Protein AF-A0A7V6TY46-F1 (afdb_monomer)

Nearest PDB structures (foldseek):
  5uwt-assembly1_C  TM=1.154E-01  e=1.279E-01  Saccharomyces cerevisiae
  8hs2-assembly1_R  TM=1.228E-01  e=1.407E+00  Escherichia coli

Sequence (499 aa):
MSSWRDAILNDFVPNVSKLTLVADLDCLLTEEKLALELRGRGFDLIEFSDPVEFRYAYESKYRSIWDRGEHTDLVVVLRSQDADLESLPYDLLQAGRKLSFNLGDLFPNLSYPVIEKLDRSLLDALFDAQRKSPPDRMGDNATKDFILRHVFGIAPELIANEVELLRALLRLHYGKLQIPLMLAERLIQVLKGNDGFKAWPLSEIVPDDEAFFAFLQERWPLFLSRLARANQVQEVSPEYGLKYPGPDRLPFDHQDIKVYIDNLFLEGKLTPVEAKGIEVDAGSWVRSGIATSGVDDDELRISRLFGLVEKELPTAEARYSDWTAFALKWAELSSLVHCGNSTEYQTRLREIGDALNTTFAAWLADHYSSLINLPPTNPAMLHHVPRRLARDIEDSGSSRAALIVVDGLALDQWVTIRQLLQKQDANLVMRESATFAWIPTLTSVSRQSIFSGKPPLYFPSSINSTNSEEKLWKQFWEGHGLSRLDVAYQRGLGDGDAA

Radius of gyration: 25.62 Å; Cα contacts (8 Å, |Δi|>4): 545; chains: 1; bounding box: 62×48×68 Å

Secondary structure (DSSP, 8-state):
---HHHHHHTT--TTS-SEEEEEETT--TTSHHHHHHHHHTTEEEEE-SSHHHHHHHHIIIIIHHHHTT---EEEEEE--TT--GGGS-HHHHHHSEEEEE-HHHH-TTS-HHHHTTS-GGGHHHHHHHHHHS-PPSP-HHHHHHHHHHHTS---GGG--SHHHHHHHHHHHHHSSPPPPHHHHHHHHHHHTTSGGGTTS-HHHHTT-HHHHHHHHHHHHHHHHHHHHHTTS------SS--SS-S-S---TTSHHHHHHHHHHHHTTSS--B--TT----TT-GGGGGB----HHHHHHHHHHHHHHHTTS---TT--HHHHHHHHHHHHHHHHHHHHS--HHHHHHHHHHHHHHHHHHHHHHHHHHHHHTTS-TTS-SBGGGHHHHHHHHHHHH----------TT--HHHHHHHHHHHHHH-TT--------BPPSS--HHHHHHHHHHTS-GGG-TTTTT-STTHHHHHHHHHHHTT--GGG-----SS------

pLDDT: mean 88.02, std 11.23, range [34.38, 98.19]

Organism: NCBI:txid94625

Mean predicted aligned error: 7.03 Å

Solvent-accessible surface area (backbone atoms only — not comparable to full-atom values): 29394 Å² total; per-residue (Å²): 130,91,53,80,58,52,75,58,50,71,76,68,56,74,93,74,52,55,31,33,37,31,42,26,68,69,51,59,69,46,30,66,68,51,32,40,52,41,40,76,60,55,36,46,82,43,69,63,79,48,75,64,62,38,47,52,52,45,47,69,70,44,49,54,40,48,76,70,70,48,90,66,32,39,35,40,37,38,58,49,90,89,52,55,76,83,73,50,61,65,71,53,64,73,66,29,48,78,48,74,56,56,62,55,83,77,38,75,36,47,27,55,88,57,58,72,69,50,64,74,85,50,48,63,46,48,52,52,34,41,70,78,54,69,65,68,81,34,53,58,67,56,34,44,53,48,44,34,35,61,57,69,67,42,54,63,92,73,52,84,47,72,65,51,45,51,45,51,51,49,53,46,60,72,41,94,60,82,68,50,63,74,49,33,53,51,48,43,59,57,43,64,72,38,78,90,46,67,56,46,50,50,88,53,36,63,65,28,54,65,51,35,42,50,52,51,54,71,36,45,63,52,50,51,54,48,64,44,35,78,79,49,94,77,94,73,78,81,92,64,85,69,91,63,66,44,75,73,73,72,70,60,87,38,77,86,37,37,64,55,56,36,49,34,26,71,72,61,69,34,79,48,40,79,63,88,82,59,92,71,64,94,86,44,68,67,51,55,49,41,49,68,100,52,72,68,58,54,53,53,48,49,54,52,43,49,63,48,51,72,75,60,63,75,56,78,86,51,54,71,65,54,51,37,57,44,50,54,54,51,15,56,48,47,34,54,46,68,76,45,88,52,65,66,55,48,51,53,51,46,58,53,46,54,55,47,50,54,49,48,53,56,35,44,74,72,45,51,76,45,44,72,67,39,62,36,87,70,35,55,33,42,29,25,46,47,56,33,50,51,48,53,33,67,74,65,73,46,94,76,87,83,89,84,85,77,83,92,73,54,66,28,58,46,53,56,51,51,56,53,50,42,72,76,35,79,81,65,85,78,86,88,84,61,56,41,70,47,87,71,78,43,69,31,41,35,50,40,14,33,36,38,45,38,66,67,86,80,42,71,94,49,44,75,36,62,86,56,32,62,61,33,33,41,52,41,40,44,75,70,74,44,55,70,91,79,55,85,76,86,78,96,68,75,97,67,76,69,128

Structure (mmCIF, N/CA/C/O backbone):
data_AF-A0A7V6TY46-F1
#
_entry.id   AF-A0A7V6TY46-F1
#
loop_
_atom_site.group_PDB
_atom_site.id
_atom_site.type_symbol
_atom_site.label_atom_id
_atom_site.label_alt_id
_atom_site.label_comp_id
_atom_site.label_asym_id
_atom_site.label_entity_id
_atom_site.label_seq_id
_atom_site.pdbx_PDB_ins_code
_atom_site.Cartn_x
_atom_site.Cartn_y
_atom_site.Cartn_z
_atom_site.occupancy
_atom_site.B_iso_or_equiv
_atom_site.auth_seq_id
_atom_site.auth_comp_id
_atom_site.auth_asym_id
_atom_site.auth_atom_id
_atom_site.pdbx_PDB_model_num
ATOM 1 N N . MET A 1 1 ? -20.863 13.127 -7.703 1.00 50.81 1 MET A N 1
ATOM 2 C CA . MET A 1 1 ? -21.271 11.803 -8.232 1.00 50.81 1 MET A CA 1
ATOM 3 C C . MET A 1 1 ? -21.426 10.889 -7.040 1.00 50.81 1 MET A C 1
ATOM 5 O O . MET A 1 1 ? -20.609 11.025 -6.143 1.00 50.81 1 MET A O 1
ATOM 9 N N . SER A 1 2 ? -22.432 10.015 -7.012 1.00 78.19 2 SER A N 1
ATOM 10 C CA . SER A 1 2 ? -22.559 9.071 -5.901 1.00 78.19 2 SER A CA 1
ATOM 11 C C . SER A 1 2 ? -21.429 8.036 -5.928 1.00 78.19 2 SER A C 1
ATOM 13 O O . SER A 1 2 ? -21.184 7.427 -6.973 1.00 78.19 2 SER A O 1
ATOM 15 N N . SER A 1 3 ? -20.729 7.890 -4.809 1.00 90.50 3 SER A N 1
ATOM 16 C CA . SER A 1 3 ? -19.709 6.875 -4.514 1.00 90.50 3 SER A CA 1
ATOM 17 C C . SER A 1 3 ? -20.383 5.631 -3.923 1.00 90.50 3 SER A C 1
ATOM 19 O O . SER A 1 3 ? -21.498 5.719 -3.410 1.00 90.50 3 SER A O 1
ATOM 21 N N . TRP A 1 4 ? -19.720 4.469 -3.937 1.00 93.44 4 TRP A N 1
ATOM 22 C CA . TRP A 1 4 ? -20.215 3.292 -3.202 1.00 93.44 4 TRP A CA 1
ATOM 23 C C . TRP A 1 4 ? -20.334 3.570 -1.698 1.00 93.44 4 TRP A C 1
ATOM 25 O O . TRP A 1 4 ? -21.211 3.022 -1.036 1.00 93.44 4 TRP A O 1
ATOM 35 N N . ARG A 1 5 ? -19.504 4.483 -1.175 1.00 94.31 5 ARG A N 1
ATOM 36 C CA . ARG A 1 5 ? -19.536 4.922 0.227 1.00 94.31 5 ARG A CA 1
ATOM 37 C C . ARG A 1 5 ? -20.866 5.553 0.610 1.00 94.31 5 ARG A C 1
ATOM 39 O O . ARG A 1 5 ? -21.307 5.357 1.736 1.00 94.31 5 ARG A O 1
ATOM 46 N N . ASP A 1 6 ? -21.543 6.236 -0.316 1.00 92.19 6 ASP A N 1
ATOM 47 C CA . ASP A 1 6 ? -22.833 6.877 -0.032 1.00 92.19 6 ASP A CA 1
ATOM 48 C C . ASP A 1 6 ? -23.896 5.852 0.379 1.00 92.19 6 ASP A C 1
ATOM 50 O O . ASP A 1 6 ? -24.730 6.145 1.233 1.00 92.19 6 ASP A O 1
ATOM 54 N N . ALA A 1 7 ? -23.844 4.635 -0.178 1.00 91.06 7 ALA A N 1
ATOM 55 C CA . ALA A 1 7 ? -24.762 3.558 0.188 1.00 91.06 7 ALA A CA 1
ATOM 56 C C . ALA A 1 7 ? -24.629 3.155 1.666 1.00 91.06 7 ALA A C 1
ATOM 58 O O . ALA A 1 7 ? -25.622 2.785 2.277 1.00 91.06 7 ALA A O 1
ATOM 59 N N . ILE A 1 8 ? -23.429 3.283 2.238 1.00 93.88 8 ILE A N 1
ATOM 60 C CA . ILE A 1 8 ? -23.141 2.982 3.645 1.00 93.88 8 ILE A CA 1
ATOM 61 C C . ILE A 1 8 ? -23.393 4.216 4.511 1.00 93.88 8 ILE A C 1
ATOM 63 O O . ILE A 1 8 ? -24.085 4.164 5.523 1.00 93.88 8 ILE A O 1
ATOM 67 N N . LEU A 1 9 ? -22.855 5.363 4.099 1.00 94.25 9 LEU A N 1
ATOM 68 C CA . LEU A 1 9 ? -22.931 6.616 4.839 1.00 94.25 9 LEU A CA 1
ATOM 69 C C . LEU A 1 9 ? -24.364 7.095 5.084 1.00 94.25 9 LEU A C 1
ATOM 71 O O . LEU A 1 9 ? -24.600 7.807 6.059 1.00 94.25 9 LEU A O 1
ATOM 75 N N . ASN A 1 10 ? -25.323 6.744 4.228 1.00 92.81 10 ASN A N 1
ATOM 76 C CA . ASN A 1 10 ? -26.727 7.108 4.431 1.00 92.81 10 ASN A CA 1
ATOM 77 C C . ASN A 1 10 ? -27.317 6.536 5.733 1.00 92.81 10 ASN A C 1
ATOM 79 O O . ASN A 1 10 ? -28.235 7.137 6.290 1.00 92.81 10 ASN A O 1
ATOM 83 N N . ASP A 1 11 ? -26.763 5.441 6.263 1.00 92.94 11 ASP A N 1
ATOM 84 C CA . ASP A 1 11 ? -27.176 4.874 7.549 1.00 92.94 11 ASP A CA 1
ATOM 85 C C . ASP A 1 11 ? -26.550 5.574 8.766 1.00 92.94 11 ASP A C 1
ATOM 87 O O . ASP A 1 11 ? -27.058 5.433 9.885 1.00 92.94 11 ASP A O 1
ATOM 91 N N . PHE A 1 12 ? -25.493 6.368 8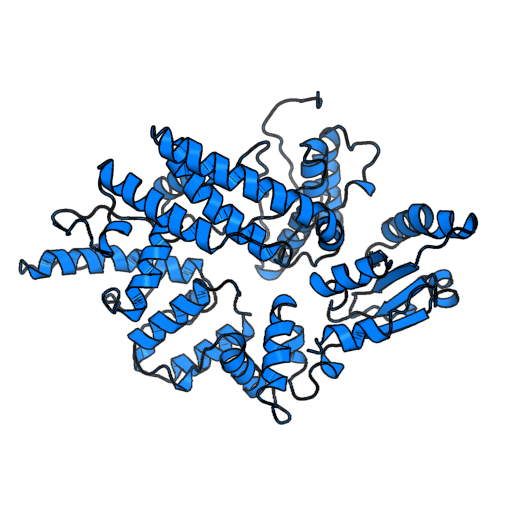.567 1.00 92.56 12 PHE A N 1
ATOM 92 C CA . PHE A 1 12 ? -24.753 7.070 9.620 1.00 92.56 12 PHE A CA 1
ATOM 93 C C . PHE A 1 12 ? -25.195 8.531 9.734 1.00 92.56 12 PHE A C 1
ATOM 95 O O . PHE A 1 12 ? -24.535 9.461 9.255 1.00 92.56 12 PHE A O 1
ATOM 102 N N . VAL A 1 13 ? -26.340 8.715 10.393 1.00 89.88 13 VAL A N 1
ATOM 103 C CA . VAL A 1 13 ? -26.898 10.023 10.758 1.00 89.88 13 VAL A CA 1
ATOM 104 C C . VAL A 1 13 ? -26.506 10.357 12.209 1.00 89.88 13 VAL A C 1
ATOM 106 O O . VAL A 1 13 ? -26.850 9.577 13.104 1.00 89.88 13 VAL A O 1
ATOM 109 N N . PRO A 1 14 ? -25.801 11.478 12.469 1.00 87.88 14 PRO A N 1
ATOM 110 C CA . PRO A 1 14 ? -25.344 11.841 13.814 1.00 87.88 14 PRO A CA 1
ATOM 111 C C . PRO A 1 14 ? -26.490 11.982 14.819 1.00 87.88 14 PRO A C 1
ATOM 113 O O . PRO A 1 14 ? -27.593 12.400 14.456 1.00 87.88 14 PRO A O 1
ATOM 116 N N . ASN A 1 15 ? -26.218 11.699 16.096 1.00 83.75 15 ASN A N 1
ATOM 117 C CA . ASN A 1 15 ? -27.176 11.790 17.210 1.00 83.75 15 ASN A CA 1
ATOM 118 C C . ASN A 1 15 ? -28.378 10.821 17.156 1.00 83.75 15 ASN A C 1
ATOM 120 O O . ASN A 1 15 ? -29.309 10.964 17.951 1.00 83.75 15 ASN A O 1
ATOM 124 N N . VAL A 1 16 ? -28.390 9.833 16.253 1.00 86.31 16 VAL A N 1
ATOM 125 C CA . VAL A 1 16 ? -29.447 8.800 16.215 1.00 86.31 16 VAL A CA 1
ATOM 126 C C . VAL A 1 16 ? -29.218 7.719 17.271 1.00 86.31 16 VAL A C 1
ATOM 128 O O . VAL A 1 16 ? -30.160 7.297 17.938 1.00 86.31 16 VAL A O 1
ATOM 131 N N . SER A 1 17 ? -27.976 7.259 17.427 1.00 87.19 17 SER A N 1
ATOM 132 C CA . SER A 1 17 ? -27.593 6.269 18.434 1.00 87.19 17 SER A CA 1
ATOM 133 C C . SER A 1 17 ? -26.166 6.520 18.892 1.00 87.19 17 SER A C 1
ATOM 135 O O . SER A 1 17 ? -25.265 6.564 18.061 1.00 87.19 17 SER A O 1
ATOM 137 N N . LYS A 1 18 ? -25.964 6.582 20.214 1.00 90.06 18 LYS A N 1
ATOM 138 C CA . LYS A 1 18 ? -24.633 6.725 20.828 1.00 90.06 18 LYS A CA 1
ATOM 139 C C . LYS A 1 18 ? -23.715 5.539 20.521 1.00 90.06 18 LYS A C 1
ATOM 141 O O . LYS A 1 18 ? -22.502 5.692 20.496 1.00 90.06 18 LYS A O 1
ATOM 146 N N . LEU A 1 19 ? -24.297 4.355 20.311 1.00 92.62 19 LEU A N 1
ATOM 147 C CA . LEU A 1 19 ? -23.583 3.118 20.002 1.00 92.62 19 LEU A CA 1
ATOM 148 C C . LEU A 1 19 ? -24.175 2.473 18.746 1.00 92.62 19 LEU A C 1
ATOM 150 O O . LEU A 1 19 ? -25.375 2.190 18.688 1.00 92.62 19 LEU A O 1
ATOM 154 N N . THR A 1 20 ? -23.329 2.211 17.758 1.00 94.44 20 THR A N 1
ATOM 155 C CA . THR A 1 20 ? -23.675 1.460 16.547 1.00 94.44 20 THR A CA 1
ATOM 156 C C . THR A 1 20 ? -22.758 0.249 16.436 1.00 94.44 20 THR A C 1
ATOM 158 O O . THR A 1 20 ? -21.543 0.387 16.508 1.00 94.44 20 THR A O 1
ATOM 161 N N . LEU A 1 21 ? -23.333 -0.939 16.287 1.00 93.31 21 LEU A N 1
ATOM 162 C CA . LEU A 1 21 ? -22.631 -2.205 16.110 1.00 93.31 21 LEU A CA 1
ATOM 163 C C . LEU A 1 21 ? -22.730 -2.601 14.643 1.00 93.31 21 LEU A C 1
ATOM 165 O O . LEU A 1 21 ? -23.836 -2.684 14.106 1.00 93.31 21 LEU A O 1
ATOM 169 N N . VAL A 1 22 ? -21.591 -2.836 14.002 1.00 92.25 22 VAL A N 1
ATOM 170 C CA . VAL A 1 22 ? -21.535 -3.100 12.566 1.00 92.25 22 VAL A CA 1
ATOM 171 C C . VAL A 1 22 ? -20.876 -4.444 12.306 1.00 92.25 22 VAL A C 1
ATOM 173 O O . VAL A 1 22 ? -19.721 -4.650 12.676 1.00 92.25 22 VAL A O 1
ATOM 176 N N . ALA A 1 23 ? -21.611 -5.336 11.641 1.00 89.38 23 ALA A N 1
ATOM 177 C CA . ALA A 1 23 ? -21.037 -6.512 11.003 1.00 89.38 23 ALA A CA 1
ATOM 178 C C . ALA A 1 23 ? -20.379 -6.074 9.688 1.00 89.38 23 ALA A C 1
ATOM 180 O O . ALA A 1 23 ? -21.079 -5.706 8.740 1.00 89.38 23 ALA A O 1
ATOM 181 N N . ASP A 1 24 ? -19.048 -6.077 9.656 1.00 86.94 24 ASP A N 1
ATOM 182 C CA . ASP A 1 24 ? -18.241 -5.635 8.516 1.00 86.94 24 ASP A CA 1
ATOM 183 C C . ASP A 1 24 ? -17.281 -6.747 8.085 1.00 86.94 24 ASP A C 1
ATOM 185 O O . ASP A 1 24 ? -16.063 -6.668 8.264 1.00 86.94 24 ASP A O 1
ATOM 189 N N . LEU A 1 25 ? -17.860 -7.817 7.535 1.00 81.12 25 LEU A N 1
ATOM 190 C CA . LEU A 1 25 ? -17.118 -8.998 7.080 1.00 81.12 25 LEU A CA 1
ATOM 191 C C . LEU A 1 25 ? -16.107 -8.656 5.976 1.00 81.12 25 LEU A C 1
ATOM 193 O O . LEU A 1 25 ? -15.047 -9.268 5.883 1.00 81.12 25 LEU A O 1
ATOM 197 N N . ASP A 1 26 ? -16.419 -7.640 5.171 1.00 86.94 26 ASP A N 1
ATOM 198 C CA . ASP A 1 26 ? -15.623 -7.244 4.014 1.00 86.94 26 ASP A CA 1
ATOM 199 C C . ASP A 1 26 ? -14.634 -6.098 4.312 1.00 86.94 26 ASP A C 1
ATOM 201 O O . ASP A 1 26 ? -13.892 -5.670 3.419 1.00 86.94 26 ASP A O 1
ATOM 205 N N . CYS A 1 27 ? -14.538 -5.638 5.564 1.00 85.94 27 CYS A N 1
ATOM 206 C CA . CYS A 1 27 ? -13.664 -4.541 6.010 1.00 85.94 27 CYS A CA 1
ATOM 207 C C . CYS A 1 27 ? -13.928 -3.194 5.302 1.00 85.94 27 CYS A C 1
ATOM 209 O O . CYS A 1 27 ? -12.993 -2.416 5.077 1.00 85.94 27 CYS A O 1
ATOM 211 N N . LEU A 1 28 ? -15.180 -2.916 4.935 1.00 90.44 28 LEU A N 1
ATOM 212 C CA . LEU A 1 28 ? -15.614 -1.699 4.253 1.00 90.44 28 LEU A CA 1
ATOM 213 C C . LEU A 1 28 ? -15.440 -0.461 5.135 1.00 90.44 28 LEU A C 1
ATOM 215 O O . LEU A 1 28 ? -14.897 0.535 4.668 1.00 90.44 28 LEU A O 1
ATOM 219 N N . LEU A 1 29 ? -15.829 -0.514 6.414 1.00 89.62 29 LEU A N 1
ATOM 220 C CA . LEU A 1 29 ? -15.772 0.639 7.327 1.00 89.62 29 LEU A CA 1
ATOM 221 C C . LEU A 1 29 ? -14.343 1.042 7.693 1.00 89.62 29 LEU A C 1
ATOM 223 O O . LEU A 1 29 ? -14.110 2.154 8.164 1.00 89.62 29 LEU A O 1
ATOM 227 N N . THR A 1 30 ? -13.388 0.142 7.471 1.00 81.25 30 THR A N 1
ATOM 228 C CA . THR A 1 30 ? -11.955 0.407 7.630 1.00 81.25 30 THR A CA 1
ATOM 229 C C . THR A 1 30 ? -11.270 0.769 6.315 1.00 81.25 30 THR A C 1
ATOM 231 O O . THR A 1 30 ? -10.048 0.754 6.240 1.00 81.25 30 THR A O 1
ATOM 234 N N . GLU A 1 31 ? -12.027 1.088 5.265 1.00 90.31 31 GLU A N 1
ATOM 235 C CA . GLU A 1 31 ? -11.481 1.753 4.087 1.00 90.31 31 GLU A CA 1
ATOM 236 C C . GLU A 1 31 ? -11.186 3.223 4.415 1.00 90.31 31 GLU A C 1
ATOM 238 O O . GLU A 1 31 ? -12.010 3.909 5.014 1.00 90.31 31 GLU A O 1
ATOM 243 N N . GLU A 1 32 ? -10.003 3.704 4.029 1.00 89.44 32 GLU A N 1
ATOM 244 C CA . GLU A 1 32 ? -9.457 5.006 4.439 1.00 89.44 32 GLU A CA 1
ATOM 245 C C . GLU A 1 32 ? -10.435 6.178 4.291 1.00 89.44 32 GLU A C 1
ATOM 247 O O . GLU A 1 32 ? -10.671 6.912 5.251 1.00 89.44 32 GLU A O 1
ATOM 252 N N . LYS A 1 33 ? -11.014 6.362 3.101 1.00 91.38 33 LYS A N 1
ATOM 253 C CA . LYS A 1 33 ? -11.879 7.515 2.830 1.00 91.38 33 LYS A CA 1
ATOM 254 C C . LYS A 1 33 ? -13.223 7.378 3.538 1.00 91.38 33 LYS A C 1
ATOM 256 O O . LYS A 1 33 ? -13.732 8.370 4.045 1.00 91.38 33 LYS A O 1
ATOM 261 N N . LEU A 1 34 ? -13.770 6.164 3.636 1.00 92.44 34 LEU A N 1
ATOM 262 C CA . LEU A 1 34 ? -15.003 5.939 4.392 1.00 92.44 34 LEU A CA 1
ATOM 263 C C . LEU A 1 34 ? -14.796 6.191 5.892 1.00 92.44 34 LEU A C 1
ATOM 265 O O . LEU A 1 34 ? -15.607 6.867 6.522 1.00 92.44 34 LEU A O 1
ATOM 269 N N . ALA A 1 35 ? -13.692 5.702 6.460 1.00 90.56 35 ALA A N 1
ATOM 270 C CA . ALA A 1 35 ? -13.336 5.942 7.855 1.00 90.56 35 ALA A CA 1
ATOM 271 C C . ALA A 1 35 ? -13.143 7.441 8.144 1.00 90.56 35 ALA A C 1
ATOM 273 O O . ALA A 1 35 ? -13.563 7.932 9.195 1.00 90.56 35 ALA A O 1
ATOM 274 N N . LEU A 1 36 ? -12.540 8.177 7.205 1.00 91.38 36 LEU A N 1
ATOM 275 C CA . LEU A 1 36 ? -12.396 9.628 7.281 1.00 91.38 36 LEU A CA 1
ATOM 276 C C . LEU A 1 36 ? -13.753 10.347 7.234 1.00 91.38 36 LEU A C 1
ATOM 278 O O . LEU A 1 36 ? -14.017 11.213 8.065 1.00 91.38 36 LEU A O 1
ATOM 282 N N . GLU A 1 37 ? -14.637 9.973 6.308 1.00 92.62 37 GLU A N 1
ATOM 283 C CA . GLU A 1 37 ? -15.970 10.574 6.174 1.00 92.62 37 GLU A CA 1
ATOM 284 C C . GLU A 1 37 ? -16.855 10.304 7.402 1.00 92.62 37 GLU A C 1
ATOM 286 O O . GLU A 1 37 ? -17.555 11.205 7.869 1.00 92.62 37 GLU A O 1
ATOM 291 N N . LEU A 1 38 ? -16.797 9.095 7.970 1.00 92.56 38 LEU A N 1
ATOM 292 C CA . LEU A 1 38 ? -17.482 8.753 9.222 1.00 92.56 38 LEU A CA 1
ATOM 293 C C . LEU A 1 38 ? -16.998 9.632 10.380 1.00 92.56 38 LEU A C 1
ATOM 295 O O . LEU A 1 38 ? -17.810 10.214 11.102 1.00 92.56 38 LEU A O 1
ATOM 299 N N . ARG A 1 39 ? -15.681 9.813 10.502 1.00 89.12 39 ARG A N 1
ATOM 300 C CA . ARG A 1 39 ? -15.081 10.711 11.494 1.00 89.12 39 ARG A CA 1
ATOM 301 C C . ARG A 1 39 ? -15.492 12.164 11.285 1.00 89.12 39 ARG A C 1
ATOM 303 O O . ARG A 1 39 ? -15.837 12.835 12.253 1.00 89.12 39 ARG A O 1
ATOM 310 N N . GLY A 1 40 ? -15.515 12.643 10.042 1.00 89.69 40 GLY A N 1
ATOM 311 C CA . GLY A 1 40 ? -15.998 13.986 9.704 1.00 89.69 40 GLY A CA 1
ATOM 312 C C . GLY A 1 40 ? -17.463 14.218 10.099 1.00 89.69 40 GLY A C 1
ATOM 313 O O . GLY A 1 40 ? -17.866 15.351 10.354 1.00 89.69 40 GLY A O 1
ATOM 314 N N . ARG A 1 41 ? -18.254 13.144 10.216 1.00 91.62 41 ARG A N 1
ATOM 315 C CA . ARG A 1 41 ? -19.629 13.157 10.743 1.00 91.62 41 ARG A CA 1
ATOM 316 C C . ARG A 1 41 ? -19.716 12.987 12.266 1.00 91.62 41 ARG A C 1
ATOM 318 O O . ARG A 1 41 ? -20.822 12.999 12.799 1.00 91.62 41 ARG A O 1
ATOM 325 N N . GLY A 1 42 ? -18.588 12.859 12.96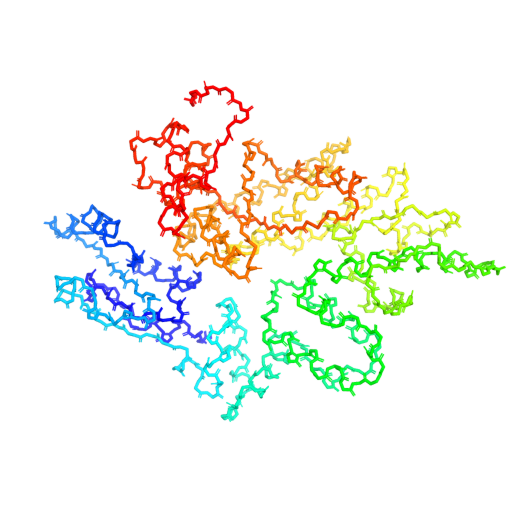2 1.00 90.31 42 GLY A N 1
ATOM 326 C CA . GLY A 1 42 ? -18.514 12.712 14.417 1.00 90.31 42 GLY A CA 1
ATOM 327 C C . GLY A 1 42 ? -18.561 11.270 14.926 1.00 90.31 42 GLY A C 1
ATOM 328 O O . GLY A 1 42 ? -18.737 11.075 16.126 1.00 90.31 42 GLY A O 1
ATOM 329 N N . PHE A 1 43 ? -18.410 10.273 14.047 1.00 91.62 43 PHE A N 1
ATOM 330 C CA . PHE A 1 43 ? -18.367 8.865 14.438 1.00 91.62 43 PHE A CA 1
ATOM 331 C C . PHE A 1 43 ? -16.933 8.396 14.677 1.00 91.62 43 PHE A C 1
ATOM 333 O O . PHE A 1 43 ? -16.095 8.423 13.772 1.00 91.62 43 PHE A O 1
ATOM 340 N N . ASP A 1 44 ? -16.672 7.884 15.874 1.00 89.75 44 ASP A N 1
ATOM 341 C CA . ASP A 1 44 ? -15.434 7.171 16.170 1.00 89.75 44 ASP A CA 1
ATOM 342 C C . ASP A 1 44 ? -15.565 5.688 15.827 1.00 89.75 44 ASP A C 1
ATOM 344 O O . ASP A 1 44 ? -16.606 5.079 16.065 1.00 89.75 44 ASP A O 1
ATOM 348 N N . LEU A 1 45 ? -14.490 5.082 15.320 1.00 90.25 45 LEU A N 1
ATOM 349 C CA . LEU A 1 45 ? -14.444 3.652 15.022 1.00 90.25 45 LEU A CA 1
ATOM 350 C C . LEU A 1 45 ? -13.533 2.918 16.004 1.00 90.25 45 LEU A C 1
ATOM 352 O O . LEU A 1 45 ? -12.370 3.293 16.183 1.00 90.25 45 LEU A O 1
ATOM 356 N N . ILE A 1 46 ? -14.039 1.829 16.578 1.00 88.00 46 ILE A N 1
ATOM 357 C CA . ILE A 1 46 ? -13.256 0.864 17.351 1.00 88.00 46 ILE A CA 1
ATOM 358 C C . ILE A 1 46 ? -13.515 -0.535 16.814 1.00 88.00 46 ILE A C 1
ATOM 360 O O . ILE A 1 46 ? -14.657 -0.966 16.677 1.00 88.00 46 ILE A O 1
ATOM 364 N N . GLU A 1 47 ? -12.438 -1.263 16.550 1.00 86.88 47 GLU A N 1
ATOM 365 C CA . GLU A 1 47 ? -12.515 -2.684 16.245 1.00 86.88 47 GLU A CA 1
ATOM 366 C C . GLU A 1 47 ? -12.726 -3.509 17.522 1.00 86.88 47 GLU A C 1
ATOM 368 O O . GLU A 1 47 ? -12.015 -3.337 18.514 1.00 86.88 47 GLU A O 1
ATOM 373 N N . PHE A 1 48 ? -13.651 -4.465 17.466 1.00 87.06 48 PHE A N 1
ATOM 374 C CA . PHE A 1 48 ? -13.768 -5.518 18.468 1.00 87.06 48 PHE A CA 1
ATOM 375 C C . PHE A 1 48 ? -12.884 -6.720 18.089 1.00 87.06 48 PHE A C 1
ATOM 377 O O . PHE A 1 48 ? -13.313 -7.601 17.345 1.00 87.06 48 PHE A O 1
ATOM 384 N N . SER A 1 49 ? -11.640 -6.740 18.576 1.00 80.12 49 SER A N 1
ATOM 385 C CA . SER A 1 49 ? -10.673 -7.828 18.333 1.00 80.12 49 SER A CA 1
ATOM 386 C C . SER A 1 49 ? -10.270 -8.556 19.615 1.00 80.12 49 SER A C 1
ATOM 388 O O . SER A 1 49 ? -10.447 -9.766 19.715 1.00 80.12 49 SER A O 1
ATOM 390 N N . ASP A 1 50 ? -9.787 -7.823 20.620 1.00 85.25 50 ASP A N 1
ATOM 391 C CA . ASP A 1 50 ? -9.528 -8.344 21.963 1.00 85.25 50 ASP A CA 1
ATOM 392 C C . ASP A 1 50 ? -10.575 -7.790 22.949 1.00 85.25 50 ASP A C 1
ATOM 394 O O . ASP A 1 50 ? -10.687 -6.568 23.096 1.00 85.25 50 ASP A O 1
ATOM 398 N N . PRO A 1 51 ? -11.354 -8.644 23.643 1.00 87.62 51 PRO A N 1
ATOM 399 C CA . PRO A 1 51 ? -12.405 -8.183 24.548 1.00 87.62 51 PRO A CA 1
ATOM 400 C C . PRO A 1 51 ? -11.909 -7.300 25.700 1.00 87.62 51 PRO A C 1
ATOM 402 O O . PRO A 1 51 ? -12.659 -6.442 26.168 1.00 87.62 51 PRO A O 1
ATOM 405 N N . VAL A 1 52 ? -10.677 -7.496 26.180 1.00 89.19 52 VAL A N 1
ATOM 406 C CA . VAL A 1 52 ? -10.106 -6.743 27.306 1.00 89.19 52 VAL A CA 1
ATOM 407 C C . VAL A 1 52 ? -9.628 -5.373 26.838 1.00 89.19 52 VAL A C 1
ATOM 409 O O . VAL A 1 52 ? -9.968 -4.365 27.459 1.00 89.19 52 VAL A O 1
ATOM 412 N N . GLU A 1 53 ? -8.889 -5.314 25.731 1.00 88.81 53 GLU A N 1
ATOM 413 C CA . GLU A 1 53 ? -8.456 -4.062 25.105 1.00 88.81 53 GLU A CA 1
ATOM 414 C C . GLU A 1 53 ? -9.650 -3.216 24.678 1.00 88.81 53 GLU A C 1
ATOM 416 O O . GLU A 1 53 ? -9.725 -2.030 25.018 1.00 88.81 53 GLU A O 1
ATOM 421 N N . PHE A 1 54 ? -10.619 -3.849 24.010 1.00 90.38 54 PHE A N 1
ATOM 422 C CA . PHE A 1 54 ? -11.872 -3.217 23.631 1.00 90.38 54 PHE A CA 1
ATOM 423 C C . PHE A 1 54 ? -12.569 -2.630 24.855 1.00 90.38 54 PHE A C 1
ATOM 425 O O . PHE A 1 54 ? -12.926 -1.452 24.854 1.00 90.38 54 PHE A O 1
ATOM 432 N N . ARG A 1 55 ? -12.741 -3.427 25.921 1.00 92.44 55 ARG A N 1
ATOM 433 C CA . ARG A 1 55 ? -13.448 -2.974 27.121 1.00 92.44 55 ARG A CA 1
ATOM 434 C C . ARG A 1 55 ? -12.718 -1.807 27.773 1.00 92.44 55 ARG A C 1
ATOM 436 O O . ARG A 1 55 ? -13.362 -0.833 28.142 1.00 92.44 55 ARG A O 1
ATOM 443 N N . TYR A 1 56 ? -11.390 -1.850 27.858 1.00 91.50 56 TYR A N 1
ATOM 444 C CA . TYR A 1 56 ? -10.612 -0.728 28.374 1.00 91.50 56 TYR A CA 1
ATOM 445 C C . TYR A 1 56 ? -10.854 0.559 27.570 1.00 91.50 56 TYR A C 1
ATOM 447 O O . TYR A 1 56 ? -11.143 1.603 28.160 1.00 91.50 56 TYR A O 1
ATOM 455 N N . ALA A 1 57 ? -10.786 0.498 26.237 1.00 90.69 57 ALA A N 1
ATOM 456 C CA . ALA A 1 57 ? -11.016 1.657 25.375 1.00 90.69 57 ALA A CA 1
ATOM 457 C C . ALA A 1 57 ? -12.464 2.172 25.463 1.00 90.69 57 ALA A C 1
ATOM 459 O O . ALA A 1 57 ? -12.681 3.371 25.633 1.00 90.69 57 ALA A O 1
ATOM 460 N N . TYR A 1 58 ? -13.443 1.268 25.410 1.00 92.31 58 TYR A N 1
ATOM 461 C CA . TYR A 1 58 ? -14.869 1.570 25.522 1.00 92.31 58 TYR A CA 1
ATOM 462 C C . TYR A 1 58 ? -15.207 2.272 26.844 1.00 92.31 58 TYR A C 1
ATOM 464 O O . TYR A 1 58 ? -15.806 3.350 26.838 1.00 92.31 58 TYR A O 1
ATOM 472 N N . GLU A 1 59 ? -14.775 1.708 27.976 1.00 92.06 59 GLU A N 1
ATOM 473 C CA . GLU A 1 59 ? -15.083 2.255 29.300 1.00 92.06 59 GLU A CA 1
ATOM 474 C C . GLU A 1 59 ? -14.389 3.602 29.530 1.00 92.06 59 GLU A C 1
ATOM 476 O O . GLU A 1 59 ? -15.009 4.571 29.973 1.00 92.06 59 GLU A O 1
ATOM 481 N N . SER A 1 60 ? -13.099 3.690 29.186 1.00 88.94 60 SER A N 1
ATOM 482 C CA . SER A 1 60 ? -12.302 4.892 29.442 1.00 88.94 60 SER A CA 1
ATOM 483 C C . SER A 1 60 ? -12.710 6.078 28.568 1.00 88.94 60 SER A C 1
ATOM 485 O O . SER A 1 60 ? -12.780 7.197 29.080 1.00 88.94 60 SER A O 1
ATOM 487 N N . LYS A 1 61 ? -13.008 5.854 27.281 1.00 89.06 61 LYS A N 1
ATOM 488 C CA . LYS A 1 61 ? -13.208 6.932 26.299 1.00 89.06 61 LYS A CA 1
ATOM 489 C C . LYS A 1 61 ? -14.653 7.200 25.899 1.00 89.06 61 LYS A C 1
ATOM 491 O O . LYS A 1 61 ? -14.907 8.283 25.394 1.00 89.06 61 LYS A O 1
ATOM 496 N N . TYR A 1 62 ? -15.582 6.268 26.101 1.00 91.69 62 TYR A N 1
ATOM 497 C CA . TYR A 1 62 ? -16.957 6.423 25.602 1.00 91.69 62 TYR A CA 1
ATOM 498 C C . TYR A 1 62 ? -17.969 6.322 26.727 1.00 91.69 62 TYR A C 1
ATOM 500 O O . TYR A 1 62 ? -18.697 7.281 26.986 1.00 91.69 62 TYR A O 1
ATOM 508 N N . ARG A 1 63 ? -17.969 5.211 27.470 1.00 90.25 63 ARG A N 1
ATOM 509 C CA . ARG A 1 63 ? -18.932 5.016 28.556 1.00 90.25 63 ARG A CA 1
ATOM 510 C C . ARG A 1 63 ? -18.812 6.102 29.624 1.00 90.25 63 ARG A C 1
ATOM 512 O O . ARG A 1 63 ? -19.820 6.704 29.986 1.00 90.25 63 ARG A O 1
ATOM 519 N N . SER A 1 64 ? -17.584 6.430 30.033 1.00 90.62 64 SER A N 1
ATOM 520 C CA . SER A 1 64 ? -17.322 7.503 31.001 1.00 90.62 64 SER A CA 1
ATOM 521 C C . SER A 1 64 ? -17.851 8.874 30.552 1.00 90.62 64 SER A C 1
ATOM 523 O O . SER A 1 64 ? -18.269 9.670 31.391 1.00 90.62 64 SER A O 1
ATOM 525 N N . ILE A 1 65 ? -17.833 9.163 29.245 1.00 90.12 65 ILE A N 1
ATOM 526 C CA . ILE A 1 65 ? -18.345 10.404 28.642 1.00 90.12 65 ILE A CA 1
ATOM 527 C C . ILE A 1 65 ? -19.872 10.403 28.687 1.00 90.12 65 ILE A C 1
ATOM 529 O O . ILE A 1 65 ? -20.488 11.359 29.162 1.00 90.12 65 ILE A O 1
ATOM 533 N N . TRP A 1 66 ? -20.490 9.297 28.272 1.00 90.62 66 TRP A N 1
ATOM 534 C CA . TRP A 1 66 ? -21.943 9.149 28.295 1.00 90.62 66 TRP A CA 1
ATOM 535 C C . TRP A 1 66 ? -22.528 9.237 29.704 1.00 90.62 66 TRP A C 1
ATOM 537 O O . TRP A 1 66 ? -23.596 9.827 29.871 1.00 90.62 66 TRP A O 1
ATOM 547 N N . ASP A 1 67 ? -21.831 8.704 30.709 1.00 89.56 67 ASP A N 1
ATOM 548 C CA . ASP A 1 67 ? -22.250 8.769 32.112 1.00 89.56 67 ASP A CA 1
ATOM 549 C C . ASP A 1 67 ? -22.194 10.203 32.677 1.00 89.56 67 ASP A C 1
ATOM 551 O O . ASP A 1 67 ? -22.963 10.538 33.578 1.00 89.56 67 ASP A O 1
ATOM 555 N N . ARG A 1 68 ? -21.357 11.089 32.111 1.00 90.62 68 ARG A N 1
ATOM 556 C CA . ARG A 1 68 ? -21.357 12.537 32.415 1.00 90.62 68 ARG A CA 1
ATOM 557 C C . ARG A 1 68 ? -22.449 13.320 31.678 1.00 90.62 68 ARG A C 1
ATOM 559 O O . ARG A 1 68 ? -22.567 14.527 31.866 1.00 90.62 68 ARG A O 1
ATOM 566 N N . GLY A 1 69 ? -23.252 12.654 30.848 1.00 86.06 69 GLY A N 1
ATOM 567 C CA . GLY A 1 69 ? -24.280 13.284 30.018 1.00 86.06 69 GLY A CA 1
ATOM 568 C C . GLY A 1 69 ? -23.739 13.958 28.753 1.00 86.06 69 GLY A C 1
ATOM 569 O O . GLY A 1 69 ? -24.512 14.569 28.019 1.00 86.06 69 GLY A O 1
ATOM 570 N N . GLU A 1 70 ? -22.441 13.830 28.476 1.00 87.19 70 GLU A N 1
ATOM 571 C CA . GLU A 1 70 ? -21.815 14.299 27.240 1.00 87.19 70 GLU A CA 1
ATOM 572 C C . GLU A 1 70 ? -22.161 13.352 26.070 1.00 87.19 70 GLU A C 1
ATOM 574 O O . GLU A 1 70 ? -22.499 12.174 26.260 1.00 87.19 70 GLU A O 1
ATOM 579 N N . HIS A 1 71 ? -22.116 13.875 24.840 1.00 82.88 71 HIS A N 1
ATOM 580 C CA . HIS A 1 71 ? -22.460 13.127 23.627 1.00 82.88 71 HIS A CA 1
ATOM 581 C C . HIS A 1 71 ? -21.210 12.761 22.828 1.00 82.88 71 HIS A C 1
ATOM 583 O O . HIS A 1 71 ? -20.360 13.608 22.569 1.00 82.88 71 HIS A O 1
ATOM 589 N N . THR A 1 72 ? -21.127 11.497 22.428 1.00 84.50 72 THR A N 1
ATOM 590 C CA . THR A 1 72 ? -20.173 10.978 21.444 1.00 84.50 72 THR A CA 1
ATOM 591 C C . THR A 1 72 ? -20.827 9.786 20.751 1.00 84.50 72 THR A C 1
ATOM 593 O O . THR A 1 72 ? -21.549 9.032 21.414 1.00 84.50 72 THR A O 1
ATOM 596 N N . ASP A 1 73 ? -20.607 9.637 19.447 1.00 86.25 73 ASP A N 1
ATOM 597 C CA . ASP A 1 73 ? -21.155 8.543 18.650 1.00 86.25 73 ASP A CA 1
ATOM 598 C C . ASP A 1 73 ? -20.043 7.519 18.365 1.00 86.25 73 ASP A C 1
ATOM 600 O O . ASP A 1 73 ? -19.076 7.792 17.652 1.00 86.25 73 ASP A O 1
ATOM 604 N N . LEU A 1 74 ? -20.177 6.323 18.944 1.00 86.00 74 LEU A N 1
ATOM 605 C CA . LEU A 1 74 ? -19.234 5.220 18.781 1.00 86.00 74 LEU A CA 1
ATOM 606 C C . LEU A 1 74 ? -19.772 4.178 17.799 1.00 86.00 74 LEU A C 1
ATOM 608 O O . LEU A 1 74 ? -20.881 3.660 17.955 1.00 86.00 74 LEU A O 1
ATOM 612 N N . VAL A 1 75 ? -18.927 3.796 16.849 1.00 84.94 75 VAL A N 1
ATOM 613 C CA . VAL A 1 75 ? -19.121 2.665 15.948 1.00 84.94 75 VAL A CA 1
ATOM 614 C C . VAL A 1 75 ? -18.176 1.538 16.352 1.00 84.94 75 VAL A C 1
ATOM 616 O O . VAL A 1 75 ? -16.953 1.675 16.308 1.00 84.94 75 VAL A O 1
ATOM 619 N N . VAL A 1 76 ? -18.753 0.406 16.740 1.00 82.19 76 VAL A N 1
ATOM 620 C CA . VAL A 1 76 ? -18.027 -0.831 17.024 1.00 82.19 76 VAL A CA 1
ATOM 621 C C . VAL A 1 76 ? -18.083 -1.714 15.790 1.00 82.19 76 VAL A C 1
ATOM 623 O O . VAL A 1 76 ? -19.163 -2.112 15.352 1.00 82.19 76 VAL A O 1
ATOM 626 N N . VAL A 1 77 ? -16.912 -2.012 15.238 1.00 81.00 77 VAL A N 1
ATOM 627 C CA . VAL A 1 77 ? -16.755 -2.812 14.023 1.00 81.00 77 VAL A CA 1
ATOM 628 C C . VAL A 1 77 ? -16.362 -4.234 14.401 1.00 81.00 77 VAL A C 1
ATOM 630 O O . VAL A 1 77 ? -15.352 -4.445 15.080 1.00 81.00 77 VAL A O 1
ATOM 633 N N . LEU A 1 78 ? -17.147 -5.206 13.941 1.00 81.00 78 LEU A N 1
ATOM 634 C CA . LEU A 1 78 ? -16.879 -6.631 14.091 1.00 81.00 78 LEU A CA 1
ATOM 635 C C . LEU A 1 78 ? -16.418 -7.208 12.746 1.00 81.00 78 LEU A C 1
ATOM 637 O O . LEU A 1 78 ? -17.144 -7.118 11.757 1.00 81.00 78 LEU A O 1
ATOM 641 N N . ARG A 1 79 ? -15.206 -7.779 12.723 1.00 71.06 79 ARG A N 1
ATOM 642 C CA . ARG A 1 79 ? -14.514 -8.232 11.496 1.00 71.06 79 ARG A CA 1
ATOM 643 C C . ARG A 1 79 ? -14.372 -9.750 11.360 1.00 71.06 79 ARG A C 1
ATOM 645 O O . ARG A 1 79 ? -13.789 -10.221 10.390 1.00 71.06 79 ARG A O 1
ATOM 652 N N . SER A 1 80 ? -14.816 -10.524 12.347 1.00 64.00 80 SER A N 1
ATOM 653 C CA . SER A 1 80 ? -14.586 -11.971 12.333 1.00 64.00 80 SER A CA 1
ATOM 654 C C . SER A 1 80 ? -15.669 -12.685 11.526 1.00 64.00 80 SER A C 1
ATOM 656 O O . SER A 1 80 ? -16.854 -12.507 11.789 1.00 64.00 80 SER A O 1
ATOM 658 N N . GLN A 1 81 ? -15.242 -13.508 10.561 1.00 53.91 81 GLN A N 1
ATOM 659 C CA . GLN A 1 81 ? -16.123 -14.345 9.735 1.00 53.91 81 GLN A CA 1
ATOM 660 C C . GLN A 1 81 ? -16.930 -15.352 10.567 1.00 53.91 81 GLN A C 1
ATOM 662 O O . GLN A 1 81 ? -18.037 -15.716 10.181 1.00 53.91 81 GLN A O 1
ATOM 667 N N . ASP A 1 82 ? -16.404 -15.741 11.731 1.00 51.84 82 ASP A N 1
ATOM 668 C CA . ASP A 1 82 ? -17.065 -16.645 12.677 1.00 51.84 82 ASP A CA 1
ATOM 669 C C . ASP A 1 82 ? -17.876 -15.899 13.750 1.00 51.84 82 ASP A C 1
ATOM 671 O O . ASP A 1 82 ? -18.573 -16.523 14.555 1.00 51.84 82 ASP A O 1
ATOM 675 N N . ALA A 1 83 ? -17.772 -14.567 13.802 1.00 57.81 83 ALA A N 1
ATOM 676 C CA . ALA A 1 83 ? -18.442 -13.746 14.796 1.00 57.81 83 ALA A CA 1
ATOM 677 C C . ALA A 1 83 ? -19.685 -13.088 14.198 1.00 57.81 83 ALA A C 1
ATOM 679 O O . ALA A 1 83 ? -19.622 -12.069 13.510 1.00 57.81 83 ALA A O 1
ATOM 680 N N . ASP A 1 84 ? -20.839 -13.661 14.521 1.00 70.81 84 ASP A N 1
ATOM 681 C CA . ASP A 1 84 ? -22.099 -12.929 14.461 1.00 70.81 84 ASP A CA 1
ATOM 682 C C . ASP A 1 84 ? -22.039 -11.756 15.456 1.00 70.81 84 ASP A C 1
ATOM 684 O O . ASP A 1 84 ? -21.368 -11.843 16.486 1.00 70.81 84 ASP A O 1
ATOM 688 N N . LEU A 1 85 ? -22.784 -10.678 15.206 1.00 80.56 85 LEU A N 1
ATOM 689 C CA . LEU A 1 85 ? -22.978 -9.609 16.190 1.00 80.56 85 LEU A CA 1
ATOM 690 C C . LEU A 1 85 ? -23.398 -10.180 17.549 1.00 80.56 85 LEU A C 1
ATOM 692 O O . LEU A 1 85 ? -23.010 -9.645 18.581 1.00 80.56 85 LEU A O 1
ATOM 696 N N . GLU A 1 86 ? -24.113 -11.303 17.559 1.00 81.62 86 GLU A N 1
ATOM 697 C CA . GLU A 1 86 ? -24.508 -12.030 18.767 1.00 81.62 86 GLU A CA 1
ATOM 698 C C . GLU A 1 86 ? -23.334 -12.548 19.628 1.00 81.62 86 GLU A C 1
ATOM 700 O O . GLU A 1 86 ? -23.549 -12.919 20.781 1.00 81.62 86 GLU A O 1
ATOM 705 N N . SER A 1 87 ? -22.088 -12.541 19.136 1.00 83.31 87 SER A N 1
ATOM 706 C CA . SER A 1 87 ? -20.900 -12.847 19.946 1.00 83.31 87 SER A CA 1
ATOM 707 C C . SER A 1 87 ? -20.449 -11.679 20.830 1.00 83.31 87 SER A C 1
ATOM 709 O O . SER A 1 87 ? -19.583 -11.855 21.692 1.00 83.31 87 SER A O 1
ATOM 711 N N . LEU A 1 88 ? -20.962 -10.469 20.593 1.00 87.31 88 LEU A N 1
ATOM 712 C CA . LEU A 1 88 ? -20.609 -9.297 21.384 1.00 87.31 88 LEU A CA 1
ATOM 713 C C . LEU A 1 88 ? -21.192 -9.398 22.803 1.00 87.31 88 LEU A C 1
ATOM 715 O O . LEU A 1 88 ? -22.239 -10.012 23.017 1.00 87.31 88 LEU A O 1
ATOM 719 N N . PRO A 1 89 ? -20.552 -8.755 23.795 1.00 89.75 89 PRO A N 1
ATOM 720 C CA . PRO A 1 89 ? -21.112 -8.644 25.133 1.00 89.75 89 PRO A CA 1
ATOM 721 C C . PRO A 1 89 ? -22.562 -8.138 25.130 1.00 89.75 89 PRO A C 1
ATOM 723 O O . PRO A 1 89 ? -22.901 -7.170 24.446 1.00 89.75 89 PRO A O 1
ATOM 726 N N . TYR A 1 90 ? -23.413 -8.787 25.928 1.00 89.56 90 TYR A N 1
ATOM 727 C CA . TYR A 1 90 ? -24.860 -8.544 25.945 1.00 89.56 90 TYR A CA 1
ATOM 728 C C . TYR A 1 90 ? -25.233 -7.077 26.217 1.00 89.56 90 TYR A C 1
ATOM 730 O O . TYR A 1 90 ? -26.197 -6.568 25.651 1.00 89.56 90 TYR A O 1
ATOM 738 N N . ASP A 1 91 ? -24.451 -6.376 27.042 1.00 90.56 91 ASP A N 1
ATOM 739 C CA . ASP A 1 91 ? -24.653 -4.956 27.336 1.00 90.56 91 ASP A CA 1
ATOM 740 C C . ASP A 1 91 ? -24.527 -4.072 26.085 1.00 90.56 91 ASP A C 1
ATOM 742 O O . ASP A 1 91 ? -25.310 -3.135 25.909 1.00 90.56 91 ASP A O 1
ATOM 746 N N . LEU A 1 92 ? -23.604 -4.407 25.178 1.00 90.81 92 LEU A N 1
ATOM 747 C CA . LEU A 1 92 ? -23.459 -3.718 23.897 1.00 90.81 92 LEU A CA 1
ATOM 748 C C . LEU A 1 92 ? -24.639 -4.035 22.983 1.00 90.81 92 LEU A C 1
ATOM 750 O O . LEU A 1 92 ? -25.201 -3.123 22.384 1.00 90.81 92 LEU A O 1
ATOM 754 N N . LEU A 1 93 ? -25.044 -5.307 22.902 1.00 90.50 93 LEU A N 1
ATOM 755 C CA . LEU A 1 93 ? -26.152 -5.743 22.045 1.00 90.50 93 LEU A CA 1
ATOM 756 C C . LEU A 1 93 ? -27.490 -5.130 22.444 1.00 90.50 93 LEU A C 1
ATOM 758 O O . LEU A 1 93 ? -28.315 -4.843 21.579 1.00 90.50 93 LEU A O 1
ATOM 762 N N . GLN A 1 94 ? -27.698 -4.925 23.742 1.00 89.81 94 GLN A N 1
ATOM 763 C CA . GLN A 1 94 ? -28.895 -4.285 24.264 1.00 89.81 94 GLN A CA 1
ATOM 764 C C . GLN A 1 94 ? -28.919 -2.778 23.973 1.00 89.81 94 GLN A C 1
ATOM 766 O O . GLN A 1 94 ? -29.988 -2.221 23.724 1.00 89.81 94 GLN A O 1
ATOM 771 N N . ALA A 1 95 ? -27.765 -2.110 24.040 1.00 87.88 95 ALA A N 1
ATOM 772 C CA . ALA A 1 95 ? -27.667 -0.659 23.900 1.00 87.88 95 ALA A CA 1
ATOM 773 C C . ALA A 1 95 ? -27.460 -0.183 22.451 1.00 87.88 95 ALA A C 1
ATOM 775 O O . ALA A 1 95 ? -27.809 0.951 22.126 1.00 87.88 95 ALA A O 1
ATOM 776 N N . GLY A 1 96 ? -26.850 -1.010 21.602 1.00 90.06 96 GLY A N 1
ATOM 777 C CA . GLY A 1 96 ? -26.356 -0.620 20.286 1.00 90.06 96 GLY A CA 1
ATOM 778 C C . GLY A 1 96 ? -27.348 -0.835 19.143 1.00 90.06 96 GLY A C 1
ATOM 779 O O . GLY A 1 96 ? -28.029 -1.856 19.059 1.00 90.06 96 GLY A O 1
ATOM 780 N N . ARG A 1 97 ? -27.372 0.108 18.194 1.00 93.81 97 ARG A N 1
ATOM 781 C CA . ARG A 1 97 ? -28.040 -0.062 16.893 1.00 93.81 97 ARG A CA 1
ATOM 782 C C . ARG A 1 97 ? -27.228 -1.032 16.035 1.00 93.81 97 ARG A C 1
ATOM 784 O O . ARG A 1 97 ? -26.045 -0.795 15.837 1.00 93.81 97 ARG A O 1
ATOM 791 N N . LYS A 1 98 ? -27.849 -2.076 15.487 1.00 92.31 98 LYS A N 1
ATOM 792 C CA . LYS A 1 98 ? -27.177 -3.075 14.637 1.00 92.31 98 LYS A CA 1
ATOM 793 C C . LYS A 1 98 ? -27.262 -2.693 13.155 1.00 92.31 98 LYS A C 1
ATOM 795 O O . LYS A 1 98 ? -28.344 -2.337 12.689 1.00 92.31 98 LYS A O 1
ATOM 800 N N . LEU A 1 99 ? -26.147 -2.784 12.433 1.00 92.25 99 LEU A N 1
ATOM 801 C CA . LEU A 1 99 ? -26.037 -2.617 10.980 1.00 92.25 99 LEU A CA 1
ATOM 802 C C . LEU A 1 99 ? -25.158 -3.727 10.387 1.00 92.25 99 LEU A C 1
ATOM 804 O O . LEU A 1 99 ? -24.321 -4.306 11.080 1.00 92.25 99 LEU A O 1
ATOM 808 N N . SER A 1 100 ? -25.326 -4.002 9.097 1.00 90.00 100 SER A N 1
ATOM 809 C CA . SER A 1 100 ? -24.505 -4.961 8.355 1.00 90.00 100 SER A CA 1
ATOM 810 C C . SER A 1 100 ? -24.241 -4.440 6.953 1.00 90.00 100 SER A C 1
ATOM 812 O O . SER A 1 100 ? -25.183 -4.019 6.281 1.00 90.00 100 SER A O 1
ATOM 814 N N . PHE A 1 101 ? -22.995 -4.526 6.499 1.00 89.62 101 PHE A N 1
ATOM 815 C CA . PHE A 1 101 ? -22.613 -4.149 5.141 1.00 89.62 101 PHE A CA 1
ATOM 816 C C . PHE A 1 101 ? -21.789 -5.266 4.509 1.00 89.62 101 PHE A C 1
ATOM 818 O O . PHE A 1 101 ? -20.972 -5.894 5.179 1.00 89.62 101 PHE A O 1
ATOM 825 N N . ASN A 1 102 ? -22.020 -5.517 3.222 1.00 89.38 102 ASN A N 1
ATOM 826 C CA . ASN A 1 102 ? -21.279 -6.511 2.456 1.00 89.38 102 ASN A CA 1
ATOM 827 C C . ASN A 1 102 ? -21.073 -6.047 1.005 1.00 89.38 102 ASN A C 1
ATOM 829 O O . ASN A 1 102 ? -21.806 -5.206 0.480 1.00 89.38 102 ASN A O 1
ATOM 833 N N . LEU A 1 103 ? -20.072 -6.619 0.343 1.00 93.06 103 LEU A N 1
ATOM 834 C CA . LEU A 1 103 ? -19.722 -6.330 -1.045 1.00 93.06 103 LEU A CA 1
ATOM 835 C C . LEU A 1 103 ? -20.789 -6.801 -2.039 1.00 93.06 103 LEU A C 1
ATOM 837 O O . LEU A 1 103 ? -20.888 -6.228 -3.123 1.00 93.06 103 LEU A O 1
ATOM 841 N N . GLY A 1 104 ? -21.587 -7.814 -1.692 1.00 91.19 104 GLY A N 1
ATOM 842 C CA . GLY A 1 104 ? -22.661 -8.328 -2.543 1.00 91.19 104 GLY A CA 1
ATOM 843 C C . GLY A 1 104 ? -23.729 -7.275 -2.840 1.00 91.19 104 GLY A C 1
ATOM 844 O O . GLY A 1 104 ? -24.171 -7.159 -3.983 1.00 91.19 104 GLY A O 1
ATOM 845 N N . ASP A 1 105 ? -24.064 -6.448 -1.850 1.00 90.81 105 ASP A N 1
ATOM 846 C CA . ASP A 1 105 ? -25.008 -5.338 -2.015 1.00 90.81 105 ASP A CA 1
ATOM 847 C C . ASP A 1 105 ? -24.433 -4.209 -2.890 1.00 90.81 105 ASP A C 1
ATOM 849 O O . ASP A 1 105 ? -25.167 -3.537 -3.617 1.00 90.81 105 ASP A O 1
ATOM 853 N N . LEU A 1 106 ? -23.110 -4.013 -2.862 1.00 93.50 106 LEU A N 1
ATOM 854 C CA . LEU A 1 106 ? -22.415 -2.975 -3.635 1.00 93.50 106 LEU A CA 1
ATOM 855 C C . LEU A 1 106 ? -22.116 -3.396 -5.086 1.00 93.50 106 LEU A C 1
ATOM 857 O O . LEU A 1 106 ? -22.064 -2.545 -5.983 1.00 93.50 106 LEU A O 1
ATOM 861 N N . PHE A 1 107 ? -21.917 -4.695 -5.323 1.00 95.06 107 PHE A N 1
ATOM 862 C CA . PHE A 1 107 ? -21.500 -5.274 -6.604 1.00 95.06 107 PHE A CA 1
ATOM 863 C C . PHE A 1 107 ? -22.360 -6.494 -6.992 1.00 95.06 107 PHE A C 1
ATOM 865 O O . PHE A 1 107 ? -21.835 -7.596 -7.172 1.00 95.06 107 PHE A O 1
ATOM 872 N N . PRO A 1 108 ? -23.681 -6.322 -7.188 1.00 93.81 108 PRO A N 1
ATOM 873 C CA . PRO A 1 108 ? -24.632 -7.437 -7.298 1.00 93.81 108 PRO A CA 1
ATOM 874 C C . PRO A 1 108 ? -24.424 -8.347 -8.520 1.00 93.81 108 PRO A C 1
ATOM 876 O O . PRO A 1 108 ? -24.863 -9.498 -8.526 1.00 93.81 108 PRO A O 1
ATOM 879 N N . ASN A 1 109 ? -23.762 -7.846 -9.567 1.00 96.75 109 ASN A N 1
ATOM 880 C CA . ASN A 1 109 ? -23.530 -8.584 -10.812 1.00 96.75 109 ASN A CA 1
ATOM 881 C C . ASN A 1 109 ? -22.131 -9.212 -10.901 1.00 96.75 109 ASN A C 1
ATOM 883 O O . ASN A 1 109 ? -21.847 -9.923 -11.867 1.00 96.75 109 ASN A O 1
ATOM 887 N N . LEU A 1 110 ? -21.258 -8.965 -9.921 1.00 97.19 110 LEU A N 1
ATOM 888 C CA . LEU A 1 110 ? -19.906 -9.518 -9.878 1.00 97.19 110 LEU A CA 1
ATOM 889 C C . LEU A 1 110 ? -19.847 -10.731 -8.945 1.00 97.19 110 LEU A C 1
ATOM 891 O O . LEU A 1 110 ? -20.634 -10.863 -8.010 1.00 97.19 110 LEU A O 1
ATOM 895 N N . SER A 1 111 ? -18.898 -11.633 -9.194 1.00 97.19 111 SER A N 1
ATOM 896 C CA . SER A 1 111 ? -18.687 -12.791 -8.327 1.00 97.19 111 SER A CA 1
ATOM 897 C C . SER A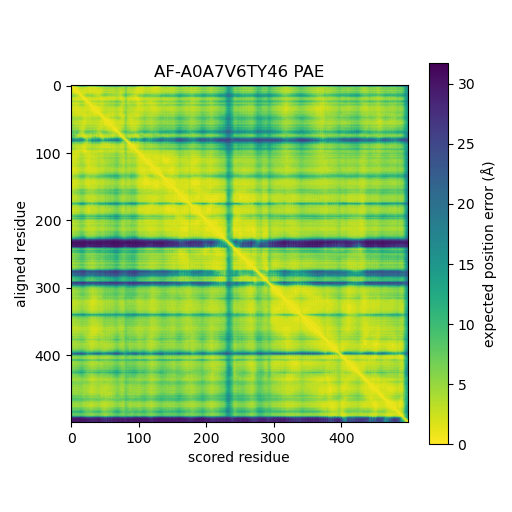 1 111 ? -18.135 -12.375 -6.957 1.00 97.19 111 SER A C 1
ATOM 899 O O . SER A 1 111 ? -17.016 -11.861 -6.870 1.00 97.19 111 SER A O 1
ATOM 901 N N . TYR A 1 112 ? -18.901 -12.650 -5.892 1.00 95.19 112 TYR A N 1
ATOM 902 C CA . TYR A 1 112 ? -18.523 -12.357 -4.502 1.00 95.19 112 TYR A CA 1
ATOM 903 C C . TYR A 1 112 ? -17.158 -12.968 -4.099 1.00 95.19 112 TYR A C 1
ATOM 905 O O . TYR A 1 112 ? -16.285 -12.210 -3.679 1.00 95.19 112 TYR A O 1
ATOM 913 N N . PRO A 1 113 ? -16.881 -14.271 -4.344 1.00 95.12 113 PRO A N 1
ATOM 914 C CA . PRO A 1 113 ? -15.570 -14.876 -4.062 1.00 95.12 113 PRO A CA 1
ATOM 915 C C . PRO A 1 113 ? -14.364 -14.204 -4.735 1.00 95.12 113 PRO A C 1
ATOM 917 O O . PRO A 1 113 ? -13.225 -14.395 -4.301 1.00 95.12 113 PRO A O 1
ATOM 920 N N . VAL A 1 114 ? -14.582 -13.470 -5.833 1.00 96.25 114 VAL A N 1
ATOM 921 C CA . VAL A 1 114 ? -13.521 -12.715 -6.512 1.00 96.25 114 VAL A CA 1
ATOM 922 C C . VAL A 1 114 ? -13.328 -11.351 -5.859 1.00 96.25 114 VAL A C 1
ATOM 924 O O . VAL A 1 114 ? -12.190 -10.981 -5.581 1.00 96.25 114 VAL A O 1
ATOM 927 N N . ILE A 1 115 ? -14.413 -10.612 -5.609 1.00 95.12 115 ILE A N 1
ATOM 928 C CA . ILE A 1 115 ? -14.347 -9.247 -5.061 1.00 95.12 115 ILE A CA 1
ATOM 929 C C . ILE A 1 115 ? -13.931 -9.214 -3.585 1.00 95.12 115 ILE A C 1
ATOM 931 O O . ILE A 1 115 ? -13.212 -8.300 -3.197 1.00 95.12 115 ILE A O 1
ATOM 935 N N . GLU A 1 116 ? -14.296 -10.223 -2.786 1.00 91.88 116 GLU A N 1
ATOM 936 C CA . GLU A 1 116 ? -13.902 -10.348 -1.369 1.00 91.88 116 GLU A CA 1
ATOM 937 C C . GLU A 1 116 ? -12.371 -10.354 -1.195 1.00 91.88 116 GLU A C 1
ATOM 939 O O . GLU A 1 116 ? -11.816 -9.807 -0.235 1.00 91.88 116 GLU A O 1
ATOM 944 N N . LYS A 1 117 ? -11.664 -10.931 -2.173 1.00 90.44 117 LYS A N 1
ATOM 945 C CA . LYS A 1 117 ? -10.202 -11.053 -2.173 1.00 90.44 117 LYS A CA 1
ATOM 946 C C . LYS A 1 117 ? -9.478 -9.819 -2.716 1.00 90.44 117 LYS A C 1
ATOM 948 O O . LYS A 1 117 ? -8.248 -9.816 -2.764 1.00 90.44 117 LYS A O 1
ATOM 953 N N . LEU A 1 118 ? -10.203 -8.787 -3.150 1.00 91.19 118 LEU A N 1
ATOM 954 C CA . LEU A 1 118 ? -9.596 -7.546 -3.623 1.00 91.19 118 LEU A CA 1
ATOM 955 C C . LEU A 1 118 ? -9.164 -6.662 -2.452 1.00 91.19 118 LEU A C 1
ATOM 957 O O . LEU A 1 118 ? -9.794 -6.615 -1.390 1.00 91.19 118 LEU A O 1
ATOM 961 N N . ASP A 1 119 ? -8.094 -5.902 -2.670 1.00 86.94 119 ASP A N 1
ATOM 962 C CA . ASP A 1 119 ? -7.766 -4.796 -1.782 1.00 86.94 119 ASP A CA 1
ATOM 963 C C . ASP A 1 119 ? -8.840 -3.702 -1.894 1.00 86.94 119 ASP A C 1
ATOM 965 O O . ASP A 1 119 ? -9.361 -3.413 -2.975 1.00 86.94 119 ASP A O 1
ATOM 969 N N . ARG A 1 120 ? -9.184 -3.086 -0.761 1.00 87.81 120 ARG A N 1
ATOM 970 C CA . ARG A 1 120 ? -10.311 -2.147 -0.665 1.00 87.81 120 ARG A CA 1
ATOM 971 C C . ARG A 1 120 ? -10.016 -0.846 -1.417 1.00 87.81 120 ARG A C 1
ATOM 973 O O . ARG A 1 120 ? -10.942 -0.167 -1.856 1.00 87.81 120 ARG A O 1
ATOM 980 N N . SER A 1 121 ? -8.739 -0.539 -1.660 1.00 84.31 121 SER A N 1
ATOM 981 C CA . SER A 1 121 ? -8.316 0.564 -2.531 1.00 84.31 121 SER A CA 1
ATOM 982 C C . SER A 1 121 ? -8.809 0.423 -3.978 1.00 84.31 121 SER A C 1
ATOM 984 O O . SER A 1 121 ? -8.973 1.436 -4.659 1.00 84.31 121 SER A O 1
ATOM 986 N N . LEU A 1 122 ? -9.111 -0.797 -4.446 1.00 89.75 122 LEU A N 1
ATOM 987 C CA . LEU A 1 122 ? -9.592 -1.058 -5.809 1.00 89.75 122 LEU A CA 1
ATOM 988 C C . LEU A 1 122 ? -11.095 -0.807 -5.987 1.00 89.75 122 LEU A C 1
ATOM 990 O O . LEU A 1 122 ? -11.571 -0.740 -7.124 1.00 89.75 122 LEU A O 1
ATOM 994 N N . LEU A 1 123 ? -11.854 -0.661 -4.895 1.00 92.81 123 LEU A N 1
ATOM 995 C CA . LEU A 1 123 ? -13.315 -0.579 -4.955 1.00 92.81 123 LEU A CA 1
ATOM 996 C C . LEU A 1 123 ? -13.811 0.676 -5.674 1.00 92.81 123 LEU A C 1
ATOM 998 O O . LEU A 1 123 ? -14.815 0.595 -6.373 1.00 92.81 123 LEU A O 1
ATOM 1002 N N . ASP A 1 124 ? -13.102 1.807 -5.579 1.00 92.25 124 ASP A N 1
ATOM 1003 C CA . ASP A 1 124 ? -13.462 3.032 -6.312 1.00 92.25 124 ASP A CA 1
ATOM 1004 C C . ASP A 1 124 ? -13.432 2.793 -7.827 1.00 92.25 124 ASP A C 1
ATOM 1006 O O . ASP A 1 124 ? -14.417 3.030 -8.526 1.00 92.25 124 ASP A O 1
ATOM 1010 N N . ALA A 1 125 ? -12.314 2.257 -8.324 1.00 93.00 125 ALA A N 1
ATOM 1011 C CA . ALA A 1 125 ? -12.136 1.965 -9.741 1.00 93.00 125 ALA A CA 1
ATOM 1012 C C . ALA A 1 125 ? -13.124 0.895 -10.226 1.00 93.00 125 ALA A C 1
ATOM 1014 O O . ALA A 1 125 ? -13.694 1.025 -11.310 1.00 93.00 125 ALA A O 1
ATOM 1015 N N . LEU A 1 126 ? -13.372 -0.136 -9.412 1.00 95.50 126 LEU A N 1
ATOM 1016 C CA . LEU A 1 126 ? -14.337 -1.186 -9.729 1.00 95.50 126 LEU A CA 1
ATOM 1017 C C . LEU A 1 126 ? -15.778 -0.657 -9.763 1.00 95.50 126 LEU A C 1
ATOM 1019 O O . LEU A 1 126 ? -16.545 -1.001 -10.665 1.00 95.50 126 LEU A O 1
ATOM 1023 N N . PHE A 1 127 ? -16.147 0.202 -8.811 1.00 95.38 127 PHE A N 1
ATOM 1024 C CA . PHE A 1 127 ? -17.477 0.800 -8.736 1.00 95.38 127 PHE A CA 1
ATOM 1025 C C . PHE A 1 127 ? -17.735 1.744 -9.915 1.00 95.38 127 PHE A C 1
ATOM 1027 O O . PHE A 1 127 ? -18.801 1.710 -10.534 1.00 95.38 127 PHE A O 1
ATOM 1034 N N . ASP A 1 128 ? -16.738 2.540 -10.293 1.00 95.00 128 ASP A N 1
ATOM 1035 C CA . ASP A 1 128 ? -16.806 3.378 -11.486 1.00 95.00 128 ASP A CA 1
ATOM 1036 C C . ASP A 1 128 ? -16.889 2.547 -12.771 1.00 95.00 128 ASP A C 1
ATOM 1038 O O . ASP A 1 128 ? -17.655 2.889 -13.678 1.00 95.00 128 ASP A O 1
ATOM 1042 N 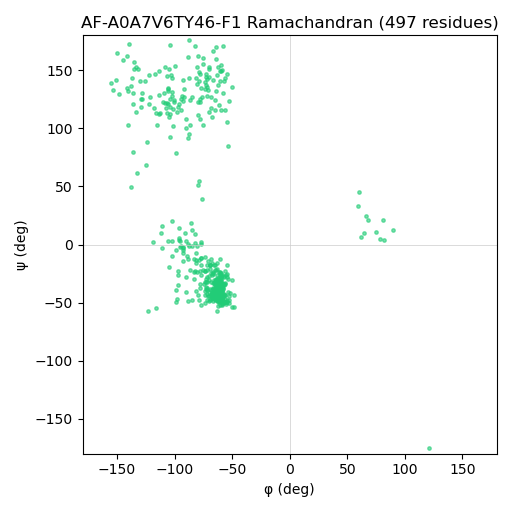N . ALA A 1 129 ? -16.133 1.448 -12.851 1.00 94.94 129 ALA A N 1
ATOM 1043 C CA . ALA A 1 129 ? -16.162 0.531 -13.983 1.00 94.94 129 ALA A CA 1
ATOM 1044 C C . ALA A 1 129 ? -17.555 -0.078 -14.184 1.00 94.94 129 ALA A C 1
ATOM 1046 O O . ALA A 1 129 ? -18.085 0.004 -15.292 1.00 94.94 129 ALA A O 1
ATOM 1047 N N . GLN A 1 130 ? -18.190 -0.610 -13.130 1.00 94.62 130 GLN A N 1
ATOM 1048 C CA . GLN A 1 130 ? -19.543 -1.171 -13.254 1.00 94.62 130 GLN A CA 1
ATOM 1049 C C . GLN A 1 130 ? -20.589 -0.114 -13.620 1.00 94.62 130 GLN A C 1
ATOM 1051 O O . GLN A 1 130 ? -21.557 -0.415 -14.305 1.00 94.62 130 GLN A O 1
ATOM 1056 N N . ARG A 1 131 ? -20.410 1.147 -13.210 1.00 93.31 131 ARG A N 1
ATOM 1057 C CA . ARG A 1 131 ? -21.345 2.218 -13.581 1.00 93.31 131 ARG A CA 1
ATOM 1058 C C . ARG A 1 131 ? -21.203 2.636 -15.038 1.00 93.31 131 ARG A C 1
ATOM 1060 O O . ARG A 1 131 ? -22.205 2.910 -15.694 1.00 93.31 131 ARG A O 1
ATOM 1067 N N . LYS A 1 132 ? -19.967 2.719 -15.534 1.00 94.00 132 LYS A N 1
ATOM 1068 C CA . LYS A 1 132 ? -19.663 3.087 -16.927 1.00 94.00 132 LYS A CA 1
ATOM 1069 C C . LYS A 1 132 ? -19.966 1.949 -17.898 1.00 94.00 132 LYS A C 1
ATOM 1071 O O . LYS A 1 132 ? -20.362 2.197 -19.034 1.00 94.00 132 LYS A O 1
ATOM 1076 N N . SER A 1 133 ? -19.769 0.711 -17.464 1.00 92.62 133 SER A N 1
ATOM 1077 C CA . SER A 1 133 ? -20.002 -0.499 -18.248 1.00 92.62 133 SER A CA 1
ATOM 1078 C C . SER A 1 133 ? -20.721 -1.533 -17.380 1.00 92.62 133 SER A C 1
ATOM 1080 O O . SER A 1 133 ? -20.063 -2.430 -16.854 1.00 92.62 133 SER A O 1
ATOM 1082 N N . PRO A 1 134 ? -22.054 -1.402 -17.207 1.00 91.62 134 PRO A N 1
ATOM 1083 C CA . PRO A 1 134 ? -22.847 -2.317 -16.392 1.00 91.62 134 PRO A CA 1
ATOM 1084 C C . PRO A 1 134 ? -22.692 -3.761 -16.868 1.00 91.62 134 PRO A C 1
ATOM 1086 O O . PRO A 1 134 ? -23.076 -4.066 -18.000 1.00 91.62 134 PRO A O 1
ATOM 1089 N N . PRO A 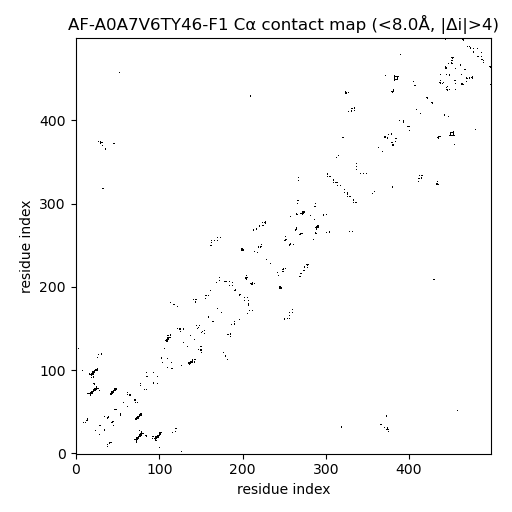1 135 ? -22.115 -4.648 -16.042 1.00 91.06 135 PRO A N 1
ATOM 1090 C CA . PRO A 1 135 ? -21.980 -6.045 -16.404 1.00 91.06 135 PRO A CA 1
ATOM 1091 C C . PRO A 1 135 ? -23.319 -6.769 -16.219 1.00 91.06 135 PRO A C 1
ATOM 1093 O O . PRO A 1 135 ? -24.062 -6.479 -15.277 1.00 91.06 135 PRO A O 1
ATOM 1096 N N . ASP A 1 136 ? -23.594 -7.758 -17.072 1.00 94.06 136 ASP A N 1
ATOM 1097 C CA . ASP A 1 136 ? -24.540 -8.828 -16.742 1.00 94.06 136 ASP A CA 1
ATOM 1098 C C . ASP A 1 136 ? -24.010 -9.646 -15.553 1.00 94.06 136 ASP A C 1
ATOM 1100 O O . ASP A 1 136 ? -22.853 -9.508 -15.155 1.00 94.06 136 ASP A O 1
ATOM 1104 N N . ARG A 1 137 ? -24.829 -10.534 -14.979 1.00 95.25 137 ARG A N 1
ATOM 1105 C CA . ARG A 1 137 ? -24.374 -11.410 -13.892 1.00 95.25 137 ARG A CA 1
ATOM 1106 C C . ARG A 1 137 ? -23.212 -12.295 -14.362 1.00 95.25 137 ARG A C 1
ATOM 1108 O O . ARG A 1 137 ? -23.384 -13.151 -15.228 1.00 95.25 137 ARG A O 1
ATOM 1115 N N . MET A 1 138 ? -22.044 -12.107 -13.758 1.00 96.12 138 MET A N 1
ATOM 1116 C CA . MET A 1 138 ? -20.801 -12.784 -14.123 1.00 96.12 138 MET A CA 1
ATOM 1117 C C . MET A 1 138 ? -20.448 -13.906 -13.144 1.00 96.12 138 MET A C 1
ATOM 1119 O O . MET A 1 138 ? -20.682 -13.808 -11.942 1.00 96.12 138 MET A O 1
ATOM 1123 N N . GLY A 1 139 ? -19.844 -14.972 -13.671 1.00 97.50 139 GLY A N 1
ATOM 1124 C CA . GLY A 1 139 ? -19.089 -15.937 -12.867 1.00 97.50 139 GLY A CA 1
ATOM 1125 C C . GLY A 1 139 ? -17.631 -15.504 -12.692 1.00 97.50 139 GLY A C 1
ATOM 1126 O O . GLY A 1 139 ? -17.185 -14.541 -13.315 1.00 97.50 139 GLY A O 1
ATOM 1127 N N . ASP A 1 140 ? -16.865 -16.258 -11.905 1.00 97.81 140 ASP A N 1
ATOM 1128 C CA . ASP A 1 140 ? -15.519 -15.880 -11.450 1.00 97.81 140 ASP A CA 1
ATOM 1129 C C . ASP A 1 140 ? -14.583 -15.414 -12.568 1.00 97.81 140 ASP A C 1
ATOM 1131 O O . ASP A 1 140 ? -14.034 -14.320 -12.493 1.00 97.81 140 ASP A O 1
ATOM 1135 N N . ASN A 1 141 ? -14.410 -16.207 -13.629 1.00 97.31 141 ASN A N 1
ATOM 1136 C CA . ASN A 1 141 ? -13.491 -15.849 -14.715 1.00 97.31 141 ASN A CA 1
ATOM 1137 C C . ASN A 1 141 ? -13.933 -14.583 -15.456 1.00 97.31 141 ASN A C 1
ATOM 1139 O O . ASN A 1 141 ? -13.095 -13.742 -15.759 1.00 97.31 141 ASN A O 1
ATOM 1143 N N . ALA A 1 142 ? -15.237 -14.417 -15.688 1.00 97.25 142 ALA A N 1
ATOM 1144 C CA . ALA A 1 142 ? -15.763 -13.218 -16.332 1.00 97.25 142 ALA A CA 1
ATOM 1145 C C . ALA A 1 142 ? -15.581 -11.980 -15.438 1.00 97.25 142 ALA A C 1
ATOM 1147 O O . ALA A 1 142 ? -15.196 -10.925 -15.933 1.00 97.25 142 ALA A O 1
ATOM 1148 N N . THR A 1 143 ? -15.766 -12.117 -14.119 1.00 98.06 143 THR A N 1
ATOM 1149 C CA . THR A 1 143 ? -15.469 -11.051 -13.152 1.00 98.06 143 THR A CA 1
ATOM 1150 C C . THR A 1 143 ? -13.980 -10.701 -13.138 1.00 98.06 143 THR A C 1
ATOM 1152 O O . THR A 1 143 ? -13.639 -9.522 -13.179 1.00 98.06 143 THR A O 1
ATOM 1155 N N . LYS A 1 144 ? -13.077 -11.690 -13.143 1.00 98.19 144 LYS A N 1
ATOM 1156 C CA . LYS A 1 144 ? -11.625 -11.445 -13.215 1.00 98.19 144 LYS A CA 1
ATOM 1157 C C . LYS A 1 144 ? -11.235 -10.719 -14.506 1.00 98.19 144 LYS A C 1
ATOM 1159 O O . LYS A 1 144 ? -10.483 -9.751 -14.445 1.00 98.19 144 LYS A O 1
ATOM 1164 N N . ASP A 1 145 ? -11.781 -11.136 -15.648 1.00 97.44 145 ASP A N 1
ATOM 1165 C CA . ASP A 1 145 ? -11.537 -10.490 -16.946 1.00 97.44 145 ASP A CA 1
ATOM 1166 C C . ASP A 1 145 ? -12.080 -9.052 -16.974 1.00 97.44 145 ASP A C 1
ATOM 1168 O O . ASP A 1 145 ? -11.431 -8.147 -17.500 1.00 97.44 145 ASP A O 1
ATOM 1172 N N . PHE A 1 146 ? -13.245 -8.819 -16.360 1.00 97.62 146 PHE A N 1
ATOM 1173 C CA . PHE A 1 146 ? -13.814 -7.483 -16.197 1.00 97.62 146 PHE A CA 1
ATOM 1174 C C . PHE A 1 146 ? -12.894 -6.576 -15.370 1.00 97.62 146 PHE A C 1
ATOM 1176 O O . PHE A 1 146 ? -12.600 -5.457 -15.790 1.00 97.62 146 PHE A O 1
ATOM 1183 N N . ILE A 1 147 ? -12.388 -7.062 -14.232 1.00 97.19 147 ILE A N 1
ATOM 1184 C CA . ILE A 1 147 ? -11.473 -6.299 -13.372 1.00 97.19 147 ILE A CA 1
ATOM 1185 C C . ILE A 1 147 ? -10.151 -6.021 -14.101 1.00 97.19 147 ILE A C 1
ATOM 1187 O O . ILE A 1 147 ? -9.704 -4.876 -14.128 1.00 97.19 147 ILE A O 1
ATOM 1191 N N . LEU A 1 148 ? -9.545 -7.024 -14.746 1.00 96.75 148 LEU A N 1
ATOM 1192 C CA . LEU A 1 148 ? -8.318 -6.836 -15.531 1.00 96.75 148 LEU A CA 1
ATOM 1193 C C . LEU A 1 148 ? -8.501 -5.735 -16.584 1.00 96.75 148 LEU A C 1
ATOM 1195 O O . LEU A 1 148 ? -7.693 -4.807 -16.651 1.00 96.75 148 LEU A O 1
ATOM 1199 N N . ARG A 1 149 ? -9.603 -5.775 -17.342 1.00 96.25 149 ARG A N 1
ATOM 1200 C CA . ARG A 1 149 ? -9.862 -4.816 -18.421 1.00 96.25 149 ARG A CA 1
ATOM 1201 C C . ARG A 1 149 ? -10.170 -3.413 -17.914 1.00 96.25 149 ARG A C 1
ATOM 1203 O O . ARG A 1 149 ? -9.615 -2.449 -18.434 1.00 96.25 149 ARG A O 1
ATOM 1210 N N . HIS A 1 150 ? -11.071 -3.286 -16.946 1.00 95.44 150 HIS A N 1
ATOM 1211 C CA . HIS A 1 150 ? -11.638 -1.988 -16.575 1.00 95.44 150 HIS A CA 1
ATOM 1212 C C . HIS A 1 150 ? -10.959 -1.325 -15.373 1.00 95.44 150 HIS A C 1
ATOM 1214 O O . HIS A 1 150 ? -11.030 -0.103 -15.261 1.00 95.44 150 HIS A O 1
ATOM 1220 N N . VAL A 1 151 ? -10.294 -2.094 -14.505 1.00 94.19 151 VAL A N 1
ATOM 1221 C CA . VAL A 1 151 ? -9.547 -1.565 -13.350 1.00 94.19 151 VAL A CA 1
ATOM 1222 C C . VAL A 1 151 ? -8.056 -1.481 -13.662 1.00 94.19 151 VAL A C 1
ATOM 1224 O O . VAL A 1 151 ? -7.459 -0.426 -13.479 1.00 94.19 151 VAL A O 1
ATOM 1227 N N . PHE A 1 152 ? -7.461 -2.555 -14.190 1.00 93.38 152 PHE A N 1
ATOM 1228 C CA . PHE A 1 152 ? -6.026 -2.581 -14.514 1.00 93.38 152 PHE A CA 1
ATOM 1229 C C . PHE A 1 152 ? -5.711 -2.096 -15.937 1.00 93.38 152 PHE A C 1
ATOM 1231 O O . PHE A 1 152 ? -4.547 -1.883 -16.272 1.00 93.38 152 PHE A O 1
ATOM 1238 N N . GLY A 1 153 ? -6.722 -1.900 -16.790 1.00 93.44 153 GLY A N 1
ATOM 1239 C CA . GLY A 1 153 ? -6.511 -1.480 -18.179 1.00 93.44 153 GLY A CA 1
ATOM 1240 C C . GLY A 1 153 ? -5.827 -2.547 -19.041 1.00 93.44 153 GLY A C 1
ATOM 1241 O O . GLY A 1 153 ? -5.228 -2.216 -20.065 1.00 93.44 153 GLY A O 1
ATOM 1242 N N . ILE A 1 154 ? -5.887 -3.815 -18.626 1.00 95.19 154 ILE A N 1
ATOM 1243 C CA . ILE A 1 154 ? -5.262 -4.953 -19.299 1.00 95.19 154 ILE A CA 1
ATOM 1244 C C . ILE A 1 154 ? -6.359 -5.773 -19.967 1.00 95.19 154 ILE A C 1
ATOM 1246 O O . ILE A 1 154 ? -7.179 -6.393 -19.299 1.00 95.19 154 ILE A O 1
ATOM 1250 N N . ALA A 1 155 ? -6.350 -5.799 -21.296 1.00 94.88 155 ALA A N 1
ATOM 1251 C CA . ALA A 1 155 ? -7.153 -6.709 -22.105 1.00 94.88 155 ALA A CA 1
ATOM 1252 C C . ALA A 1 155 ? -6.221 -7.810 -22.638 1.00 94.88 155 ALA A C 1
ATOM 1254 O O . ALA A 1 155 ? -5.564 -7.587 -23.659 1.00 94.88 155 ALA A O 1
ATOM 1255 N N . PRO A 1 156 ? -6.082 -8.957 -21.942 1.00 92.62 156 PRO A N 1
ATOM 1256 C CA . PRO A 1 156 ? -5.062 -9.953 -22.268 1.00 92.62 156 PRO A CA 1
ATOM 1257 C C . PRO A 1 156 ? -5.198 -10.500 -23.693 1.00 92.62 156 PRO A C 1
ATOM 1259 O O . PRO A 1 156 ? -4.201 -10.785 -24.347 1.00 92.62 156 PRO A O 1
ATOM 1262 N N . GLU A 1 157 ? -6.428 -10.589 -24.197 1.00 91.31 157 GLU A N 1
ATOM 1263 C CA . GLU A 1 157 ? -6.747 -11.030 -25.555 1.00 91.31 157 GLU A CA 1
ATOM 1264 C C . GLU A 1 157 ? -6.244 -10.091 -26.661 1.00 91.31 157 GLU A C 1
ATOM 1266 O O . GLU A 1 157 ? -6.154 -10.506 -27.814 1.00 91.31 157 GLU A O 1
ATOM 1271 N N . LEU A 1 158 ? -5.916 -8.838 -26.327 1.00 93.94 158 LEU A N 1
ATOM 1272 C CA . LEU A 1 158 ? -5.379 -7.855 -27.271 1.00 93.94 158 LEU A CA 1
ATOM 1273 C C . LEU A 1 158 ? -3.846 -7.797 -27.261 1.00 93.94 158 LEU A C 1
ATOM 1275 O O . LEU A 1 158 ? -3.277 -7.029 -28.029 1.00 93.94 158 LEU A O 1
ATOM 1279 N N . ILE A 1 159 ? -3.179 -8.574 -26.402 1.00 96.06 159 ILE A N 1
ATOM 1280 C CA . ILE A 1 159 ? -1.717 -8.612 -26.305 1.00 96.06 159 ILE A CA 1
ATOM 1281 C C . ILE A 1 159 ? -1.189 -9.638 -27.316 1.00 96.06 159 ILE A C 1
ATOM 1283 O O . ILE A 1 159 ? -1.137 -10.842 -27.052 1.00 96.06 159 ILE A O 1
ATOM 1287 N N . ALA A 1 160 ? -0.811 -9.158 -28.498 1.00 93.94 160 ALA A N 1
ATOM 1288 C CA . ALA A 1 160 ? -0.446 -9.988 -29.640 1.00 93.94 160 ALA A CA 1
ATOM 1289 C C . ALA A 1 160 ? 1.068 -10.200 -29.791 1.00 93.94 160 ALA A C 1
ATOM 1291 O O . ALA A 1 160 ? 1.487 -11.204 -30.369 1.00 93.94 160 ALA A O 1
ATOM 1292 N N . ASN A 1 161 ? 1.897 -9.276 -29.296 1.00 94.56 161 ASN A N 1
ATOM 1293 C CA . ASN A 1 161 ? 3.352 -9.298 -29.488 1.00 94.56 161 ASN A CA 1
ATOM 1294 C C . ASN A 1 161 ? 4.142 -8.897 -28.226 1.00 94.56 161 ASN A C 1
ATOM 1296 O O . ASN A 1 161 ? 3.579 -8.465 -27.221 1.00 94.56 161 ASN A O 1
ATOM 1300 N N . GLU A 1 162 ? 5.469 -9.051 -28.278 1.00 95.00 162 GLU A N 1
ATOM 1301 C CA . GLU A 1 162 ? 6.375 -8.784 -27.148 1.00 95.00 162 GLU A CA 1
ATOM 1302 C C . GLU A 1 162 ? 6.398 -7.318 -26.693 1.00 95.00 162 GLU A C 1
ATOM 1304 O O . GLU A 1 162 ? 6.578 -7.055 -25.505 1.00 95.00 162 GLU A O 1
ATOM 1309 N N . VAL A 1 163 ? 6.179 -6.361 -27.603 1.00 95.81 163 VAL A N 1
ATOM 1310 C CA . VAL A 1 163 ? 6.123 -4.929 -27.270 1.00 95.81 163 VAL A CA 1
ATOM 1311 C C . VAL A 1 163 ? 4.883 -4.646 -26.430 1.00 95.81 163 VAL A C 1
ATOM 1313 O O . VAL A 1 163 ? 4.965 -3.983 -25.399 1.00 95.81 163 VAL A O 1
ATOM 1316 N N . GLU A 1 164 ? 3.733 -5.171 -26.851 1.00 96.12 164 GLU A N 1
ATOM 1317 C CA . GLU A 1 164 ? 2.472 -5.025 -26.126 1.00 96.12 164 GLU A CA 1
ATOM 1318 C C . GLU A 1 164 ? 2.512 -5.720 -24.768 1.00 96.12 164 GLU A C 1
ATOM 1320 O O . GLU A 1 164 ? 2.038 -5.141 -23.789 1.00 96.12 164 GLU A O 1
ATOM 1325 N N . LEU A 1 165 ? 3.119 -6.910 -24.697 1.00 96.62 165 LEU A N 1
ATOM 1326 C CA . LEU A 1 165 ? 3.309 -7.630 -23.441 1.00 96.62 165 LEU A CA 1
ATOM 1327 C C . LEU A 1 165 ? 4.190 -6.826 -22.487 1.00 96.62 165 LEU A C 1
ATOM 1329 O O . LEU A 1 165 ? 3.776 -6.542 -21.365 1.00 96.62 165 LEU A O 1
ATOM 1333 N N . LEU A 1 166 ? 5.375 -6.405 -22.937 1.00 97.00 166 LEU A N 1
ATOM 1334 C CA . LEU A 1 166 ? 6.295 -5.644 -22.100 1.00 97.00 166 LEU A CA 1
ATOM 1335 C C . LEU A 1 166 ? 5.672 -4.316 -21.652 1.00 97.00 166 LEU A C 1
ATOM 1337 O O . LEU A 1 166 ? 5.777 -3.958 -20.485 1.00 97.00 166 LEU A O 1
ATOM 1341 N N . ARG A 1 167 ? 4.949 -3.616 -22.533 1.00 95.75 167 ARG A N 1
ATOM 1342 C CA . ARG A 1 167 ? 4.219 -2.390 -22.176 1.00 95.75 167 ARG A CA 1
ATOM 1343 C C . ARG A 1 167 ? 3.129 -2.646 -21.130 1.00 95.75 167 ARG A C 1
ATOM 1345 O O . ARG A 1 167 ? 2.953 -1.818 -20.239 1.00 95.75 167 ARG A O 1
ATOM 1352 N N . ALA A 1 168 ? 2.391 -3.753 -21.231 1.00 95.56 168 ALA A N 1
ATOM 1353 C CA . ALA A 1 168 ? 1.368 -4.116 -20.252 1.00 95.56 168 ALA A CA 1
ATOM 1354 C C . ALA A 1 168 ? 1.983 -4.420 -18.877 1.00 95.56 168 ALA A C 1
ATOM 1356 O O . ALA A 1 168 ? 1.493 -3.904 -17.876 1.00 95.56 168 ALA A O 1
ATOM 1357 N N . LEU A 1 169 ? 3.086 -5.175 -18.833 1.00 96.00 169 LEU A N 1
ATOM 1358 C CA . LEU A 1 169 ? 3.802 -5.474 -17.588 1.00 96.00 169 LEU A CA 1
ATOM 1359 C C . LEU A 1 169 ? 4.453 -4.221 -16.986 1.00 96.00 169 LEU A C 1
ATOM 1361 O O . LEU A 1 169 ? 4.319 -3.978 -15.793 1.00 96.00 169 LEU A O 1
ATOM 1365 N N . LEU A 1 170 ? 5.068 -3.359 -17.803 1.00 95.44 170 LEU A N 1
ATOM 1366 C CA . LEU A 1 170 ? 5.589 -2.070 -17.334 1.00 95.44 170 LEU A CA 1
ATOM 1367 C C . LEU A 1 170 ? 4.480 -1.226 -16.705 1.00 95.44 170 LEU A C 1
ATOM 1369 O O . LEU A 1 170 ? 4.669 -0.698 -15.620 1.00 95.44 170 LEU A O 1
ATOM 1373 N N . ARG A 1 171 ? 3.304 -1.133 -17.336 1.00 93.56 171 ARG A N 1
ATOM 1374 C CA . ARG A 1 171 ? 2.151 -0.420 -16.760 1.00 93.56 171 ARG A CA 1
ATOM 1375 C C . ARG A 1 171 ? 1.669 -1.027 -15.451 1.00 93.56 171 ARG A C 1
ATOM 1377 O O . ARG A 1 171 ? 1.310 -0.275 -14.551 1.00 93.56 171 ARG A O 1
ATOM 1384 N N . LEU A 1 172 ? 1.658 -2.352 -15.371 1.00 94.12 172 LEU A N 1
ATOM 1385 C CA . LEU A 1 172 ? 1.247 -3.088 -14.185 1.00 94.12 172 LEU A CA 1
ATOM 1386 C C . LEU A 1 172 ? 2.174 -2.787 -13.002 1.00 94.12 172 LEU A C 1
ATOM 1388 O O . LEU A 1 172 ? 1.710 -2.276 -11.991 1.00 94.12 172 LEU A O 1
ATOM 1392 N N . HIS A 1 173 ? 3.478 -3.024 -13.162 1.00 93.06 173 HIS A N 1
ATOM 1393 C CA . HIS A 1 173 ? 4.459 -2.924 -12.073 1.00 93.06 173 HIS A CA 1
ATOM 1394 C C . HIS A 1 173 ? 4.949 -1.496 -11.807 1.00 93.06 173 HIS A C 1
ATOM 1396 O O . HIS A 1 173 ? 5.416 -1.181 -10.715 1.00 93.06 173 HIS A O 1
ATOM 1402 N N . TYR A 1 174 ? 4.856 -0.598 -12.791 1.00 88.81 174 TYR A N 1
ATOM 1403 C CA . TYR A 1 174 ? 5.078 0.830 -12.556 1.00 88.81 174 TYR A CA 1
ATOM 1404 C C . TYR A 1 174 ? 3.859 1.499 -11.905 1.00 88.81 174 TYR A C 1
ATOM 1406 O O . TYR A 1 174 ? 3.990 2.545 -11.271 1.00 88.81 174 TYR A O 1
ATOM 1414 N N . GLY A 1 175 ? 2.670 0.910 -12.064 1.00 81.06 175 GLY A N 1
ATOM 1415 C CA . GLY A 1 175 ? 1.441 1.384 -11.447 1.00 81.06 175 GLY A CA 1
ATOM 1416 C C . GLY A 1 175 ? 1.473 1.303 -9.919 1.00 81.06 175 GLY A C 1
ATOM 1417 O O . GLY A 1 175 ? 2.233 0.553 -9.319 1.00 81.06 175 GLY A O 1
ATOM 1418 N N . LYS A 1 176 ? 0.597 2.079 -9.274 1.00 71.75 176 LYS A N 1
ATOM 1419 C CA . LYS A 1 176 ? 0.448 2.096 -7.807 1.00 71.75 176 LYS A CA 1
ATOM 1420 C C . LYS A 1 176 ? -0.324 0.888 -7.256 1.00 71.75 176 LYS A C 1
ATOM 1422 O O . LYS A 1 176 ? -0.404 0.716 -6.045 1.00 71.75 176 LYS A O 1
ATOM 1427 N N . LEU A 1 177 ? -0.958 0.104 -8.129 1.00 77.06 177 LEU A N 1
ATOM 1428 C CA . LEU A 1 177 ? -1.875 -0.965 -7.749 1.00 77.06 177 LEU A CA 1
ATOM 1429 C C . LEU A 1 177 ? -1.178 -2.315 -7.858 1.00 77.06 177 LEU A C 1
ATOM 1431 O O . LEU A 1 177 ? -0.831 -2.750 -8.953 1.00 77.06 177 LEU A O 1
ATOM 1435 N N . GLN A 1 178 ? -1.044 -2.992 -6.725 1.00 82.94 178 GLN A N 1
ATOM 1436 C CA . GLN A 1 178 ? -0.585 -4.374 -6.692 1.00 82.94 178 GLN A CA 1
ATOM 1437 C C . GLN A 1 178 ? -1.673 -5.289 -7.252 1.00 82.94 178 GLN A C 1
ATOM 1439 O O . GLN A 1 178 ? -2.849 -5.159 -6.899 1.00 82.94 178 GLN A O 1
ATOM 1444 N N . ILE A 1 179 ? -1.290 -6.205 -8.141 1.00 91.50 179 ILE A N 1
ATOM 1445 C CA . ILE A 1 179 ? -2.226 -7.154 -8.737 1.00 91.50 179 ILE A CA 1
ATOM 1446 C C . ILE A 1 179 ? -2.492 -8.312 -7.767 1.00 91.50 179 ILE A C 1
ATOM 1448 O O . ILE A 1 179 ? -1.567 -9.021 -7.377 1.00 91.50 179 ILE A O 1
ATOM 1452 N N . PRO A 1 180 ? -3.754 -8.561 -7.383 1.00 92.75 180 PRO A N 1
ATOM 1453 C CA . PRO A 1 180 ? -4.094 -9.732 -6.589 1.00 92.75 180 PRO A CA 1
ATOM 1454 C C . PRO A 1 180 ? -3.738 -11.036 -7.315 1.00 92.75 180 PRO A C 1
ATOM 1456 O O . PRO A 1 180 ? -3.984 -11.169 -8.519 1.00 92.75 180 PRO A O 1
ATOM 1459 N N . LEU A 1 181 ? -3.230 -12.028 -6.575 1.00 92.69 181 LEU A N 1
ATOM 1460 C CA . LEU A 1 181 ? -2.727 -13.289 -7.138 1.00 92.69 181 LEU A CA 1
ATOM 1461 C C . LEU A 1 181 ? -3.739 -13.972 -8.070 1.00 92.69 181 LEU A C 1
ATOM 1463 O O . LEU A 1 181 ? -3.380 -14.404 -9.159 1.00 92.69 181 LEU A O 1
ATOM 1467 N N . MET A 1 182 ? -5.027 -13.991 -7.714 1.00 95.56 182 MET A N 1
ATOM 1468 C CA . MET A 1 182 ? -6.057 -14.620 -8.550 1.00 95.56 182 MET A CA 1
ATOM 1469 C C . MET A 1 182 ? -6.286 -13.915 -9.895 1.00 95.56 182 MET A C 1
ATOM 1471 O O . MET A 1 182 ? -6.775 -14.551 -10.834 1.00 95.56 182 MET A O 1
ATOM 1475 N N . LEU A 1 183 ? -5.978 -12.617 -9.994 1.00 97.31 183 LEU A N 1
ATOM 1476 C CA . LEU A 1 183 ? -6.004 -11.867 -11.252 1.00 97.31 183 LEU A CA 1
ATOM 1477 C C . LEU A 1 183 ? -4.720 -12.097 -12.047 1.00 97.31 183 LEU A C 1
ATOM 1479 O O . LEU A 1 183 ? -4.800 -12.288 -13.259 1.00 97.31 183 LEU A O 1
ATOM 1483 N N . ALA A 1 184 ? -3.566 -12.154 -11.377 1.00 97.06 184 ALA A N 1
ATOM 1484 C CA . ALA A 1 184 ? -2.295 -12.514 -12.000 1.00 97.06 184 ALA A CA 1
ATOM 1485 C C . ALA A 1 184 ? -2.360 -13.920 -12.621 1.00 97.06 184 ALA A C 1
ATOM 1487 O O . ALA A 1 184 ? -2.040 -14.095 -13.793 1.00 97.06 184 ALA A O 1
ATOM 1488 N N . GLU A 1 185 ? -2.874 -14.910 -11.888 1.00 97.31 185 GLU A N 1
ATOM 1489 C CA . GLU A 1 185 ? -3.101 -16.273 -12.380 1.00 97.31 185 GLU A CA 1
ATOM 1490 C C . GLU A 1 185 ? -4.002 -16.295 -13.617 1.00 97.31 185 GLU A C 1
ATOM 1492 O O . GLU A 1 185 ? -3.702 -16.985 -14.595 1.00 97.31 185 GLU A O 1
ATOM 1497 N N . ARG A 1 186 ? -5.090 -15.512 -13.604 1.00 97.38 186 ARG A N 1
ATOM 1498 C CA . ARG A 1 186 ? -5.992 -15.393 -14.754 1.00 97.38 186 ARG A CA 1
ATOM 1499 C C . ARG A 1 186 ? -5.291 -14.756 -15.953 1.00 97.38 186 ARG A C 1
ATOM 1501 O O . ARG A 1 186 ? -5.406 -15.277 -17.061 1.00 97.38 186 ARG A O 1
ATOM 1508 N N . LEU A 1 187 ? -4.541 -13.679 -15.737 1.00 97.50 187 LEU A N 1
ATOM 1509 C CA . LEU A 1 187 ? -3.754 -13.012 -16.771 1.00 97.50 187 LEU A CA 1
ATOM 1510 C C . LEU A 1 187 ? -2.739 -13.979 -17.399 1.00 97.50 187 LEU A C 1
ATOM 1512 O O . LEU A 1 187 ? -2.707 -14.135 -18.619 1.00 97.50 187 LEU A O 1
ATOM 1516 N N . ILE A 1 188 ? -1.979 -14.703 -16.573 1.00 97.25 188 ILE A N 1
ATOM 1517 C CA . ILE A 1 188 ? -1.025 -15.728 -17.014 1.00 97.25 188 ILE A CA 1
ATOM 1518 C C . ILE A 1 188 ? -1.731 -16.822 -17.819 1.00 97.25 188 ILE A C 1
ATOM 1520 O O . ILE A 1 188 ? -1.220 -17.240 -18.857 1.00 97.25 188 ILE A O 1
ATOM 1524 N N . GLN A 1 189 ? -2.892 -17.297 -17.357 1.00 95.81 189 GLN A N 1
ATOM 1525 C CA . GLN A 1 189 ? -3.656 -18.340 -18.041 1.00 95.81 189 GLN A CA 1
ATOM 1526 C C . GLN A 1 189 ? -4.015 -17.924 -19.472 1.00 95.81 189 GLN A C 1
ATOM 1528 O O . GLN A 1 189 ? -3.867 -18.732 -20.388 1.00 95.81 189 GLN A O 1
ATOM 1533 N N . VAL A 1 190 ? -4.467 -16.682 -19.671 1.00 95.69 190 VAL A N 1
ATOM 1534 C CA . VAL A 1 190 ? -4.827 -16.178 -21.005 1.00 95.69 190 VAL A CA 1
ATOM 1535 C C . VAL A 1 190 ? -3.577 -15.959 -21.863 1.00 95.69 190 VAL A C 1
ATOM 1537 O O . VAL A 1 190 ? -3.541 -16.410 -23.006 1.00 95.69 190 VAL A O 1
ATOM 1540 N N . LEU A 1 191 ? -2.520 -15.359 -21.305 1.00 95.94 191 LEU A N 1
ATOM 1541 C CA . LEU A 1 191 ? -1.266 -15.098 -22.026 1.00 95.94 191 LEU A CA 1
ATOM 1542 C C . LEU A 1 191 ? -0.546 -16.380 -22.469 1.00 95.94 191 LEU A C 1
ATOM 1544 O O . LEU A 1 191 ? -0.003 -16.424 -23.571 1.00 95.94 191 LEU A O 1
ATOM 1548 N N . LYS A 1 192 ? -0.582 -17.451 -21.663 1.00 92.56 192 LYS A N 1
ATOM 1549 C CA . LYS A 1 192 ? -0.008 -18.763 -22.024 1.00 92.56 192 LYS A CA 1
ATOM 1550 C C . LYS A 1 192 ? -0.688 -19.414 -23.234 1.00 92.56 192 LYS A C 1
ATOM 1552 O O . LYS A 1 192 ? -0.115 -20.334 -23.812 1.00 92.56 192 LYS A O 1
ATOM 1557 N N . GLY A 1 193 ? -1.878 -18.951 -23.624 1.00 89.19 193 GLY A N 1
ATOM 1558 C CA . GLY A 1 193 ? -2.539 -19.371 -24.860 1.00 89.19 193 GLY A CA 1
ATOM 1559 C C . GLY A 1 193 ? -1.847 -18.869 -26.133 1.00 89.19 193 GLY A C 1
ATOM 1560 O O . GLY A 1 193 ? -2.091 -19.420 -27.203 1.00 89.19 193 GLY A O 1
ATOM 1561 N N . ASN A 1 194 ? -0.978 -17.858 -26.033 1.00 91.00 194 ASN A N 1
ATOM 1562 C CA . ASN A 1 194 ? -0.190 -17.345 -27.149 1.00 91.00 194 ASN A CA 1
ATOM 1563 C C . ASN A 1 194 ? 1.196 -18.013 -27.174 1.00 91.00 194 ASN A C 1
ATOM 1565 O O . ASN A 1 194 ? 2.017 -17.820 -26.274 1.00 91.00 194 ASN A O 1
ATOM 1569 N N . ASP A 1 195 ? 1.478 -18.772 -28.237 1.00 87.19 195 ASP A N 1
ATOM 1570 C CA . ASP A 1 195 ? 2.751 -19.480 -28.417 1.00 87.19 195 ASP A CA 1
ATOM 1571 C C . ASP A 1 195 ? 3.975 -18.547 -28.373 1.00 87.19 195 ASP A C 1
ATOM 1573 O O . ASP A 1 195 ? 5.050 -18.973 -27.941 1.00 87.19 195 ASP A O 1
ATOM 1577 N N . GLY A 1 196 ? 3.810 -17.272 -28.744 1.00 87.88 196 GLY A N 1
ATOM 1578 C CA . GLY A 1 196 ? 4.863 -16.255 -28.701 1.00 87.88 196 GLY A CA 1
ATOM 1579 C C . GLY A 1 196 ? 5.362 -15.921 -27.291 1.00 87.88 196 GLY A C 1
ATOM 1580 O O . GLY A 1 196 ? 6.460 -15.387 -27.145 1.00 87.88 196 GLY A O 1
ATOM 1581 N N . PHE A 1 197 ? 4.607 -16.266 -26.242 1.00 93.94 197 PHE A N 1
ATOM 1582 C CA . PHE A 1 197 ? 4.957 -15.949 -24.853 1.00 93.94 197 PHE A CA 1
ATOM 1583 C C . PHE A 1 197 ? 5.457 -17.150 -24.046 1.00 93.94 197 PHE A C 1
ATOM 1585 O O . PHE A 1 197 ? 5.780 -16.999 -22.873 1.00 93.94 197 PHE A O 1
ATOM 1592 N N . LYS A 1 198 ? 5.598 -18.335 -24.654 1.00 89.88 198 LYS A N 1
ATOM 1593 C CA . LYS A 1 198 ? 6.039 -19.556 -23.948 1.00 89.88 198 LYS A CA 1
ATOM 1594 C C . LYS A 1 198 ? 7.411 -19.445 -23.289 1.00 89.88 198 LYS A C 1
ATOM 1596 O O . LYS A 1 198 ? 7.637 -20.075 -22.264 1.00 89.88 198 LYS A O 1
ATOM 1601 N N . ALA A 1 199 ? 8.319 -18.681 -23.893 1.00 91.06 199 ALA A N 1
ATOM 1602 C CA . ALA A 1 199 ? 9.652 -18.472 -23.340 1.00 91.06 199 ALA A CA 1
ATOM 1603 C C . ALA A 1 199 ? 9.637 -17.537 -22.120 1.00 91.06 199 ALA A C 1
ATOM 1605 O O . ALA A 1 199 ? 10.559 -17.583 -21.315 1.00 91.06 199 ALA A O 1
ATOM 1606 N N . TRP A 1 200 ? 8.618 -16.685 -21.978 1.00 95.50 200 TRP A N 1
ATOM 1607 C CA . TRP A 1 200 ? 8.573 -15.689 -20.916 1.00 95.50 200 TRP A CA 1
ATOM 1608 C C . TRP A 1 200 ? 8.264 -16.333 -19.555 1.00 95.50 200 TRP A C 1
ATOM 1610 O O . TRP A 1 200 ? 7.368 -17.179 -19.466 1.00 95.50 200 TRP A O 1
ATOM 1620 N N . PRO A 1 201 ? 8.916 -15.883 -18.470 1.00 96.25 201 PRO A N 1
ATOM 1621 C CA . PRO A 1 201 ? 8.711 -16.394 -17.118 1.00 96.25 201 PRO A CA 1
ATOM 1622 C C . PRO A 1 201 ? 7.449 -15.787 -16.488 1.00 96.25 201 PRO A C 1
ATOM 1624 O O . PRO A 1 201 ? 7.481 -15.242 -15.390 1.00 96.25 201 PRO A O 1
ATOM 1627 N N . LEU A 1 202 ? 6.308 -15.849 -17.187 1.00 97.06 202 LEU A N 1
ATOM 1628 C CA . LEU A 1 202 ? 5.075 -15.142 -16.810 1.00 97.06 202 LEU A CA 1
ATOM 1629 C C . LEU A 1 202 ? 4.599 -15.476 -15.392 1.00 97.06 202 LEU A C 1
ATOM 1631 O O . LEU A 1 202 ? 4.020 -14.632 -14.721 1.00 97.06 202 LEU A O 1
ATOM 1635 N N . SER A 1 203 ? 4.832 -16.705 -14.932 1.00 96.06 203 SER A N 1
ATOM 1636 C CA . SER A 1 203 ? 4.438 -17.132 -13.587 1.00 96.06 203 SER A CA 1
ATOM 1637 C C . SER A 1 203 ? 5.282 -16.513 -12.471 1.00 96.06 203 SER A C 1
ATOM 1639 O O . SER A 1 203 ? 4.825 -16.502 -11.336 1.00 96.06 203 SER A O 1
ATOM 1641 N N . GLU A 1 204 ? 6.459 -15.982 -12.796 1.00 95.06 204 GLU A N 1
ATOM 1642 C CA . GLU A 1 204 ? 7.346 -15.291 -11.858 1.00 95.06 204 GLU A CA 1
ATOM 1643 C C . GLU A 1 204 ? 7.159 -13.776 -11.961 1.00 95.06 204 GLU A C 1
ATOM 1645 O O . GLU A 1 204 ? 6.978 -13.117 -10.948 1.00 95.06 204 GLU A O 1
ATOM 1650 N N . ILE A 1 205 ? 7.135 -13.226 -13.180 1.00 95.94 205 ILE A N 1
ATOM 1651 C CA . ILE A 1 205 ? 7.187 -11.769 -13.376 1.00 95.94 205 ILE A CA 1
ATOM 1652 C C . ILE A 1 205 ? 5.827 -11.073 -13.331 1.00 95.94 205 ILE A C 1
ATOM 1654 O O . ILE A 1 205 ? 5.791 -9.880 -13.109 1.00 95.94 205 ILE A O 1
ATOM 1658 N N . VAL A 1 206 ? 4.703 -11.758 -13.571 1.00 96.38 206 VAL A N 1
ATOM 1659 C CA . VAL A 1 206 ? 3.372 -11.117 -13.513 1.00 96.38 206 VAL A CA 1
ATOM 1660 C C . VAL A 1 206 ? 2.911 -10.812 -12.078 1.00 96.38 206 VAL A C 1
ATOM 1662 O O . VAL A 1 206 ? 2.348 -9.738 -11.871 1.00 96.38 206 VAL A O 1
ATOM 1665 N N . PRO A 1 207 ? 3.067 -11.717 -11.089 1.00 94.38 207 PRO A N 1
ATOM 1666 C CA . PRO A 1 207 ? 2.616 -11.446 -9.723 1.00 94.38 207 PRO A CA 1
ATOM 1667 C C . PRO A 1 207 ? 3.614 -10.628 -8.887 1.00 94.38 207 PRO A C 1
ATOM 1669 O O . PRO A 1 207 ? 3.241 -10.184 -7.807 1.00 94.38 207 PRO A O 1
ATOM 1672 N N . ASP A 1 208 ? 4.859 -10.460 -9.345 1.00 92.44 208 ASP A N 1
ATOM 1673 C CA . ASP A 1 208 ? 5.964 -9.942 -8.533 1.00 92.44 208 ASP A CA 1
ATOM 1674 C C . ASP A 1 208 ? 6.754 -8.866 -9.292 1.00 92.44 208 ASP A C 1
ATOM 1676 O O . ASP A 1 208 ? 7.396 -9.128 -10.312 1.00 92.44 208 ASP A O 1
ATOM 1680 N N . ASP A 1 209 ? 6.685 -7.638 -8.784 1.00 92.12 209 ASP A N 1
ATOM 1681 C CA . ASP A 1 209 ? 7.366 -6.473 -9.338 1.00 92.12 209 ASP A CA 1
ATOM 1682 C C . ASP A 1 209 ? 8.891 -6.573 -9.244 1.00 92.12 209 ASP A C 1
ATOM 1684 O O . ASP A 1 209 ? 9.568 -6.305 -10.235 1.00 92.12 209 ASP A O 1
ATOM 1688 N N . GLU A 1 210 ? 9.438 -7.036 -8.122 1.00 91.56 210 GLU A N 1
ATOM 1689 C CA . GLU A 1 210 ? 10.881 -7.259 -7.972 1.00 91.56 210 GLU A CA 1
ATOM 1690 C C . GLU A 1 210 ? 11.397 -8.317 -8.952 1.00 91.56 210 GLU A C 1
ATOM 1692 O O . GLU A 1 210 ? 12.454 -8.150 -9.569 1.00 91.56 210 GLU A O 1
ATOM 1697 N N . ALA A 1 211 ? 10.639 -9.398 -9.160 1.00 93.88 211 ALA A N 1
ATOM 1698 C CA . ALA A 1 211 ? 10.997 -10.399 -10.163 1.00 93.88 211 ALA A CA 1
ATOM 1699 C C . ALA A 1 211 ? 10.975 -9.808 -11.580 1.00 93.88 211 ALA A C 1
ATOM 1701 O O . ALA A 1 211 ? 11.882 -10.064 -12.377 1.00 93.88 211 ALA A O 1
ATOM 1702 N N . PHE A 1 212 ? 9.971 -8.984 -11.887 1.00 95.69 212 PHE A N 1
ATOM 1703 C CA . PHE A 1 212 ? 9.877 -8.284 -13.162 1.00 95.69 212 PHE A CA 1
ATOM 1704 C C . PHE A 1 212 ? 11.032 -7.297 -13.378 1.00 95.69 212 PHE A C 1
ATOM 1706 O O . PHE A 1 212 ? 11.668 -7.331 -14.433 1.00 95.69 212 PHE A O 1
ATOM 1713 N N . PHE A 1 213 ? 11.359 -6.449 -12.400 1.00 94.19 213 PHE A N 1
ATOM 1714 C CA . PHE A 1 213 ? 12.464 -5.496 -12.522 1.00 94.19 213 PHE A CA 1
ATOM 1715 C C . PHE A 1 213 ? 13.813 -6.202 -12.619 1.00 94.19 213 PHE A C 1
ATOM 1717 O O . PHE A 1 213 ? 14.617 -5.838 -13.477 1.00 94.19 213 PHE A O 1
ATOM 1724 N N . ALA A 1 214 ? 14.035 -7.277 -11.859 1.00 93.06 214 ALA A N 1
ATOM 1725 C CA . ALA A 1 214 ? 15.231 -8.101 -12.002 1.00 93.06 214 ALA A CA 1
ATOM 1726 C C . ALA A 1 214 ? 15.328 -8.740 -13.402 1.00 93.06 214 ALA A C 1
ATOM 1728 O O . ALA A 1 214 ? 16.392 -8.711 -14.022 1.00 93.06 214 ALA A O 1
ATOM 1729 N N . PHE A 1 215 ? 14.214 -9.235 -13.957 1.00 95.25 215 PHE A N 1
ATOM 1730 C CA . PHE A 1 215 ? 14.162 -9.745 -15.332 1.00 95.25 215 PHE A CA 1
ATOM 1731 C C . PHE A 1 215 ? 14.589 -8.683 -16.362 1.00 95.25 215 PHE A C 1
ATOM 1733 O O . PHE A 1 215 ? 15.349 -9.002 -17.284 1.00 95.25 215 PHE A O 1
ATOM 1740 N N . LEU A 1 216 ? 14.150 -7.426 -16.203 1.00 95.94 216 LEU A N 1
ATOM 1741 C CA . LEU A 1 216 ? 14.581 -6.305 -17.050 1.00 95.94 216 LEU A CA 1
ATOM 1742 C C . LEU A 1 216 ? 16.062 -5.962 -16.836 1.00 95.94 216 LEU A C 1
ATOM 1744 O O . LEU A 1 216 ? 16.796 -5.798 -17.815 1.00 95.94 216 LEU A O 1
ATOM 1748 N N . GLN A 1 217 ? 16.502 -5.892 -15.577 1.00 93.31 217 GLN A N 1
ATOM 1749 C CA . GLN A 1 217 ? 17.868 -5.554 -15.174 1.00 93.31 217 GLN A CA 1
ATOM 1750 C C . GLN A 1 217 ? 18.894 -6.494 -15.814 1.00 93.31 217 GLN A C 1
ATOM 1752 O O . GLN A 1 217 ? 19.899 -6.034 -16.351 1.00 93.31 217 GLN A O 1
ATOM 1757 N N . GLU A 1 218 ? 18.625 -7.801 -15.834 1.00 92.31 218 GLU A N 1
ATOM 1758 C CA . GLU A 1 218 ? 19.506 -8.804 -16.447 1.00 92.31 218 GLU A CA 1
ATOM 1759 C C . GLU A 1 218 ? 19.686 -8.616 -17.964 1.00 92.31 218 GLU A C 1
ATOM 1761 O O . GLU A 1 218 ? 20.728 -8.950 -18.532 1.00 92.31 218 GLU A O 1
ATOM 1766 N N . ARG A 1 219 ? 18.675 -8.064 -18.643 1.00 93.38 219 ARG A N 1
ATOM 1767 C CA . ARG A 1 219 ? 18.656 -7.885 -20.107 1.00 93.38 219 ARG A CA 1
ATOM 1768 C C . ARG A 1 219 ? 19.170 -6.520 -20.541 1.00 93.38 219 ARG A C 1
ATOM 1770 O O . ARG A 1 219 ? 19.495 -6.333 -21.717 1.00 93.38 219 ARG A O 1
ATOM 1777 N N . TRP A 1 220 ? 19.291 -5.579 -19.610 1.00 93.12 220 TRP A N 1
ATOM 1778 C CA . TRP A 1 220 ? 19.788 -4.238 -19.888 1.00 93.12 220 TRP A CA 1
ATOM 1779 C C . TRP A 1 220 ? 21.247 -4.218 -20.395 1.00 93.12 220 TRP A C 1
ATOM 1781 O O . TRP A 1 220 ? 21.481 -3.650 -21.466 1.00 93.12 220 TRP A O 1
ATOM 1791 N N . PRO A 1 221 ? 22.226 -4.915 -19.773 1.00 89.69 221 PRO A N 1
ATOM 1792 C CA . PRO A 1 221 ? 23.585 -5.013 -20.317 1.00 89.69 221 PRO A CA 1
ATOM 1793 C C . PRO A 1 221 ? 23.636 -5.629 -21.722 1.00 89.69 221 PRO A C 1
ATOM 1795 O O . PRO A 1 221 ? 24.405 -5.183 -22.578 1.00 89.69 221 PRO A O 1
ATOM 1798 N N . LEU A 1 222 ? 22.791 -6.632 -21.994 1.00 89.50 222 LEU A N 1
ATOM 1799 C CA . LEU A 1 222 ? 22.696 -7.261 -23.315 1.00 89.50 222 LEU A CA 1
ATOM 1800 C C . LEU A 1 222 ? 22.217 -6.254 -24.363 1.00 89.50 222 LEU A C 1
ATOM 1802 O O . LEU A 1 222 ? 22.782 -6.184 -25.456 1.00 89.50 222 LEU A O 1
ATOM 1806 N N . PHE A 1 223 ? 21.215 -5.442 -24.027 1.00 90.75 223 PHE A N 1
ATOM 1807 C CA . PHE A 1 223 ? 20.741 -4.359 -24.883 1.00 90.75 223 PHE A CA 1
ATOM 1808 C C . PHE A 1 223 ? 21.833 -3.315 -25.155 1.00 90.75 223 PHE A C 1
ATOM 1810 O O . PHE A 1 223 ? 22.100 -3.010 -26.319 1.00 90.75 223 PHE A O 1
ATOM 1817 N N . LEU A 1 224 ? 22.525 -2.840 -24.114 1.00 87.50 224 LEU A N 1
ATOM 1818 C CA . LEU A 1 224 ? 23.619 -1.873 -24.248 1.00 87.50 224 LEU A CA 1
ATOM 1819 C C . LEU A 1 224 ? 24.761 -2.408 -25.120 1.00 87.50 224 LEU A C 1
ATOM 1821 O O . LEU A 1 224 ? 25.216 -1.725 -26.036 1.00 87.50 224 LEU A O 1
ATOM 1825 N N . SER A 1 225 ? 25.182 -3.657 -24.904 1.00 84.19 225 SER A N 1
ATOM 1826 C CA . SER A 1 225 ? 26.245 -4.275 -25.705 1.00 84.19 225 SER A CA 1
ATOM 1827 C C . SER A 1 225 ? 25.896 -4.323 -27.197 1.00 84.19 225 SER A C 1
ATOM 1829 O O . SER A 1 225 ? 26.759 -4.110 -28.045 1.00 84.19 225 SER A O 1
ATOM 1831 N N . ARG A 1 226 ? 24.621 -4.542 -27.542 1.00 82.44 226 ARG A N 1
ATOM 1832 C CA . ARG A 1 226 ? 24.146 -4.530 -28.932 1.00 82.44 226 ARG A CA 1
ATOM 1833 C C . ARG A 1 226 ? 24.097 -3.122 -29.509 1.00 82.44 226 ARG A C 1
ATOM 1835 O O . ARG A 1 226 ? 24.457 -2.949 -30.668 1.00 82.44 226 ARG A O 1
ATOM 1842 N N . LEU A 1 227 ? 23.697 -2.131 -28.713 1.00 81.75 227 LEU A N 1
ATOM 1843 C CA . LEU A 1 227 ? 23.713 -0.728 -29.126 1.00 81.75 227 LEU A CA 1
ATOM 1844 C C . LEU A 1 227 ? 25.142 -0.274 -29.466 1.00 81.75 227 LEU A C 1
ATOM 1846 O O . LEU A 1 227 ? 25.350 0.367 -30.491 1.00 81.75 227 LEU A O 1
ATOM 1850 N N . ALA A 1 228 ? 26.129 -0.698 -28.671 1.00 73.62 228 ALA A N 1
ATOM 1851 C CA . ALA A 1 228 ? 27.551 -0.488 -28.955 1.00 73.62 228 ALA A CA 1
ATOM 1852 C C . ALA A 1 228 ? 27.997 -1.185 -30.258 1.00 73.62 228 ALA A C 1
ATOM 1854 O O . ALA A 1 228 ? 28.739 -0.625 -31.066 1.00 73.62 228 ALA A O 1
ATOM 1855 N N . ARG A 1 229 ? 27.510 -2.415 -30.481 1.00 68.69 229 ARG A N 1
ATOM 1856 C CA . ARG A 1 229 ? 27.825 -3.268 -31.643 1.00 68.69 229 ARG A CA 1
ATOM 1857 C C . ARG A 1 229 ? 27.116 -2.883 -32.937 1.00 68.69 229 ARG A C 1
ATOM 1859 O O . ARG A 1 229 ? 27.540 -3.354 -33.988 1.00 68.69 229 ARG A O 1
ATOM 1866 N N . ALA A 1 230 ? 26.113 -2.003 -32.923 1.00 57.88 230 ALA A N 1
ATOM 1867 C CA . ALA A 1 230 ? 25.577 -1.428 -34.162 1.00 57.88 230 ALA A CA 1
ATOM 1868 C C . ALA A 1 230 ? 26.687 -0.769 -35.020 1.00 57.88 230 ALA A C 1
ATOM 1870 O O . ALA A 1 230 ? 26.515 -0.621 -36.227 1.00 57.88 230 ALA A O 1
ATOM 1871 N N . ASN A 1 231 ? 27.848 -0.477 -34.410 1.00 49.47 231 ASN A N 1
ATOM 1872 C CA . ASN A 1 231 ? 29.048 0.030 -35.066 1.00 49.47 231 ASN A CA 1
ATOM 1873 C C . ASN A 1 231 ? 30.180 -1.005 -35.314 1.00 49.47 231 ASN A C 1
ATOM 1875 O O . ASN A 1 231 ? 31.110 -0.652 -36.036 1.00 49.47 231 ASN A O 1
ATOM 1879 N N . GLN A 1 232 ? 30.155 -2.250 -34.788 1.00 45.44 232 GLN A N 1
ATOM 1880 C CA . GLN A 1 232 ? 31.195 -3.289 -35.026 1.00 45.44 232 GLN A CA 1
ATOM 1881 C C . GLN A 1 232 ? 30.688 -4.745 -34.855 1.00 45.44 232 GLN A C 1
ATOM 1883 O O . GLN A 1 232 ? 29.975 -5.067 -33.906 1.00 45.44 232 GLN A O 1
ATOM 1888 N N . VAL A 1 233 ? 31.113 -5.652 -35.753 1.00 40.78 233 VAL A N 1
ATOM 1889 C CA . VAL A 1 233 ? 30.709 -7.075 -35.807 1.00 40.78 233 VAL A CA 1
ATOM 1890 C C . VAL A 1 233 ? 31.648 -7.956 -34.972 1.00 40.78 233 VAL A C 1
ATOM 1892 O O . VAL A 1 233 ? 32.766 -8.235 -35.397 1.00 40.78 233 VAL A O 1
ATOM 1895 N N . GLN A 1 234 ? 31.184 -8.461 -33.826 1.00 40.06 234 GLN A N 1
ATOM 1896 C CA . GLN A 1 234 ? 31.766 -9.650 -33.189 1.00 40.06 234 GLN A CA 1
ATOM 1897 C C . GLN A 1 234 ? 30.721 -10.368 -32.318 1.00 40.06 234 GLN A C 1
ATOM 1899 O O . GLN A 1 234 ? 29.999 -9.735 -31.541 1.00 40.06 234 GLN A O 1
ATOM 1904 N N . GLU A 1 235 ? 30.622 -11.691 -32.465 1.00 38.09 235 GLU A N 1
ATOM 1905 C CA . GLU A 1 235 ? 29.803 -12.546 -31.603 1.00 38.09 235 GLU A CA 1
ATOM 1906 C C . GLU A 1 235 ? 30.499 -12.744 -30.257 1.00 38.09 235 GLU A C 1
ATOM 1908 O O . GLU A 1 235 ? 31.651 -13.169 -30.195 1.00 38.09 235 GLU A O 1
ATOM 1913 N N . VAL A 1 236 ? 29.773 -12.468 -29.176 1.00 44.44 236 VAL A N 1
ATOM 1914 C CA . VAL A 1 236 ? 30.111 -12.991 -27.853 1.00 44.44 236 VAL A CA 1
ATOM 1915 C C . VAL A 1 236 ? 28.843 -13.620 -27.309 1.00 44.44 236 VAL A C 1
ATOM 1917 O O . VAL A 1 236 ? 27.822 -12.939 -27.169 1.00 44.44 236 VAL A O 1
ATOM 1920 N N . SER A 1 237 ? 28.931 -14.922 -27.068 1.00 46.22 237 SER A N 1
ATOM 1921 C CA . SER A 1 237 ? 27.996 -15.729 -26.295 1.00 46.22 237 SER A CA 1
ATOM 1922 C C . SER A 1 237 ? 27.842 -15.132 -24.889 1.00 46.22 237 SER A C 1
ATOM 1924 O O . SER A 1 237 ? 28.830 -14.637 -24.348 1.00 46.22 237 SER A O 1
ATOM 1926 N N . PRO A 1 238 ? 26.652 -15.147 -24.269 1.00 48.16 238 PRO A N 1
ATOM 1927 C CA . PRO A 1 238 ? 26.493 -14.616 -22.919 1.00 48.16 238 PRO A CA 1
ATOM 1928 C C . PRO A 1 238 ? 27.382 -15.405 -21.946 1.00 48.16 238 PRO A C 1
ATOM 1930 O O . PRO A 1 238 ? 27.239 -16.616 -21.809 1.00 48.16 238 PRO A O 1
ATOM 1933 N N . GLU A 1 239 ? 28.308 -14.720 -21.275 1.00 45.81 239 GLU A N 1
ATOM 1934 C CA . GLU A 1 239 ? 29.194 -15.316 -20.262 1.00 45.81 239 GLU A CA 1
ATOM 1935 C C . GLU A 1 239 ? 28.527 -15.436 -18.875 1.00 45.81 239 GLU A C 1
ATOM 1937 O O . GLU A 1 239 ? 29.180 -15.791 -17.902 1.00 45.81 239 GLU A O 1
ATOM 1942 N N . TYR A 1 240 ? 27.217 -15.185 -18.765 1.00 52.69 240 TYR A N 1
ATOM 1943 C CA . TYR A 1 240 ? 26.471 -15.272 -17.508 1.00 52.69 240 TYR A CA 1
ATOM 1944 C C . TYR A 1 240 ? 25.134 -15.986 -17.718 1.00 52.69 240 TYR A C 1
ATOM 1946 O O . TYR A 1 240 ? 24.374 -15.648 -18.625 1.00 52.69 240 TYR A O 1
ATOM 1954 N N . GLY A 1 241 ? 24.845 -16.979 -16.875 1.00 68.62 241 GLY A N 1
ATOM 1955 C CA . GLY A 1 241 ? 23.524 -17.597 -16.808 1.00 68.62 241 GLY A CA 1
ATOM 1956 C C . GLY A 1 241 ? 22.528 -16.610 -16.206 1.00 68.62 241 GLY A C 1
ATOM 1957 O O . GLY A 1 241 ? 22.670 -16.243 -15.043 1.00 68.62 241 GLY A O 1
ATOM 1958 N N . LEU A 1 242 ? 21.552 -16.167 -17.001 1.00 84.94 242 LEU A N 1
ATOM 1959 C CA . LEU A 1 242 ? 20.432 -15.345 -16.530 1.00 84.94 242 LEU A CA 1
ATOM 1960 C C . LEU A 1 242 ? 19.616 -16.151 -15.509 1.00 84.94 242 LEU A C 1
ATOM 1962 O O . LEU A 1 242 ? 19.359 -17.336 -15.743 1.00 84.94 242 LEU A O 1
ATOM 1966 N N . LYS A 1 243 ? 19.200 -15.535 -14.394 1.00 89.06 243 LYS A N 1
ATOM 1967 C CA . LYS A 1 243 ? 18.368 -16.208 -13.385 1.00 89.06 243 LYS A CA 1
ATOM 1968 C C . LYS A 1 243 ? 16.987 -16.502 -13.952 1.00 89.06 243 LYS A C 1
ATOM 1970 O O . LYS A 1 243 ? 16.460 -17.594 -13.755 1.00 89.06 243 LYS A O 1
ATOM 1975 N N . TYR A 1 244 ? 16.416 -15.529 -14.659 1.00 90.38 244 TYR A N 1
ATOM 1976 C CA . TYR A 1 244 ? 15.088 -15.655 -15.237 1.00 90.38 244 TYR A CA 1
ATOM 1977 C C . TYR A 1 244 ? 15.175 -16.154 -16.681 1.00 90.38 244 TYR A C 1
ATOM 1979 O O . TYR A 1 244 ? 15.868 -15.532 -17.501 1.00 90.38 244 TYR A O 1
ATOM 1987 N N . PRO A 1 245 ? 14.448 -17.228 -17.047 1.00 89.69 245 PRO A N 1
ATOM 1988 C CA . PRO A 1 245 ? 14.384 -17.671 -18.432 1.00 89.69 245 PRO A CA 1
ATOM 1989 C C . PRO A 1 245 ? 13.656 -16.631 -19.296 1.00 89.69 245 PRO A C 1
ATOM 1991 O O . PRO A 1 245 ? 13.014 -15.715 -18.791 1.00 89.69 245 PRO A O 1
ATOM 1994 N N . GLY A 1 246 ? 13.758 -16.760 -20.617 1.00 89.25 246 GLY A N 1
ATOM 1995 C CA . GLY A 1 246 ? 13.026 -15.923 -21.569 1.00 89.25 246 GLY A CA 1
ATOM 1996 C C . GLY A 1 246 ? 13.915 -15.147 -22.523 1.00 89.25 246 GLY A C 1
ATOM 1997 O O . GLY A 1 246 ? 15.122 -15.368 -22.546 1.00 89.25 246 GLY A O 1
ATOM 1998 N N . PRO A 1 247 ? 13.330 -14.278 -23.362 1.00 90.50 247 PRO A N 1
ATOM 1999 C CA . PRO A 1 247 ? 14.050 -13.689 -24.481 1.00 90.50 247 PRO A CA 1
ATOM 2000 C C . PRO A 1 247 ? 15.204 -12.799 -24.016 1.00 90.50 247 PRO A C 1
ATOM 2002 O O . PRO A 1 247 ? 15.027 -11.905 -23.189 1.00 90.50 247 PRO A O 1
ATOM 2005 N N . ASP A 1 248 ? 16.375 -12.990 -24.623 1.00 88.44 248 ASP A N 1
ATOM 2006 C CA . ASP A 1 248 ? 17.561 -12.149 -24.405 1.00 88.44 248 ASP A CA 1
ATOM 2007 C C . ASP A 1 248 ? 17.416 -10.752 -25.024 1.00 88.44 248 ASP A C 1
ATOM 2009 O O . ASP A 1 248 ? 18.254 -9.866 -24.825 1.00 88.44 248 ASP A O 1
ATOM 2013 N N . ARG A 1 249 ? 16.422 -10.563 -25.896 1.00 89.38 249 ARG A N 1
ATOM 2014 C CA . ARG A 1 249 ? 16.154 -9.303 -26.584 1.00 89.38 249 ARG A CA 1
ATOM 2015 C C . ARG A 1 249 ? 14.798 -8.785 -26.153 1.00 89.38 249 ARG A C 1
ATOM 2017 O O . ARG A 1 249 ? 13.780 -9.364 -26.501 1.00 89.38 249 ARG A O 1
ATOM 2024 N N . LEU A 1 250 ? 14.824 -7.666 -25.440 1.00 94.19 250 LEU A N 1
ATOM 2025 C CA . LEU A 1 250 ? 13.636 -6.892 -25.123 1.00 94.19 250 LEU A CA 1
ATOM 2026 C C . LEU A 1 250 ? 13.607 -5.613 -25.968 1.00 94.19 250 LEU A C 1
ATOM 2028 O O . LEU A 1 250 ? 14.671 -5.038 -26.227 1.00 94.19 250 LEU A O 1
ATOM 2032 N N . PRO A 1 251 ? 12.417 -5.145 -26.382 1.00 93.75 251 PRO A N 1
ATOM 2033 C CA . PRO A 1 251 ? 12.255 -3.945 -27.202 1.00 93.75 251 PRO A CA 1
ATOM 2034 C C . PRO A 1 251 ? 12.372 -2.647 -26.378 1.00 93.75 251 PRO A C 1
ATOM 2036 O O . PRO A 1 251 ? 11.479 -1.801 -26.396 1.00 93.75 251 PRO A O 1
ATOM 2039 N N . PHE A 1 252 ? 13.473 -2.469 -25.637 1.00 94.12 252 PHE A N 1
ATOM 2040 C CA . PHE A 1 252 ? 13.702 -1.275 -24.809 1.00 94.12 252 PHE A CA 1
ATOM 2041 C C . PHE A 1 252 ? 13.736 0.032 -25.621 1.00 94.12 252 PHE A C 1
ATOM 2043 O O . PHE A 1 252 ? 13.394 1.096 -25.115 1.00 94.12 252 PHE A O 1
ATOM 2050 N N . ASP A 1 253 ? 14.124 -0.041 -26.895 1.00 90.69 253 ASP A N 1
ATOM 2051 C CA . ASP A 1 253 ? 14.199 1.075 -27.838 1.00 90.69 253 ASP A CA 1
ATOM 2052 C C . ASP A 1 253 ? 12.861 1.434 -28.508 1.00 90.69 253 ASP A C 1
ATOM 2054 O O . ASP A 1 253 ? 12.807 2.383 -29.302 1.00 90.69 253 ASP A O 1
ATOM 2058 N N . HIS A 1 254 ? 11.770 0.747 -28.169 1.00 93.94 254 HIS A N 1
ATOM 2059 C CA . HIS A 1 254 ? 10.436 1.114 -28.629 1.00 93.94 254 HIS A CA 1
ATOM 2060 C C . HIS A 1 254 ? 9.929 2.378 -27.913 1.00 93.94 254 HIS A C 1
ATOM 2062 O O . HIS A 1 254 ? 10.068 2.513 -26.698 1.00 93.94 254 HIS A O 1
ATOM 2068 N N . GLN A 1 255 ? 9.301 3.309 -28.644 1.00 89.50 255 GLN A N 1
ATOM 2069 C CA . GLN A 1 255 ? 8.896 4.623 -28.110 1.00 89.50 255 GLN A CA 1
ATOM 2070 C C . GLN A 1 255 ? 7.993 4.525 -26.868 1.00 89.50 255 GLN A C 1
ATOM 2072 O O . GLN A 1 255 ? 8.250 5.207 -25.880 1.00 89.50 255 GLN A O 1
ATOM 2077 N N . ASP A 1 256 ? 7.014 3.617 -26.881 1.00 89.06 256 ASP A N 1
ATOM 2078 C CA . ASP A 1 256 ? 6.107 3.382 -25.745 1.00 89.06 256 ASP A CA 1
ATOM 2079 C C . ASP A 1 256 ? 6.781 2.773 -24.502 1.00 89.06 256 ASP A C 1
ATOM 2081 O O . ASP A 1 256 ? 6.181 2.759 -23.429 1.00 89.06 256 ASP A O 1
ATOM 2085 N N . ILE A 1 257 ? 7.993 2.226 -24.641 1.00 93.12 257 ILE A N 1
ATOM 2086 C CA . ILE A 1 257 ? 8.720 1.539 -23.564 1.00 93.12 257 ILE A CA 1
ATOM 2087 C C . ILE A 1 257 ? 9.744 2.476 -22.918 1.00 93.12 257 ILE A C 1
ATOM 2089 O O . ILE A 1 257 ? 9.857 2.496 -21.693 1.00 93.12 257 ILE A O 1
ATOM 2093 N N . LYS A 1 258 ? 10.430 3.304 -23.718 1.00 90.94 258 LYS A N 1
ATOM 2094 C CA . LYS A 1 258 ? 11.495 4.219 -23.261 1.00 90.94 258 LYS A CA 1
ATOM 2095 C C . LYS A 1 258 ? 11.123 5.050 -22.040 1.00 90.94 258 LYS A C 1
ATOM 2097 O O . LYS A 1 258 ? 11.940 5.190 -21.138 1.00 90.94 258 LYS A O 1
ATOM 2102 N N . VAL A 1 259 ? 9.901 5.587 -22.019 1.00 86.12 259 VAL A N 1
ATOM 2103 C CA . VAL A 1 259 ? 9.424 6.465 -20.939 1.00 86.12 259 VAL A CA 1
ATOM 2104 C C . VAL A 1 259 ? 9.428 5.739 -19.594 1.00 86.12 259 VAL A C 1
ATOM 2106 O O . VAL A 1 259 ? 9.843 6.311 -18.593 1.00 86.12 259 VAL A O 1
ATOM 2109 N N . TYR A 1 260 ? 9.018 4.468 -19.570 1.00 91.12 260 TYR A N 1
ATOM 2110 C CA . TYR A 1 260 ? 9.055 3.676 -18.344 1.00 91.12 260 TYR A CA 1
ATOM 2111 C C . TYR A 1 260 ? 10.489 3.374 -17.932 1.00 91.12 260 TYR A C 1
ATOM 2113 O O . TYR A 1 260 ? 10.832 3.574 -16.776 1.00 91.12 260 TYR A O 1
ATOM 2121 N N . ILE A 1 261 ? 11.328 2.920 -18.868 1.00 92.12 261 ILE A N 1
ATOM 2122 C CA . ILE A 1 261 ? 12.704 2.520 -18.552 1.00 92.12 261 ILE A CA 1
ATOM 2123 C C . ILE A 1 261 ? 13.504 3.690 -17.974 1.00 92.12 261 ILE A C 1
ATOM 2125 O O . ILE A 1 261 ? 14.191 3.504 -16.974 1.00 92.12 261 ILE A O 1
ATOM 2129 N N . ASP A 1 262 ? 13.363 4.890 -18.543 1.00 87.25 262 ASP A N 1
ATOM 2130 C CA . ASP A 1 262 ? 14.008 6.092 -18.008 1.00 87.25 262 ASP A CA 1
ATOM 2131 C C . ASP A 1 262 ? 13.581 6.353 -16.555 1.00 87.25 262 ASP A C 1
ATOM 2133 O O . ASP A 1 262 ? 14.425 6.471 -15.669 1.00 87.25 262 ASP A O 1
ATOM 2137 N N . ASN A 1 263 ? 12.273 6.332 -16.280 1.00 89.12 263 ASN A N 1
ATOM 2138 C CA . ASN A 1 263 ? 11.753 6.527 -14.928 1.00 89.12 263 ASN A CA 1
ATOM 2139 C C . ASN A 1 263 ? 12.211 5.438 -13.949 1.00 89.12 263 ASN A C 1
ATOM 2141 O O . ASN A 1 263 ? 12.509 5.754 -12.801 1.00 89.12 263 ASN A O 1
ATOM 2145 N N . LEU A 1 264 ? 12.296 4.175 -14.382 1.00 92.06 264 LEU A N 1
ATOM 2146 C CA . LEU A 1 264 ? 12.752 3.077 -13.527 1.00 92.06 264 LEU A CA 1
ATOM 2147 C C . LEU A 1 264 ? 14.198 3.285 -13.051 1.00 92.06 264 LEU A C 1
ATOM 2149 O O . LEU A 1 264 ? 14.493 3.004 -11.892 1.00 92.06 264 LEU A O 1
ATOM 2153 N N . PHE A 1 265 ? 15.085 3.806 -13.904 1.00 89.94 265 PHE A N 1
ATOM 2154 C CA . PHE A 1 265 ? 16.445 4.164 -13.492 1.00 89.94 265 PHE A CA 1
ATOM 2155 C C . PHE A 1 265 ? 16.478 5.411 -12.606 1.00 89.94 265 PHE A C 1
ATOM 2157 O O . PHE A 1 265 ? 17.187 5.439 -11.600 1.00 89.94 265 PHE A O 1
ATOM 2164 N N . LEU A 1 266 ? 15.702 6.445 -12.950 1.00 86.00 266 LEU A N 1
ATOM 2165 C CA . LEU A 1 266 ? 15.641 7.680 -12.163 1.00 86.00 266 LEU A CA 1
ATOM 2166 C C . LEU A 1 266 ? 15.195 7.407 -10.722 1.00 86.00 266 LEU A C 1
ATOM 2168 O O . LEU A 1 266 ? 15.858 7.858 -9.786 1.00 86.00 266 LEU A O 1
ATOM 2172 N N . GLU A 1 267 ? 14.121 6.631 -10.566 1.00 87.38 267 GLU A N 1
ATOM 2173 C CA . GLU A 1 267 ? 13.521 6.231 -9.287 1.00 87.38 267 GLU A CA 1
ATOM 2174 C C . GLU A 1 267 ? 14.298 5.115 -8.563 1.00 87.38 267 GLU A C 1
ATOM 2176 O O . GLU A 1 267 ? 13.872 4.679 -7.500 1.00 87.38 267 GLU A O 1
ATOM 2181 N N . GLY A 1 268 ? 15.411 4.622 -9.123 1.00 87.25 268 GLY A N 1
ATOM 2182 C CA . GLY A 1 268 ? 16.255 3.611 -8.476 1.00 87.25 268 GLY A CA 1
ATOM 2183 C C . GLY A 1 268 ? 15.690 2.185 -8.470 1.00 87.25 268 GLY A C 1
ATOM 2184 O O . GLY A 1 268 ? 16.259 1.321 -7.808 1.00 87.25 268 GLY A O 1
ATOM 2185 N N . LYS A 1 269 ? 14.611 1.918 -9.221 1.00 89.12 269 LYS A N 1
ATOM 2186 C CA . LYS A 1 269 ? 14.047 0.568 -9.419 1.00 89.12 269 LYS A CA 1
ATOM 2187 C C . LYS A 1 269 ? 14.921 -0.306 -10.320 1.00 89.12 269 LYS A C 1
ATOM 2189 O O . LYS A 1 269 ? 14.907 -1.526 -10.210 1.00 89.12 269 LYS A O 1
ATOM 2194 N N . LEU A 1 270 ? 15.663 0.321 -11.231 1.00 90.62 270 LEU A N 1
ATOM 2195 C CA . LEU A 1 270 ? 16.741 -0.306 -11.987 1.00 90.62 270 LEU A CA 1
ATOM 2196 C C . LEU A 1 270 ? 18.065 0.376 -11.648 1.00 90.62 270 LEU A C 1
ATOM 2198 O O . LEU A 1 270 ? 18.125 1.587 -11.429 1.00 90.62 270 LEU A O 1
ATOM 2202 N N . THR A 1 271 ? 19.137 -0.408 -11.657 1.00 88.25 271 THR A N 1
ATOM 2203 C CA . THR A 1 271 ? 20.483 0.051 -11.322 1.00 88.25 271 THR A CA 1
ATOM 2204 C C . THR A 1 271 ? 21.280 0.294 -12.601 1.00 88.25 271 THR A C 1
ATOM 2206 O O . THR A 1 271 ? 21.443 -0.638 -13.401 1.00 88.25 271 THR A O 1
ATOM 2209 N N . PRO A 1 272 ? 21.808 1.513 -12.818 1.00 88.19 272 PRO A N 1
ATOM 2210 C CA . PRO A 1 272 ? 22.673 1.798 -13.957 1.00 88.19 272 PRO A CA 1
ATOM 2211 C C . PRO A 1 272 ? 23.891 0.867 -13.975 1.00 88.19 272 PRO A C 1
ATOM 2213 O O . PRO A 1 272 ? 24.468 0.565 -12.930 1.00 88.19 272 PRO A O 1
ATOM 2216 N N . VAL A 1 273 ? 24.296 0.413 -15.162 1.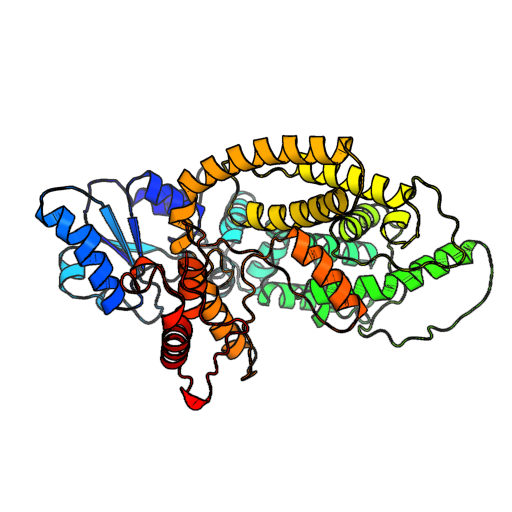00 86.62 273 VAL A N 1
ATOM 2217 C CA . VAL A 1 273 ? 25.415 -0.534 -15.322 1.00 86.62 273 VAL A CA 1
ATOM 2218 C C . VAL A 1 273 ? 26.584 0.115 -16.049 1.00 86.62 273 VAL A C 1
ATOM 2220 O O . VAL A 1 273 ? 26.396 0.990 -16.895 1.00 86.62 273 VAL A O 1
ATOM 2223 N N . GLU A 1 274 ? 27.806 -0.320 -15.745 1.00 81.81 274 GLU A N 1
ATOM 2224 C CA . GLU A 1 274 ? 28.983 0.138 -16.481 1.00 81.81 274 GLU A CA 1
ATOM 2225 C C . GLU A 1 274 ? 28.921 -0.337 -17.938 1.00 81.81 274 GLU A C 1
ATOM 2227 O O . GLU A 1 274 ? 28.841 -1.535 -18.221 1.00 81.81 274 GLU A O 1
ATOM 2232 N N . ALA A 1 275 ? 29.005 0.605 -18.876 1.00 73.00 275 ALA A N 1
ATOM 2233 C CA . ALA A 1 275 ? 28.989 0.316 -20.302 1.00 73.00 275 ALA A CA 1
ATOM 2234 C C . ALA A 1 275 ? 30.329 0.708 -20.937 1.00 73.00 275 ALA A C 1
ATOM 2236 O O . ALA A 1 275 ? 30.609 1.881 -21.179 1.00 73.00 275 ALA A O 1
ATOM 2237 N N . LYS A 1 276 ? 31.187 -0.280 -21.214 1.00 68.00 276 LYS A N 1
ATOM 2238 C CA . LYS A 1 276 ? 32.487 -0.035 -21.857 1.00 68.00 276 LYS A CA 1
ATOM 2239 C C . LYS A 1 276 ? 32.303 0.178 -23.362 1.00 68.00 276 LYS A C 1
ATOM 2241 O O . LYS A 1 276 ? 31.760 -0.687 -24.043 1.00 68.00 276 LYS A O 1
ATOM 2246 N N . GLY A 1 277 ? 32.804 1.302 -23.878 1.00 63.28 277 GLY A N 1
ATOM 2247 C CA . GLY A 1 277 ? 32.878 1.574 -25.320 1.00 63.28 277 GLY A CA 1
ATOM 2248 C C . GLY A 1 277 ? 31.584 2.074 -25.970 1.00 63.28 277 GLY A C 1
ATOM 2249 O O . GLY A 1 277 ? 31.444 1.945 -27.184 1.00 63.28 277 GLY A O 1
ATOM 2250 N N . ILE A 1 278 ? 30.643 2.627 -25.195 1.00 68.75 278 ILE A N 1
ATOM 2251 C CA . ILE A 1 278 ? 29.424 3.243 -25.737 1.00 68.75 278 ILE A CA 1
ATOM 2252 C C . ILE A 1 278 ? 29.541 4.764 -25.662 1.00 68.75 278 ILE A C 1
ATOM 2254 O O . ILE A 1 278 ? 29.471 5.342 -24.581 1.00 68.75 278 ILE A O 1
ATOM 2258 N N . GLU A 1 279 ? 29.678 5.418 -26.814 1.00 67.06 279 GLU A N 1
ATOM 2259 C CA . GLU A 1 279 ? 29.485 6.865 -26.920 1.00 67.06 279 GLU A CA 1
ATOM 2260 C C . GLU A 1 279 ? 27.999 7.144 -27.152 1.00 67.06 279 GLU A C 1
ATOM 2262 O O . GLU A 1 279 ? 27.463 6.926 -28.238 1.00 67.06 279 GLU A O 1
ATOM 2267 N N . VAL A 1 280 ? 27.312 7.581 -26.097 1.00 71.12 280 VAL A N 1
ATOM 2268 C CA . VAL A 1 280 ? 25.900 7.969 -26.154 1.00 71.12 280 VAL A CA 1
ATOM 2269 C C . VAL A 1 280 ? 25.799 9.489 -26.092 1.00 71.12 280 VAL A C 1
ATOM 2271 O O . VAL A 1 280 ? 26.418 10.105 -25.224 1.00 71.12 280 VAL A O 1
ATOM 2274 N N . ASP A 1 281 ? 24.985 10.087 -26.964 1.00 69.06 281 ASP A N 1
ATOM 2275 C CA . ASP A 1 281 ? 24.664 11.519 -26.921 1.00 69.06 281 ASP A CA 1
ATOM 2276 C C . ASP A 1 281 ? 24.125 11.963 -25.545 1.00 69.06 281 ASP A C 1
ATOM 2278 O O . ASP A 1 281 ? 23.427 11.202 -24.867 1.00 69.06 281 ASP A O 1
ATOM 2282 N N . ALA A 1 282 ? 24.427 13.205 -25.154 1.00 62.28 282 ALA A N 1
ATOM 2283 C CA . ALA A 1 282 ? 24.039 13.784 -23.865 1.00 62.28 282 ALA A CA 1
ATOM 2284 C C . ALA A 1 282 ? 22.521 13.838 -23.642 1.00 62.28 282 ALA A C 1
ATOM 2286 O O . ALA A 1 282 ? 22.064 13.705 -22.509 1.00 62.28 282 ALA A O 1
ATOM 2287 N N . GLY A 1 283 ? 21.726 13.964 -24.709 1.00 65.50 283 GLY A N 1
ATOM 2288 C CA . GLY A 1 283 ? 20.265 13.983 -24.632 1.00 65.50 283 GLY A CA 1
ATOM 2289 C C . GLY A 1 283 ? 19.600 12.605 -24.685 1.00 65.50 283 GLY A C 1
ATOM 2290 O O . GLY A 1 283 ? 18.373 12.516 -24.628 1.00 65.50 283 GLY A O 1
ATOM 2291 N N . SER A 1 284 ? 20.363 11.517 -24.823 1.00 79.25 284 SER A N 1
ATOM 2292 C CA . SER A 1 284 ? 19.784 10.187 -25.019 1.00 79.25 284 SER A CA 1
ATOM 2293 C C . SER A 1 284 ? 19.134 9.640 -23.749 1.00 79.25 284 SER A C 1
ATOM 2295 O O . SER A 1 284 ? 19.726 9.634 -22.672 1.00 79.25 284 SER A O 1
ATOM 2297 N N . TRP A 1 285 ? 17.939 9.069 -23.900 1.00 81.50 285 TRP A N 1
ATOM 2298 C CA . TRP A 1 285 ? 17.224 8.365 -22.830 1.00 81.50 285 TRP A CA 1
ATOM 2299 C C . TRP A 1 285 ? 18.016 7.178 -22.253 1.00 81.50 285 TRP A C 1
ATOM 2301 O O . TRP A 1 285 ? 17.830 6.835 -21.097 1.00 81.50 285 TRP A O 1
ATOM 2311 N N . VAL A 1 286 ? 18.925 6.571 -23.031 1.00 84.25 286 VAL A N 1
ATOM 2312 C CA . VAL A 1 286 ? 19.723 5.404 -22.602 1.00 84.25 286 VAL A CA 1
ATOM 2313 C C . VAL A 1 286 ? 20.694 5.764 -21.470 1.00 84.25 286 VAL A C 1
ATOM 2315 O O . VAL A 1 286 ? 21.092 4.883 -20.710 1.00 84.25 286 VAL A O 1
ATOM 2318 N N . ARG A 1 287 ? 21.073 7.045 -21.339 1.00 80.75 287 ARG A N 1
ATOM 2319 C CA . ARG A 1 287 ? 22.065 7.490 -20.350 1.00 80.75 287 ARG A CA 1
ATOM 2320 C C . ARG A 1 287 ? 21.656 7.221 -18.909 1.00 80.75 287 ARG A C 1
ATOM 2322 O O . ARG A 1 287 ? 22.527 6.890 -18.118 1.00 80.75 287 ARG A O 1
ATOM 2329 N N . SER A 1 288 ? 20.366 7.279 -18.579 1.00 80.94 288 SER A N 1
ATOM 2330 C CA . SER A 1 288 ? 19.908 7.000 -17.212 1.00 80.94 288 SER A CA 1
ATOM 2331 C C . SER A 1 288 ? 20.232 5.576 -16.760 1.00 80.94 288 SER A C 1
ATOM 2333 O O . SER A 1 288 ? 20.388 5.348 -15.568 1.00 80.94 288 SER A O 1
ATOM 2335 N N . GLY A 1 289 ? 20.418 4.636 -17.694 1.00 85.31 289 GLY A N 1
ATOM 2336 C CA . GLY A 1 289 ? 20.826 3.264 -17.399 1.00 85.31 289 GLY A CA 1
ATOM 2337 C C . GLY A 1 289 ? 22.326 2.979 -17.509 1.00 85.31 289 GLY A C 1
ATOM 2338 O O . GLY A 1 289 ? 22.715 1.812 -17.405 1.00 85.31 289 GLY A O 1
ATOM 2339 N N . ILE A 1 290 ? 23.176 3.983 -17.741 1.00 85.06 290 ILE A N 1
ATOM 2340 C CA . ILE A 1 290 ? 24.632 3.811 -17.829 1.00 85.06 290 ILE A CA 1
ATOM 2341 C C . ILE A 1 290 ? 25.280 4.461 -16.610 1.00 85.06 290 ILE A C 1
ATOM 2343 O O . ILE A 1 290 ? 25.123 5.652 -16.374 1.00 85.06 290 ILE A O 1
ATOM 2347 N N . ALA A 1 291 ? 26.048 3.684 -15.849 1.00 80.00 291 ALA A N 1
ATOM 2348 C CA . ALA A 1 291 ? 26.882 4.229 -14.787 1.00 80.00 291 ALA A CA 1
ATOM 2349 C C . ALA A 1 291 ? 28.112 4.898 -15.420 1.00 80.00 291 ALA A C 1
ATOM 2351 O O . ALA A 1 291 ? 29.034 4.205 -15.862 1.00 80.00 291 ALA A O 1
ATOM 2352 N N . THR A 1 292 ? 28.130 6.231 -15.492 1.00 67.81 292 THR A N 1
ATOM 2353 C CA . THR A 1 292 ? 29.340 6.994 -15.826 1.00 67.81 292 THR A CA 1
ATOM 2354 C C . THR A 1 292 ? 29.864 7.709 -14.583 1.00 67.81 292 THR A C 1
ATOM 2356 O O . THR A 1 292 ? 29.128 7.999 -13.647 1.00 67.81 292 THR A O 1
ATOM 2359 N N . SER A 1 293 ? 31.170 7.958 -14.533 1.00 55.38 293 SER A N 1
ATOM 2360 C CA . SER A 1 293 ? 31.835 8.563 -13.371 1.00 55.38 293 SER A CA 1
ATOM 2361 C C . SER A 1 293 ? 31.792 10.104 -13.372 1.00 55.38 293 SER A C 1
ATOM 2363 O O . SER A 1 293 ? 32.646 10.728 -12.744 1.00 55.38 293 SER A O 1
ATOM 2365 N N . GLY A 1 294 ? 30.887 10.725 -14.140 1.00 60.97 294 GLY A N 1
ATOM 2366 C CA . GLY A 1 294 ? 30.868 12.170 -14.396 1.00 60.97 294 GLY A CA 1
ATOM 2367 C C . GLY A 1 294 ? 29.823 12.938 -13.581 1.00 60.97 294 GLY A C 1
ATOM 2368 O O . GLY A 1 294 ? 28.704 12.472 -13.410 1.00 60.97 294 GLY A O 1
ATOM 2369 N N . VAL A 1 295 ? 30.177 14.153 -13.146 1.00 59.25 295 VAL A N 1
ATOM 2370 C CA . VAL A 1 295 ? 29.291 15.092 -12.420 1.00 59.25 295 VAL A CA 1
ATOM 2371 C C . VAL A 1 295 ? 28.052 15.481 -13.247 1.00 59.25 295 VAL A C 1
ATOM 2373 O O . VAL A 1 295 ? 26.966 15.630 -12.695 1.00 59.25 295 VAL A O 1
ATOM 2376 N N . ASP A 1 296 ? 28.193 15.574 -14.572 1.00 62.97 296 ASP A N 1
ATOM 2377 C CA . ASP A 1 296 ? 27.126 16.008 -15.486 1.00 62.97 296 ASP A CA 1
ATOM 2378 C C . ASP A 1 296 ? 25.908 15.055 -15.509 1.00 62.97 296 ASP A C 1
ATOM 2380 O O . ASP A 1 296 ? 24.775 15.497 -15.714 1.00 62.97 296 ASP A O 1
ATOM 2384 N N . ASP A 1 297 ? 26.110 13.751 -15.279 1.00 69.62 297 ASP A N 1
ATOM 2385 C CA . ASP A 1 297 ? 25.019 12.763 -15.297 1.00 69.62 297 ASP A CA 1
ATOM 2386 C C . ASP A 1 297 ? 24.191 12.809 -13.995 1.00 69.62 297 ASP A C 1
ATOM 2388 O O . ASP A 1 297 ? 22.963 12.670 -14.040 1.00 69.62 297 ASP A O 1
ATOM 2392 N N . ASP A 1 298 ? 24.824 13.096 -12.851 1.00 77.12 298 ASP A N 1
ATOM 2393 C CA . ASP A 1 298 ? 24.125 13.325 -11.579 1.00 77.12 298 ASP A CA 1
ATOM 2394 C C . ASP A 1 298 ? 23.285 14.609 -11.634 1.00 77.12 298 ASP A C 1
ATOM 2396 O O . ASP A 1 298 ? 22.133 14.613 -11.195 1.00 77.12 298 ASP A O 1
ATOM 2400 N N . GLU A 1 299 ? 23.800 15.687 -12.236 1.00 82.88 299 GLU A N 1
ATOM 2401 C CA . GLU A 1 299 ? 23.032 16.923 -12.437 1.00 82.88 299 GLU A CA 1
ATOM 2402 C C . GLU A 1 299 ? 21.792 16.697 -13.312 1.00 82.88 299 GLU A C 1
ATOM 2404 O O . GLU A 1 299 ? 20.696 17.167 -12.984 1.00 82.88 299 GLU A O 1
ATOM 2409 N N . LEU A 1 300 ? 21.932 15.932 -14.400 1.00 81.06 300 LEU A N 1
ATOM 2410 C CA . LEU A 1 300 ? 20.811 15.564 -15.263 1.00 81.06 300 LEU A CA 1
ATOM 2411 C C . LEU A 1 300 ? 19.771 14.731 -14.500 1.00 81.06 300 LEU A C 1
ATOM 2413 O O . LEU A 1 300 ? 18.569 14.993 -14.615 1.00 81.06 300 LEU A O 1
ATOM 2417 N N . ARG A 1 301 ? 20.219 13.743 -13.713 1.00 84.50 301 ARG A N 1
ATOM 2418 C CA . ARG A 1 301 ? 19.343 12.895 -12.894 1.00 84.50 301 ARG A CA 1
ATOM 2419 C C . ARG A 1 301 ? 18.591 13.716 -11.848 1.00 84.50 301 ARG A C 1
ATOM 2421 O O . ARG A 1 301 ? 17.373 13.578 -11.749 1.00 84.50 301 ARG A O 1
ATOM 2428 N N . ILE A 1 302 ? 19.282 14.598 -11.125 1.00 90.12 302 ILE A N 1
ATOM 2429 C CA . ILE A 1 302 ? 18.683 15.509 -10.139 1.00 90.12 302 ILE A CA 1
ATOM 2430 C C . ILE A 1 302 ? 17.628 16.397 -10.809 1.00 90.12 302 ILE A C 1
ATOM 2432 O O . ILE A 1 302 ? 16.500 16.485 -10.328 1.00 90.12 302 ILE A O 1
ATOM 2436 N N . SER A 1 303 ? 17.954 17.007 -11.951 1.00 89.31 303 SER A N 1
ATOM 2437 C CA . SER A 1 303 ? 17.028 17.866 -12.697 1.00 89.31 303 SER A CA 1
ATOM 2438 C C . SER A 1 303 ? 15.760 17.120 -13.139 1.00 89.31 303 SER A C 1
ATOM 2440 O O . SER A 1 303 ? 14.643 17.616 -12.958 1.00 89.31 303 SER A O 1
ATOM 2442 N N . ARG A 1 304 ? 15.904 15.889 -13.654 1.00 87.94 304 ARG A N 1
ATOM 2443 C CA . ARG A 1 304 ? 14.763 15.036 -14.027 1.00 87.94 304 ARG A CA 1
ATOM 2444 C C . ARG A 1 304 ? 13.926 14.624 -12.816 1.00 87.94 304 ARG A C 1
ATOM 2446 O O . ARG A 1 304 ? 12.701 14.682 -12.901 1.00 87.94 304 ARG A O 1
ATOM 2453 N N . LEU A 1 305 ? 14.558 14.261 -11.697 1.00 90.62 305 LEU A N 1
ATOM 2454 C CA . LEU A 1 305 ? 13.856 13.911 -10.460 1.00 90.62 305 LEU A CA 1
ATOM 2455 C C . LEU A 1 305 ? 13.099 15.100 -9.869 1.00 90.62 305 LEU A C 1
ATOM 2457 O O . LEU A 1 305 ? 11.951 14.924 -9.477 1.00 90.62 305 LEU A O 1
ATOM 2461 N N . PHE A 1 306 ? 13.663 16.312 -9.885 1.00 94.56 306 PHE A N 1
ATOM 2462 C CA . PHE A 1 306 ? 12.909 17.521 -9.538 1.00 94.56 306 PHE A CA 1
ATOM 2463 C C . PHE A 1 306 ? 11.657 17.660 -10.410 1.00 94.56 306 PHE A C 1
ATOM 2465 O O . PHE A 1 306 ? 10.558 17.822 -9.887 1.00 94.56 306 PHE A O 1
ATOM 2472 N N . GLY A 1 307 ? 11.805 17.526 -11.733 1.00 91.69 307 GLY A N 1
ATOM 2473 C CA . GLY A 1 307 ? 10.678 17.619 -12.662 1.00 91.69 307 GLY A CA 1
ATOM 2474 C C . GLY A 1 307 ? 9.615 16.528 -12.478 1.00 91.69 307 GLY A C 1
ATOM 2475 O O . GLY A 1 307 ? 8.456 16.753 -12.829 1.00 91.69 307 GLY A O 1
ATOM 2476 N N . LEU A 1 308 ? 9.987 15.358 -11.951 1.00 89.38 308 LEU A N 1
ATOM 2477 C CA . LEU A 1 308 ? 9.061 14.284 -11.587 1.00 89.38 308 LEU A CA 1
ATOM 2478 C C . LEU A 1 308 ? 8.347 14.598 -10.264 1.00 89.38 308 LEU A C 1
ATOM 2480 O O . LEU A 1 308 ? 7.120 14.598 -10.211 1.00 89.38 308 LEU A O 1
ATOM 2484 N N . VAL A 1 309 ? 9.113 14.925 -9.223 1.00 92.94 309 VAL A N 1
ATOM 2485 C CA . VAL A 1 309 ? 8.624 15.231 -7.872 1.00 92.94 309 VAL A CA 1
ATOM 2486 C C . VAL A 1 309 ? 7.655 16.413 -7.883 1.00 92.94 309 VAL A C 1
ATOM 2488 O O . VAL A 1 309 ? 6.582 16.319 -7.297 1.00 92.94 309 VAL A O 1
ATOM 2491 N N . GLU A 1 310 ? 7.969 17.492 -8.601 1.00 93.69 310 GLU A N 1
ATOM 2492 C CA . GLU A 1 310 ? 7.106 18.680 -8.697 1.00 93.69 310 GLU A CA 1
ATOM 2493 C C . GLU A 1 310 ? 5.757 18.391 -9.375 1.00 93.69 310 GLU A C 1
ATOM 2495 O O . GLU A 1 310 ? 4.756 19.033 -9.059 1.00 93.69 310 GLU A O 1
ATOM 2500 N N . LYS A 1 311 ? 5.703 17.418 -10.294 1.00 92.12 311 LYS A N 1
ATOM 2501 C CA . LYS A 1 311 ? 4.458 17.017 -10.973 1.00 92.12 311 LYS A CA 1
ATOM 2502 C C . LYS A 1 311 ? 3.593 16.084 -10.135 1.00 92.12 311 LYS A C 1
ATOM 2504 O O . LYS A 1 311 ? 2.394 15.996 -10.383 1.00 92.12 311 LYS A O 1
ATOM 2509 N N . GLU A 1 312 ? 4.198 15.371 -9.193 1.00 91.12 312 GLU A N 1
ATOM 2510 C CA . GLU A 1 312 ? 3.557 14.303 -8.423 1.00 91.12 312 GLU A CA 1
ATOM 2511 C C . GLU A 1 312 ? 3.353 14.659 -6.945 1.00 91.12 312 GLU A C 1
ATOM 2513 O O . GLU A 1 312 ? 3.092 13.771 -6.133 1.00 91.12 312 GLU A O 1
ATOM 2518 N N . LEU A 1 313 ? 3.449 15.946 -6.591 1.00 94.00 313 LEU A N 1
ATOM 2519 C CA . LEU A 1 313 ? 3.209 16.429 -5.231 1.00 94.00 313 LEU A CA 1
ATOM 2520 C C . LEU A 1 313 ? 1.835 15.956 -4.711 1.00 94.00 313 LEU A C 1
ATOM 2522 O O . LEU A 1 313 ? 0.811 16.259 -5.335 1.00 94.00 313 LEU A O 1
ATOM 2526 N N . PRO A 1 314 ? 1.782 15.242 -3.569 1.00 95.50 314 PRO A N 1
ATOM 2527 C CA . PRO A 1 314 ? 0.523 14.852 -2.957 1.00 95.50 314 PRO A CA 1
ATOM 2528 C C . PRO A 1 314 ? -0.295 16.071 -2.528 1.00 95.50 314 PRO A C 1
ATOM 2530 O O . PRO A 1 314 ? 0.233 17.094 -2.092 1.00 95.50 314 PRO A O 1
ATOM 2533 N N . THR A 1 315 ? -1.614 15.944 -2.634 1.00 93.88 315 THR A N 1
ATOM 2534 C CA . THR A 1 315 ? -2.579 16.984 -2.253 1.00 93.88 315 THR A CA 1
ATOM 2535 C C . THR A 1 315 ? -3.259 16.657 -0.924 1.00 93.88 315 THR A C 1
ATOM 2537 O O . THR A 1 315 ? -3.177 15.528 -0.451 1.00 93.88 315 THR A O 1
ATOM 2540 N N . ALA A 1 316 ? -4.038 17.595 -0.379 1.00 89.62 316 ALA A N 1
ATOM 2541 C CA . ALA A 1 316 ? -4.884 17.347 0.795 1.00 89.62 316 ALA A CA 1
ATOM 2542 C C . ALA A 1 316 ? -5.890 16.187 0.603 1.00 89.62 316 ALA A C 1
ATOM 2544 O O . ALA A 1 316 ? -6.229 15.510 1.558 1.00 89.62 316 ALA A O 1
ATOM 2545 N N . GLU A 1 317 ? -6.308 15.893 -0.631 1.00 89.12 317 GLU A N 1
ATOM 2546 C CA . GLU A 1 317 ? -7.246 14.794 -0.935 1.00 89.12 317 GLU A CA 1
ATOM 2547 C C . GLU A 1 317 ? -6.553 13.446 -1.221 1.00 89.12 317 GLU A C 1
ATOM 2549 O O . GLU A 1 317 ? -7.198 12.468 -1.623 1.00 89.12 317 GLU A O 1
ATOM 2554 N N . ALA A 1 318 ? -5.222 13.403 -1.106 1.00 92.50 318 ALA A N 1
ATOM 2555 C CA . ALA A 1 318 ? -4.439 12.214 -1.410 1.00 92.50 318 ALA A CA 1
ATOM 2556 C C . ALA A 1 318 ? -4.680 11.112 -0.370 1.00 92.50 318 ALA A C 1
ATOM 2558 O O . ALA A 1 318 ? -4.957 11.385 0.801 1.00 92.50 318 ALA A O 1
ATOM 2559 N N . ARG A 1 319 ? -4.547 9.854 -0.799 1.00 91.62 319 ARG A N 1
ATOM 2560 C CA . ARG A 1 319 ? -4.555 8.710 0.118 1.00 91.62 319 ARG A CA 1
ATOM 2561 C C . ARG A 1 319 ? -3.220 8.618 0.857 1.00 91.62 319 ARG A C 1
ATOM 2563 O O . ARG A 1 319 ? -2.197 9.099 0.368 1.00 91.62 319 ARG A O 1
ATOM 2570 N N . TYR A 1 320 ? -3.179 7.906 1.980 1.00 92.88 320 TYR A N 1
ATOM 2571 C CA . TYR A 1 320 ? -1.925 7.635 2.694 1.00 92.88 320 TYR A CA 1
ATOM 2572 C C . TYR A 1 320 ? -0.898 6.935 1.789 1.00 92.88 320 TYR A C 1
ATOM 2574 O O . TYR A 1 320 ? 0.301 7.195 1.883 1.00 92.88 320 TYR A O 1
ATOM 2582 N N . SER A 1 321 ? -1.370 6.072 0.884 1.00 90.81 321 SER A N 1
ATOM 2583 C CA . SER A 1 321 ? -0.525 5.333 -0.057 1.00 90.81 321 SER A CA 1
ATOM 2584 C C . SER A 1 321 ? 0.201 6.261 -1.035 1.00 90.81 321 SER A C 1
ATOM 2586 O O . SER A 1 321 ? 1.377 6.039 -1.326 1.00 90.81 321 SER A O 1
ATOM 2588 N N . ASP A 1 322 ? -0.448 7.344 -1.474 1.00 92.50 322 ASP A N 1
ATOM 2589 C CA . ASP A 1 322 ? 0.173 8.364 -2.321 1.00 92.50 322 ASP A CA 1
ATOM 2590 C C . ASP A 1 322 ? 1.328 9.059 -1.593 1.00 92.50 322 ASP A C 1
ATOM 2592 O O . ASP A 1 322 ? 2.404 9.222 -2.169 1.00 92.50 322 ASP A O 1
ATOM 2596 N N . TRP A 1 323 ? 1.141 9.391 -0.312 1.00 95.31 323 TRP A N 1
ATOM 2597 C CA . TRP A 1 323 ? 2.194 9.956 0.534 1.00 95.31 323 TRP A CA 1
ATOM 2598 C C . TRP A 1 323 ? 3.360 8.989 0.734 1.00 95.31 323 TRP A C 1
ATOM 2600 O O . TRP A 1 323 ? 4.512 9.385 0.578 1.00 95.31 323 TRP A O 1
ATOM 2610 N N . THR A 1 324 ? 3.087 7.715 1.030 1.00 93.12 324 THR A N 1
ATOM 2611 C CA . THR A 1 324 ? 4.149 6.710 1.223 1.00 93.12 324 THR A CA 1
ATOM 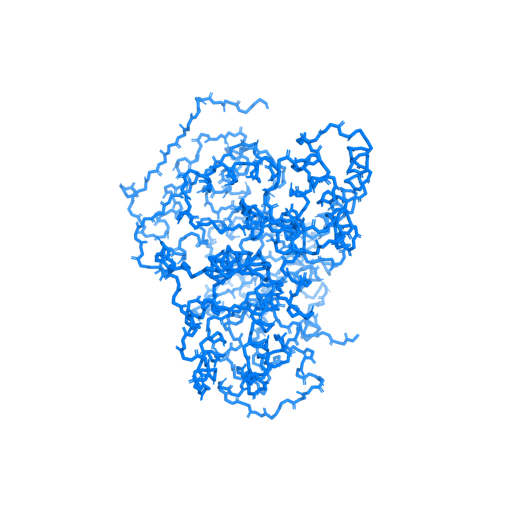2612 C C . THR A 1 324 ? 4.946 6.446 -0.054 1.00 93.12 324 THR A C 1
ATOM 2614 O O . THR A 1 324 ? 6.169 6.347 0.003 1.00 93.12 324 THR A O 1
ATOM 2617 N N . ALA A 1 325 ? 4.285 6.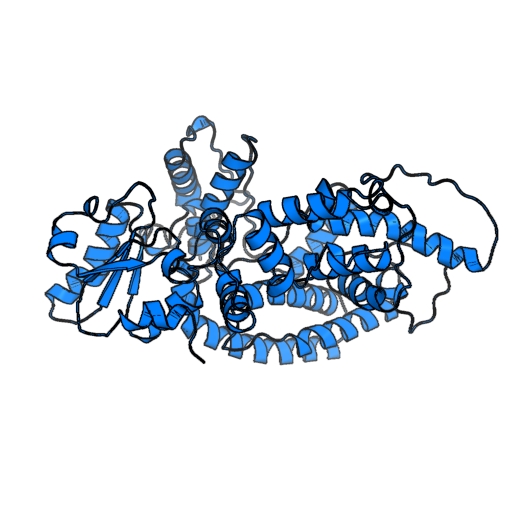400 -1.215 1.00 91.12 325 ALA A N 1
ATOM 2618 C CA . ALA A 1 325 ? 4.956 6.244 -2.501 1.00 91.12 325 ALA A CA 1
ATOM 2619 C C . ALA A 1 325 ? 5.794 7.484 -2.847 1.00 91.12 325 ALA A C 1
ATOM 2621 O O . ALA A 1 325 ? 6.934 7.362 -3.294 1.00 91.12 325 ALA A O 1
ATOM 2622 N N . PHE A 1 326 ? 5.252 8.681 -2.604 1.00 94.56 326 PHE A N 1
ATOM 2623 C CA . PHE A 1 326 ? 5.973 9.930 -2.817 1.00 94.56 326 PHE A CA 1
ATOM 2624 C C . PHE A 1 326 ? 7.190 10.061 -1.891 1.00 94.56 326 PHE A C 1
ATOM 2626 O O . PHE A 1 326 ? 8.240 10.512 -2.339 1.00 94.56 326 PHE A O 1
ATOM 2633 N N . ALA A 1 327 ? 7.093 9.619 -0.633 1.00 95.50 327 ALA A N 1
ATOM 2634 C CA . ALA A 1 327 ? 8.192 9.678 0.330 1.00 95.50 327 ALA A CA 1
ATOM 2635 C C . ALA A 1 327 ? 9.445 8.926 -0.153 1.00 95.50 327 ALA A C 1
ATOM 2637 O O . ALA A 1 327 ? 10.558 9.415 0.036 1.00 95.50 327 ALA A O 1
ATOM 2638 N N . LEU A 1 328 ? 9.278 7.784 -0.831 1.00 92.56 328 LEU A N 1
ATOM 2639 C CA . LEU A 1 328 ? 10.394 7.042 -1.429 1.00 92.56 328 LEU A CA 1
ATOM 2640 C C . LEU A 1 328 ? 11.035 7.817 -2.594 1.00 92.56 328 LEU A C 1
ATOM 2642 O O . LEU A 1 328 ? 12.256 7.921 -2.666 1.00 92.56 328 LEU A O 1
ATOM 2646 N N . LYS A 1 329 ? 10.232 8.451 -3.461 1.00 92.75 329 LYS A N 1
ATOM 2647 C CA . LYS A 1 329 ? 10.752 9.304 -4.550 1.00 92.75 329 LYS A CA 1
ATOM 2648 C C . LYS A 1 329 ? 11.477 10.539 -4.015 1.00 92.75 329 LYS A C 1
ATOM 2650 O O . LYS A 1 329 ? 12.531 10.920 -4.520 1.00 92.75 329 LYS A O 1
ATOM 2655 N N . TRP A 1 330 ? 10.920 11.155 -2.974 1.00 96.12 330 TRP A N 1
ATOM 2656 C CA . TRP A 1 330 ? 11.536 12.278 -2.277 1.00 96.12 330 TRP A CA 1
ATOM 2657 C C . TRP A 1 330 ? 12.877 11.887 -1.652 1.00 96.12 330 TRP A C 1
ATOM 2659 O O . TRP A 1 330 ? 13.822 12.673 -1.698 1.00 96.12 330 TRP A O 1
ATOM 2669 N N . ALA A 1 331 ? 12.985 10.670 -1.112 1.00 95.44 331 ALA A N 1
ATOM 2670 C CA . ALA A 1 331 ? 14.222 10.141 -0.550 1.00 95.44 331 ALA A CA 1
ATOM 2671 C C . ALA A 1 331 ? 15.324 9.960 -1.607 1.00 95.44 331 ALA A C 1
ATOM 2673 O O . ALA A 1 331 ? 16.458 10.361 -1.352 1.00 95.44 331 ALA A O 1
ATOM 2674 N N . GLU A 1 332 ? 15.000 9.439 -2.798 1.00 93.50 332 GLU A N 1
ATOM 2675 C CA . GLU A 1 332 ? 15.953 9.344 -3.922 1.00 93.50 332 GLU A CA 1
ATOM 2676 C C . GLU A 1 332 ? 16.511 10.720 -4.307 1.00 93.50 332 GLU A C 1
ATOM 2678 O O . GLU A 1 332 ? 17.725 10.901 -4.417 1.00 93.50 332 GLU A O 1
ATOM 2683 N N . LEU A 1 333 ? 15.630 11.715 -4.468 1.00 95.06 333 LEU A N 1
ATOM 2684 C CA . LEU A 1 333 ? 16.031 13.086 -4.789 1.00 95.06 333 LEU A CA 1
ATOM 2685 C C . LEU A 1 333 ? 16.878 13.699 -3.665 1.00 95.06 333 LEU A C 1
ATOM 2687 O O . LEU A 1 333 ? 17.934 14.272 -3.932 1.00 95.06 333 LEU A O 1
ATOM 2691 N N . SER A 1 334 ? 16.429 13.567 -2.416 1.00 95.38 334 SER A N 1
ATOM 2692 C CA . SER A 1 334 ? 17.114 14.131 -1.249 1.00 95.38 334 SER A CA 1
ATOM 2693 C C . SER A 1 334 ? 18.510 13.534 -1.090 1.00 95.38 334 SER A C 1
ATOM 2695 O O . SER A 1 334 ? 19.468 14.281 -0.913 1.00 95.38 334 SER A O 1
ATOM 2697 N N . SER A 1 335 ? 18.649 12.213 -1.247 1.00 93.38 335 SER A N 1
ATOM 2698 C CA . SER A 1 335 ? 19.936 11.512 -1.187 1.00 93.38 335 SER A CA 1
ATOM 2699 C C . SER A 1 335 ? 20.934 12.089 -2.198 1.00 93.38 335 SER A C 1
ATOM 2701 O O . SER A 1 335 ? 22.035 12.491 -1.823 1.00 93.38 335 SER A O 1
ATOM 2703 N N . LEU A 1 336 ? 20.524 12.253 -3.462 1.00 90.81 336 LEU A N 1
ATOM 2704 C CA . LEU A 1 336 ? 21.384 12.823 -4.507 1.00 90.81 336 LEU A CA 1
ATOM 2705 C C . LEU A 1 336 ? 21.768 14.282 -4.227 1.00 90.81 336 LEU A C 1
ATOM 2707 O O . LEU A 1 336 ? 22.932 14.655 -4.372 1.00 90.81 336 LEU A O 1
ATOM 2711 N N . VAL A 1 337 ? 20.814 15.112 -3.795 1.00 93.69 337 VAL A N 1
ATOM 2712 C CA . VAL A 1 337 ? 21.074 16.527 -3.482 1.00 93.69 337 VAL A CA 1
ATOM 2713 C C . VAL A 1 337 ? 22.000 16.674 -2.271 1.00 93.69 337 VAL A C 1
ATOM 2715 O O . VAL A 1 337 ? 22.865 17.551 -2.275 1.00 93.69 337 VAL A O 1
ATOM 2718 N N . HIS A 1 338 ? 21.855 15.824 -1.252 1.00 91.69 338 HIS A N 1
ATOM 2719 C CA . HIS A 1 338 ? 22.706 15.829 -0.060 1.00 91.69 338 HIS A CA 1
ATOM 2720 C C . HIS A 1 338 ? 24.109 15.269 -0.317 1.00 91.69 338 HIS A C 1
ATOM 2722 O O . HIS A 1 338 ? 25.064 15.734 0.303 1.00 91.69 338 HIS A O 1
ATOM 2728 N N . CYS A 1 339 ? 24.253 14.304 -1.229 1.00 87.31 339 CYS A N 1
ATOM 2729 C CA . CYS A 1 339 ? 25.559 13.819 -1.677 1.00 87.31 339 CYS A CA 1
ATOM 2730 C C . CYS A 1 339 ? 26.263 14.793 -2.638 1.00 87.31 339 CYS A C 1
ATOM 2732 O O . CYS A 1 339 ? 27.487 14.744 -2.770 1.00 87.31 339 CYS A O 1
ATOM 2734 N N . GLY A 1 340 ? 25.509 15.676 -3.298 1.00 84.56 340 GLY A N 1
ATOM 2735 C CA . GLY A 1 340 ? 26.031 16.745 -4.142 1.00 84.56 340 GLY A CA 1
ATOM 2736 C C . GLY A 1 340 ? 26.467 17.996 -3.368 1.00 84.56 340 GLY A C 1
ATOM 2737 O O . GLY A 1 340 ? 26.186 18.174 -2.186 1.00 84.56 340 GLY A O 1
ATOM 2738 N N . ASN A 1 341 ? 27.129 18.920 -4.073 1.00 82.38 341 ASN A N 1
ATOM 2739 C CA . ASN A 1 341 ? 27.627 20.187 -3.509 1.00 82.38 341 ASN A CA 1
ATOM 2740 C C . ASN A 1 341 ? 26.899 21.437 -4.048 1.00 82.38 341 ASN A C 1
ATOM 2742 O O . ASN A 1 341 ? 27.349 22.560 -3.822 1.00 82.38 341 ASN A O 1
ATOM 2746 N N . SER A 1 342 ? 25.793 21.267 -4.781 1.00 90.81 342 SER A N 1
ATOM 2747 C CA . SER A 1 342 ? 25.053 22.382 -5.386 1.00 90.81 342 SER A CA 1
ATOM 2748 C C . SER A 1 342 ? 24.163 23.085 -4.361 1.00 90.81 342 SER A C 1
ATOM 2750 O O . SER A 1 342 ? 23.152 22.543 -3.909 1.00 90.81 342 SER A O 1
ATOM 2752 N N . THR A 1 343 ? 24.510 24.328 -4.026 1.00 91.69 343 THR A N 1
ATOM 2753 C CA . THR A 1 343 ? 23.696 25.181 -3.149 1.00 91.69 343 THR A CA 1
ATOM 2754 C C . THR A 1 343 ? 22.343 25.527 -3.768 1.00 91.69 343 THR A C 1
ATOM 2756 O O . THR A 1 343 ? 21.363 25.657 -3.042 1.00 91.69 343 THR A O 1
ATOM 2759 N N . GLU A 1 344 ? 22.262 25.633 -5.097 1.00 94.12 344 GLU A N 1
ATOM 2760 C CA . GLU A 1 344 ? 21.008 25.864 -5.821 1.00 94.12 344 GLU A CA 1
ATOM 2761 C C . GLU A 1 344 ? 20.027 24.707 -5.609 1.00 94.12 344 GLU A C 1
ATOM 2763 O O . GLU A 1 344 ? 18.883 24.930 -5.213 1.00 94.12 344 GLU A O 1
ATOM 2768 N N . TYR A 1 345 ? 20.485 23.463 -5.788 1.00 94.75 345 TYR A N 1
ATOM 2769 C CA . TYR A 1 345 ? 19.640 22.288 -5.575 1.00 94.75 345 TYR A CA 1
ATOM 2770 C C . TYR A 1 345 ? 19.243 22.119 -4.111 1.00 94.75 345 TYR A C 1
ATOM 2772 O O . TYR A 1 345 ? 18.099 21.770 -3.834 1.00 94.75 345 TYR A O 1
ATOM 2780 N N . GLN A 1 346 ? 20.138 22.422 -3.168 1.00 94.88 346 GLN A N 1
ATOM 2781 C CA . GLN A 1 346 ? 19.807 22.409 -1.742 1.00 94.88 346 GLN A CA 1
ATOM 2782 C C . GLN A 1 346 ? 18.736 23.450 -1.383 1.00 94.88 346 GLN A C 1
ATOM 2784 O O . GLN A 1 346 ? 17.832 23.149 -0.602 1.00 94.88 346 GLN A O 1
ATOM 2789 N N . THR A 1 347 ? 18.807 24.657 -1.953 1.00 96.12 347 THR A N 1
ATOM 2790 C CA . THR A 1 347 ? 17.773 25.685 -1.765 1.00 96.12 347 THR A CA 1
ATOM 2791 C C . THR A 1 347 ? 16.448 25.242 -2.381 1.00 96.12 347 THR A C 1
ATOM 2793 O O . THR A 1 347 ? 15.432 25.269 -1.691 1.00 96.12 347 THR A O 1
ATOM 2796 N N . ARG A 1 348 ? 16.454 24.747 -3.626 1.00 96.44 348 ARG A N 1
ATOM 2797 C CA . ARG A 1 348 ? 15.239 24.260 -4.298 1.00 96.44 348 ARG A CA 1
ATOM 2798 C C . ARG A 1 348 ? 14.581 23.103 -3.542 1.00 96.44 348 ARG A C 1
ATOM 2800 O O . ARG A 1 348 ? 13.368 23.105 -3.356 1.00 96.44 348 ARG A O 1
ATOM 2807 N N . LEU A 1 349 ? 15.370 22.133 -3.068 1.00 96.88 349 LEU A N 1
ATOM 2808 C CA . LEU A 1 349 ? 14.876 21.021 -2.251 1.00 96.88 349 LEU A CA 1
ATOM 2809 C C . LEU A 1 349 ? 14.207 21.534 -0.970 1.00 96.88 349 LEU A C 1
ATOM 2811 O O . LEU A 1 349 ? 13.137 21.056 -0.607 1.00 96.88 349 LEU A O 1
ATOM 2815 N N . ARG A 1 350 ? 14.804 22.531 -0.305 1.00 96.38 350 ARG A N 1
ATOM 2816 C CA . ARG A 1 350 ? 14.233 23.134 0.905 1.00 96.38 350 ARG A CA 1
ATOM 2817 C C . ARG A 1 350 ? 12.906 23.835 0.629 1.00 96.38 350 ARG A C 1
ATOM 2819 O O . ARG A 1 350 ? 11.957 23.602 1.360 1.00 96.38 350 ARG A O 1
ATOM 2826 N N . GLU A 1 351 ? 12.822 24.642 -0.425 1.00 96.06 351 GLU A N 1
ATOM 2827 C CA . GLU A 1 351 ? 11.593 25.367 -0.780 1.00 96.06 351 GLU A CA 1
ATOM 2828 C C . GLU A 1 351 ? 10.426 24.415 -1.072 1.00 96.06 351 GLU A C 1
ATOM 2830 O O . GLU A 1 351 ? 9.323 24.599 -0.551 1.00 96.06 351 GLU A O 1
ATOM 2835 N N . ILE A 1 352 ? 10.678 23.359 -1.855 1.00 96.06 352 ILE A N 1
ATOM 2836 C CA . ILE A 1 352 ? 9.676 22.317 -2.117 1.00 96.06 352 ILE A CA 1
ATOM 2837 C C . ILE A 1 352 ? 9.338 21.573 -0.818 1.00 96.06 352 ILE A C 1
ATOM 2839 O O . ILE A 1 352 ? 8.164 21.338 -0.533 1.00 96.06 352 ILE A O 1
ATOM 2843 N N . GLY A 1 353 ? 10.350 21.241 -0.013 1.00 96.44 353 GLY A N 1
ATOM 2844 C CA . GLY A 1 353 ? 10.193 20.551 1.265 1.00 96.44 353 GLY A CA 1
ATOM 2845 C C . GLY A 1 353 ? 9.345 21.329 2.273 1.00 96.44 353 GLY A C 1
ATOM 2846 O O . GLY A 1 353 ? 8.482 20.744 2.919 1.00 96.44 353 GLY A O 1
ATOM 2847 N N . ASP A 1 354 ? 9.516 22.646 2.380 1.00 96.06 354 ASP A N 1
ATOM 2848 C CA . ASP A 1 354 ? 8.743 23.499 3.291 1.00 96.06 354 ASP A CA 1
ATOM 2849 C C . ASP A 1 354 ? 7.257 23.562 2.887 1.00 96.06 354 ASP A C 1
ATOM 2851 O O . ASP A 1 354 ? 6.357 23.435 3.731 1.00 96.06 354 ASP A O 1
ATOM 2855 N N . ALA A 1 355 ? 6.980 23.689 1.585 1.00 94.44 355 ALA A N 1
ATOM 2856 C CA . ALA A 1 355 ? 5.618 23.653 1.053 1.00 94.44 355 ALA A CA 1
ATOM 2857 C C . ALA A 1 355 ? 4.961 22.274 1.254 1.00 94.44 355 ALA A C 1
ATOM 2859 O O . ALA A 1 355 ? 3.794 22.176 1.659 1.00 94.44 355 ALA A O 1
ATOM 2860 N N . LEU A 1 356 ? 5.727 21.204 1.025 1.00 95.75 356 LEU A N 1
ATOM 2861 C CA . LEU A 1 356 ? 5.299 19.827 1.241 1.00 95.75 356 LEU A CA 1
ATOM 2862 C C . LEU A 1 356 ? 4.982 19.570 2.717 1.00 95.75 356 LEU A C 1
ATOM 2864 O O . LEU A 1 356 ? 3.904 19.068 3.021 1.00 95.75 356 LEU A O 1
ATOM 2868 N N . ASN A 1 357 ? 5.870 19.964 3.632 1.00 96.00 357 ASN A N 1
ATOM 2869 C CA . ASN A 1 357 ? 5.690 19.806 5.075 1.00 96.00 357 ASN A CA 1
ATOM 2870 C C . ASN A 1 357 ? 4.433 20.520 5.572 1.00 96.00 357 ASN A C 1
ATOM 2872 O O . ASN A 1 357 ? 3.698 19.974 6.392 1.00 96.00 357 ASN A O 1
ATOM 2876 N N . THR A 1 358 ? 4.147 21.712 5.045 1.00 96.00 358 THR A N 1
ATOM 2877 C CA . THR A 1 358 ? 2.920 22.452 5.372 1.00 96.00 358 THR A CA 1
ATOM 2878 C C . THR A 1 358 ? 1.672 21.672 4.949 1.00 96.00 358 THR A C 1
ATOM 2880 O O . THR A 1 358 ? 0.740 21.505 5.736 1.00 96.00 358 THR A O 1
ATOM 2883 N N . THR A 1 359 ? 1.672 21.148 3.722 1.00 96.75 359 THR A N 1
ATOM 2884 C CA . THR A 1 359 ? 0.555 20.357 3.178 1.00 96.75 359 THR A CA 1
ATOM 2885 C C . THR A 1 359 ? 0.383 19.041 3.935 1.00 96.75 359 THR A C 1
ATOM 2887 O O . THR A 1 359 ? -0.731 18.671 4.297 1.00 96.75 359 THR A O 1
ATOM 2890 N N . PHE A 1 360 ? 1.487 18.358 4.230 1.00 96.94 360 PHE A N 1
ATOM 2891 C CA . PHE A 1 360 ? 1.497 17.098 4.961 1.00 96.94 360 PHE A CA 1
ATOM 2892 C C . PHE A 1 360 ? 1.034 17.263 6.409 1.00 96.94 360 PHE A C 1
ATOM 2894 O O . PHE A 1 360 ? 0.285 16.430 6.904 1.00 96.94 360 PHE A O 1
ATOM 2901 N N . ALA A 1 361 ? 1.421 18.348 7.086 1.00 95.94 361 ALA A N 1
ATOM 2902 C CA . ALA A 1 361 ? 0.962 18.640 8.442 1.00 95.94 361 ALA A CA 1
ATOM 2903 C C . ALA A 1 361 ? -0.558 18.860 8.498 1.00 95.94 361 ALA A C 1
ATOM 2905 O O . ALA A 1 361 ? -1.214 18.335 9.398 1.00 95.94 361 ALA A O 1
ATOM 2906 N N . ALA A 1 362 ? -1.119 19.586 7.525 1.00 95.81 362 ALA A N 1
ATOM 2907 C CA . ALA A 1 362 ? -2.567 19.748 7.400 1.00 95.81 362 ALA A CA 1
ATOM 2908 C C . ALA A 1 362 ? -3.255 18.401 7.125 1.00 95.81 362 ALA A C 1
ATOM 2910 O O . ALA A 1 362 ? -4.184 18.028 7.834 1.00 95.81 362 ALA A O 1
ATOM 2911 N N . TRP A 1 363 ? -2.730 17.624 6.172 1.00 96.62 363 TRP A N 1
ATOM 2912 C CA . TRP A 1 363 ? -3.241 16.288 5.861 1.00 96.62 363 TRP A CA 1
ATOM 2913 C C . TRP A 1 363 ? -3.209 15.354 7.081 1.00 96.62 363 TRP A C 1
ATOM 2915 O O . TRP A 1 363 ? -4.186 14.674 7.378 1.00 96.62 363 TRP A O 1
ATOM 2925 N N . LEU A 1 364 ? -2.114 15.343 7.846 1.00 95.44 364 LEU A N 1
ATOM 2926 C CA . LEU A 1 364 ? -1.993 14.535 9.059 1.00 95.44 364 LEU A CA 1
ATOM 2927 C C . LEU A 1 364 ? -3.033 14.919 10.113 1.00 95.44 364 LEU A C 1
ATOM 2929 O O . LEU A 1 364 ? -3.571 14.026 10.766 1.00 95.44 364 LEU A O 1
ATOM 2933 N N . ALA A 1 365 ? -3.323 16.211 10.282 1.00 93.44 365 ALA A N 1
ATOM 2934 C CA . ALA A 1 365 ? -4.311 16.671 11.253 1.00 93.44 365 ALA A CA 1
ATOM 2935 C C . ALA A 1 365 ? -5.703 16.070 10.989 1.00 93.44 365 ALA A C 1
ATOM 2937 O O . ALA A 1 365 ? -6.388 15.686 11.938 1.00 93.44 365 ALA A O 1
ATOM 2938 N N . ASP A 1 366 ? -6.066 15.912 9.716 1.00 91.31 366 ASP A N 1
ATOM 2939 C CA . ASP A 1 366 ? -7.377 15.407 9.312 1.00 91.31 366 ASP A CA 1
ATOM 2940 C C . ASP A 1 366 ? -7.400 13.871 9.177 1.00 91.31 366 ASP A C 1
ATOM 2942 O O . ASP A 1 366 ? -8.344 13.208 9.616 1.00 91.31 366 ASP A O 1
ATOM 2946 N N . HIS A 1 367 ? -6.344 13.271 8.615 1.00 92.50 367 HIS A N 1
ATOM 2947 C CA . HIS A 1 367 ? -6.347 11.866 8.192 1.00 92.50 367 HIS A CA 1
ATOM 2948 C C . HIS A 1 367 ? -5.739 10.897 9.207 1.00 92.50 367 HIS A C 1
ATOM 2950 O O . HIS A 1 367 ? -6.211 9.762 9.321 1.00 92.50 367 HIS A O 1
ATOM 2956 N N . TYR A 1 368 ? -4.709 11.304 9.957 1.00 92.25 368 TYR A N 1
ATOM 2957 C CA . TYR A 1 368 ? -3.825 10.387 10.696 1.00 92.25 368 TYR A CA 1
ATOM 2958 C C . TYR A 1 368 ? -4.574 9.418 11.619 1.00 92.25 368 TYR A C 1
ATOM 2960 O O . TYR A 1 368 ? -4.281 8.226 11.691 1.00 92.25 368 TYR A O 1
ATOM 2968 N N . SER A 1 369 ? -5.594 9.915 12.311 1.00 87.94 369 SER A N 1
ATOM 2969 C CA . SER A 1 369 ? -6.363 9.110 13.254 1.00 87.94 369 SER A CA 1
ATOM 2970 C C . SER A 1 369 ? -7.153 7.972 12.597 1.00 87.94 369 SER A C 1
ATOM 2972 O O . SER A 1 369 ? -7.413 6.950 13.231 1.00 87.94 369 SER A O 1
ATOM 2974 N N . SER A 1 370 ? -7.592 8.168 11.350 1.00 87.69 370 SER A N 1
ATOM 2975 C CA . SER A 1 370 ? -8.341 7.161 10.590 1.00 87.69 370 SER A CA 1
ATOM 2976 C C . SER A 1 370 ? -7.448 5.979 10.198 1.00 87.69 370 SER A C 1
ATOM 2978 O O . SER A 1 370 ? -7.921 4.846 10.123 1.00 87.69 370 SER A O 1
ATOM 2980 N N . LEU A 1 371 ? -6.136 6.221 10.070 1.00 91.31 371 LEU A N 1
ATOM 2981 C CA . LEU A 1 371 ? -5.147 5.221 9.664 1.00 91.31 371 LEU A CA 1
ATOM 2982 C C . LEU A 1 371 ? -4.960 4.106 10.704 1.00 91.31 371 LEU A C 1
ATOM 2984 O O . LEU A 1 371 ? -4.576 2.987 10.366 1.00 91.31 371 LEU A O 1
ATOM 2988 N N . ILE A 1 372 ? -5.243 4.396 11.978 1.00 89.62 372 ILE A N 1
ATOM 2989 C CA . ILE A 1 372 ? -4.997 3.500 13.121 1.00 89.62 372 ILE A CA 1
ATOM 2990 C C . ILE A 1 372 ? -5.715 2.152 12.953 1.00 89.62 372 ILE A C 1
ATOM 2992 O O . ILE A 1 372 ? -5.155 1.103 13.289 1.00 89.62 372 ILE A O 1
ATOM 2996 N N . ASN A 1 373 ? -6.931 2.184 12.405 1.00 83.88 373 ASN A N 1
ATOM 2997 C CA . ASN A 1 373 ? -7.814 1.024 12.279 1.00 83.88 373 ASN A CA 1
ATOM 2998 C C . ASN A 1 373 ? -7.710 0.316 10.919 1.00 83.88 373 ASN A C 1
ATOM 3000 O O . ASN A 1 373 ? -8.384 -0.700 10.712 1.00 83.88 373 ASN A O 1
ATOM 3004 N N . LEU A 1 374 ? -6.875 0.824 10.003 1.00 87.00 374 LEU A N 1
ATOM 3005 C CA . LEU A 1 374 ? -6.679 0.201 8.697 1.00 87.00 374 LEU A CA 1
ATOM 3006 C C . LEU A 1 374 ? -6.150 -1.237 8.852 1.00 87.00 374 LEU A C 1
ATOM 3008 O O . LEU A 1 374 ? -5.454 -1.537 9.827 1.00 87.00 374 LEU A O 1
ATOM 3012 N N . PRO A 1 375 ? -6.478 -2.150 7.922 1.00 83.19 375 PRO A N 1
ATOM 3013 C CA . PRO A 1 375 ? -6.022 -3.532 7.991 1.00 83.19 375 PRO A CA 1
ATOM 3014 C C . PRO A 1 375 ? -4.488 -3.665 7.970 1.00 83.19 375 PRO A C 1
ATOM 3016 O O . PRO A 1 375 ? -3.808 -2.903 7.283 1.00 83.19 375 PRO A O 1
ATOM 3019 N N . PRO A 1 376 ? -3.923 -4.700 8.620 1.00 85.19 376 PRO A N 1
ATOM 3020 C CA . PRO A 1 376 ? -2.481 -4.929 8.632 1.00 85.19 376 PRO A CA 1
ATOM 3021 C C . PRO A 1 376 ? -1.943 -5.539 7.329 1.00 85.19 376 PRO A C 1
ATOM 3023 O O . PRO A 1 376 ? -0.758 -5.837 7.250 1.00 85.19 376 PRO A O 1
ATOM 3026 N N . THR A 1 377 ? -2.783 -5.760 6.309 1.00 82.94 377 THR A N 1
ATOM 3027 C CA . THR A 1 377 ? -2.353 -6.348 5.030 1.00 82.94 377 THR A CA 1
ATOM 3028 C C . THR A 1 377 ? -1.291 -5.484 4.362 1.00 82.94 377 THR A C 1
ATOM 3030 O O . THR A 1 377 ? -0.255 -6.006 3.989 1.00 82.94 377 THR A O 1
ATOM 3033 N N . ASN A 1 378 ? -1.493 -4.169 4.284 1.00 84.69 378 ASN A N 1
ATOM 3034 C CA . ASN A 1 378 ? -0.480 -3.208 3.849 1.00 84.69 378 ASN A CA 1
ATOM 3035 C C . ASN A 1 378 ? -0.331 -2.178 4.971 1.00 84.69 378 ASN A C 1
ATOM 3037 O O . ASN A 1 378 ? -1.091 -1.207 4.985 1.00 84.69 378 ASN A O 1
ATOM 3041 N N . PRO A 1 379 ? 0.554 -2.423 5.959 1.00 91.56 379 PRO A N 1
ATOM 3042 C CA . PRO A 1 379 ? 0.621 -1.628 7.179 1.00 91.56 379 PRO A CA 1
ATOM 3043 C C . PRO A 1 379 ? 0.780 -0.134 6.891 1.00 91.56 379 PRO A C 1
ATOM 3045 O O . PRO A 1 379 ? 1.856 0.331 6.534 1.00 91.56 379 PRO A O 1
ATOM 3048 N N . ALA A 1 380 ? -0.298 0.629 7.079 1.00 93.19 380 ALA A N 1
ATOM 3049 C CA . ALA A 1 380 ? -0.229 2.086 7.068 1.00 93.19 380 ALA A CA 1
ATOM 3050 C C . ALA A 1 380 ? 0.441 2.615 8.344 1.00 93.19 380 ALA A C 1
ATOM 3052 O O . ALA A 1 380 ? 1.062 3.669 8.330 1.00 93.19 380 ALA A O 1
ATOM 3053 N N . MET A 1 381 ? 0.307 1.882 9.452 1.00 95.00 381 MET A N 1
ATOM 3054 C CA . MET A 1 381 ? 0.780 2.271 10.777 1.00 95.00 381 MET A CA 1
ATOM 3055 C C . MET A 1 381 ? 1.681 1.187 11.364 1.00 95.00 381 MET A C 1
ATOM 3057 O O . MET A 1 381 ? 1.378 -0.004 11.274 1.00 95.00 381 MET A O 1
ATOM 3061 N N . LEU A 1 382 ? 2.754 1.599 12.038 1.00 93.69 382 LEU A N 1
ATOM 3062 C CA . LEU A 1 382 ? 3.817 0.682 12.455 1.00 93.69 382 LEU A CA 1
ATOM 3063 C C . LEU A 1 382 ? 3.395 -0.417 13.456 1.00 93.69 382 LEU A C 1
ATOM 3065 O O . LEU A 1 382 ? 4.044 -1.457 13.524 1.00 93.69 382 LEU A O 1
ATOM 3069 N N . HIS A 1 383 ? 2.294 -0.250 14.204 1.00 94.38 383 HIS A N 1
ATOM 3070 C CA . HIS A 1 383 ? 1.798 -1.281 15.133 1.00 94.38 383 HIS A CA 1
ATOM 3071 C C . HIS A 1 383 ? 1.157 -2.464 14.401 1.00 94.38 383 HIS A C 1
ATOM 3073 O O . HIS A 1 383 ? 0.888 -3.497 15.007 1.00 94.38 383 HIS A O 1
ATOM 3079 N N . HIS A 1 384 ? 0.927 -2.337 13.095 1.00 94.75 384 HIS A N 1
ATOM 3080 C CA . HIS A 1 384 ? 0.461 -3.431 12.250 1.00 94.75 384 HIS A CA 1
ATOM 3081 C C . HIS A 1 384 ? 1.602 -4.269 11.666 1.00 94.75 384 HIS A C 1
ATOM 3083 O O . HIS A 1 384 ? 1.344 -5.370 11.185 1.00 94.75 384 HIS A O 1
ATOM 3089 N N . VAL A 1 385 ? 2.856 -3.806 11.742 1.00 95.38 385 VAL A N 1
ATOM 3090 C CA . VAL A 1 385 ? 4.022 -4.507 11.171 1.00 95.38 385 VAL A CA 1
ATOM 3091 C C . VAL A 1 385 ? 4.170 -5.942 11.702 1.00 95.38 385 VAL A C 1
ATOM 3093 O O . VAL A 1 385 ? 4.303 -6.848 10.882 1.00 95.38 385 VAL A O 1
ATOM 3096 N N . PRO A 1 386 ? 4.067 -6.227 13.016 1.00 94.69 386 PRO A N 1
ATOM 3097 C CA . PRO A 1 386 ? 4.152 -7.608 13.504 1.00 94.69 386 PRO A CA 1
ATOM 3098 C C . PRO A 1 386 ? 3.012 -8.499 13.019 1.00 94.69 386 PRO A C 1
ATOM 3100 O O . PRO A 1 386 ? 3.216 -9.684 12.788 1.00 94.69 386 PRO A O 1
ATOM 3103 N N . ARG A 1 387 ? 1.809 -7.936 12.851 1.00 92.62 387 ARG A N 1
ATOM 3104 C CA . ARG A 1 387 ? 0.637 -8.675 12.356 1.00 92.62 387 ARG A CA 1
ATOM 3105 C C . ARG A 1 387 ? 0.813 -9.043 10.889 1.00 92.62 387 ARG A C 1
ATOM 3107 O O . ARG A 1 387 ? 0.447 -10.142 10.489 1.00 92.62 387 ARG A O 1
ATOM 3114 N N . ARG A 1 388 ? 1.401 -8.139 10.099 1.00 91.94 388 ARG A N 1
ATOM 3115 C CA . ARG A 1 388 ? 1.823 -8.447 8.731 1.00 91.94 388 ARG A CA 1
ATOM 3116 C C . ARG A 1 388 ? 2.859 -9.567 8.723 1.00 91.94 388 ARG A C 1
ATOM 3118 O O . ARG A 1 388 ? 2.685 -10.534 7.995 1.00 91.94 388 ARG A O 1
ATOM 3125 N N . LEU A 1 389 ? 3.868 -9.470 9.589 1.00 92.56 389 LEU A N 1
ATOM 3126 C CA . LEU A 1 389 ? 4.923 -10.473 9.695 1.00 92.56 389 LEU A CA 1
ATOM 3127 C C . LEU A 1 389 ? 4.387 -11.856 10.090 1.00 92.56 389 LEU A C 1
ATOM 3129 O O . LEU A 1 389 ? 4.827 -12.857 9.537 1.00 92.56 389 LEU A O 1
ATOM 3133 N N . ALA A 1 390 ? 3.431 -11.918 11.020 1.00 91.12 390 ALA A N 1
ATOM 3134 C CA . ALA A 1 390 ? 2.776 -13.165 11.405 1.00 91.12 390 ALA A CA 1
ATOM 3135 C C . ALA A 1 390 ? 2.063 -13.819 10.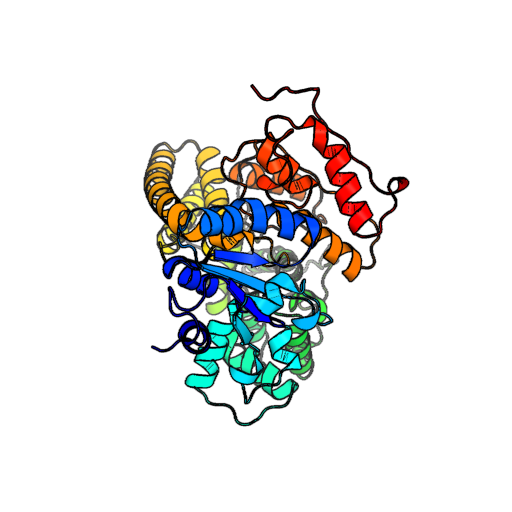210 1.00 91.12 390 ALA A C 1
ATOM 3137 O O . ALA A 1 390 ? 2.268 -15.003 9.960 1.00 91.12 390 ALA A O 1
ATOM 3138 N N . ARG A 1 391 ? 1.325 -13.033 9.414 1.00 88.50 391 ARG A N 1
ATOM 3139 C CA . ARG A 1 391 ? 0.683 -13.521 8.183 1.00 88.50 391 ARG A CA 1
ATOM 3140 C C . ARG A 1 391 ? 1.693 -14.010 7.151 1.00 88.50 391 ARG A C 1
ATOM 3142 O O . ARG A 1 391 ? 1.512 -15.080 6.593 1.00 88.50 391 ARG A O 1
ATOM 3149 N N . ASP A 1 392 ? 2.783 -13.273 6.934 1.00 87.31 392 ASP A N 1
ATOM 3150 C CA . ASP A 1 392 ? 3.817 -13.692 5.979 1.00 87.31 392 ASP A CA 1
ATOM 3151 C C . ASP A 1 392 ? 4.472 -15.030 6.401 1.00 87.31 392 ASP A C 1
ATOM 3153 O O . ASP A 1 392 ? 4.811 -15.857 5.552 1.00 87.31 392 ASP A O 1
ATOM 3157 N N . ILE A 1 393 ? 4.634 -15.280 7.708 1.00 87.56 393 ILE A N 1
ATOM 3158 C CA . ILE A 1 393 ? 5.116 -16.567 8.246 1.00 87.56 393 ILE A CA 1
ATOM 3159 C C . ILE A 1 393 ? 4.102 -17.688 7.984 1.00 87.56 393 ILE A C 1
ATOM 3161 O O . ILE A 1 393 ? 4.490 -18.768 7.534 1.00 87.56 393 ILE A O 1
ATOM 3165 N N . GLU A 1 394 ? 2.817 -17.434 8.242 1.00 85.75 394 GLU A N 1
ATOM 3166 C CA . GLU A 1 394 ? 1.728 -18.388 7.994 1.00 85.75 394 GLU A CA 1
ATOM 3167 C C . GLU A 1 394 ? 1.624 -18.754 6.504 1.00 85.75 394 GLU A C 1
ATOM 3169 O O . GLU A 1 394 ? 1.599 -19.938 6.162 1.00 85.75 394 GLU A O 1
ATOM 3174 N N . ASP A 1 395 ? 1.647 -17.754 5.619 1.00 82.69 395 ASP A N 1
ATOM 3175 C CA . ASP A 1 395 ? 1.478 -17.920 4.171 1.00 82.69 395 ASP A CA 1
ATOM 3176 C C . ASP A 1 395 ? 2.694 -18.576 3.502 1.00 82.69 395 ASP A C 1
ATOM 3178 O O . ASP A 1 395 ? 2.553 -19.397 2.592 1.00 82.69 395 ASP A O 1
ATOM 3182 N N . SER A 1 396 ? 3.911 -18.223 3.930 1.00 78.38 396 SER A N 1
ATOM 3183 C CA . SER A 1 396 ? 5.142 -18.743 3.317 1.00 78.38 396 SER A CA 1
ATOM 3184 C C . SER A 1 396 ? 5.478 -20.175 3.735 1.00 78.38 396 SER A C 1
ATOM 3186 O O . SER A 1 396 ? 6.323 -20.816 3.105 1.00 78.38 396 SER A O 1
ATOM 3188 N N . GLY A 1 397 ? 4.890 -20.670 4.830 1.00 70.56 397 GLY A N 1
ATOM 3189 C CA . GLY A 1 397 ? 5.297 -21.924 5.470 1.00 70.56 397 GLY A CA 1
ATOM 3190 C C . GLY A 1 397 ? 6.742 -21.911 5.999 1.00 70.56 397 GLY A C 1
ATOM 3191 O O . GLY A 1 397 ? 7.244 -22.945 6.445 1.00 70.56 397 GLY A O 1
ATOM 3192 N N . SER A 1 398 ? 7.428 -20.761 5.949 1.00 71.94 398 SER A N 1
ATOM 3193 C CA . SER A 1 398 ? 8.767 -20.563 6.499 1.00 71.94 398 SER A CA 1
ATOM 3194 C C . SER A 1 398 ? 8.658 -20.179 7.966 1.00 71.94 398 SER A C 1
ATOM 3196 O O . SER A 1 398 ? 8.053 -19.176 8.321 1.00 71.94 398 SER A O 1
ATOM 3198 N N . SER A 1 399 ? 9.311 -20.939 8.842 1.00 67.44 399 SER A N 1
ATOM 3199 C CA . SER A 1 399 ? 9.212 -20.740 10.290 1.00 67.44 399 SER A CA 1
ATOM 3200 C C . SER A 1 399 ? 10.182 -19.689 10.848 1.00 67.44 399 SER A C 1
ATOM 3202 O O . SER A 1 399 ? 10.458 -19.696 12.048 1.00 67.44 399 SER A O 1
ATOM 3204 N N . ARG A 1 400 ? 10.826 -18.872 10.000 1.00 84.38 400 ARG A N 1
ATOM 3205 C CA . ARG A 1 400 ? 11.901 -17.964 10.430 1.00 84.38 400 ARG A CA 1
ATOM 3206 C C . ARG A 1 400 ? 11.752 -16.590 9.807 1.00 84.38 400 ARG A C 1
ATOM 3208 O O . ARG A 1 400 ? 11.846 -16.437 8.593 1.00 84.38 400 ARG A O 1
ATOM 3215 N N . ALA A 1 401 ? 11.629 -15.597 10.674 1.00 90.50 401 ALA A N 1
ATOM 3216 C CA . ALA A 1 401 ? 11.663 -14.191 10.330 1.00 90.50 401 ALA A CA 1
ATOM 3217 C C . ALA A 1 401 ? 12.547 -13.433 11.324 1.00 90.50 401 ALA A C 1
ATOM 3219 O O . ALA A 1 401 ? 12.658 -13.819 12.489 1.00 90.50 401 ALA A O 1
ATOM 3220 N N . ALA A 1 402 ? 13.157 -12.342 10.868 1.00 92.62 402 ALA A N 1
ATOM 3221 C CA . ALA A 1 402 ? 13.890 -11.417 11.718 1.00 92.62 402 ALA A CA 1
ATOM 3222 C C . ALA A 1 402 ? 13.398 -9.995 11.446 1.00 92.62 402 ALA A C 1
ATOM 3224 O O . ALA A 1 402 ? 13.417 -9.537 10.306 1.00 92.62 402 ALA A O 1
ATOM 3225 N N . LEU A 1 403 ? 12.975 -9.299 12.502 1.00 94.44 403 LEU A N 1
ATOM 3226 C CA . LEU A 1 403 ? 12.635 -7.883 12.445 1.00 94.44 403 LEU A CA 1
ATOM 3227 C C . LEU A 1 403 ? 13.828 -7.067 12.948 1.00 94.44 403 LEU A C 1
ATOM 3229 O O . LEU A 1 403 ? 14.184 -7.141 14.124 1.00 94.44 403 LEU A O 1
ATOM 3233 N N . ILE A 1 404 ? 14.435 -6.284 12.058 1.00 94.19 404 ILE A N 1
ATOM 3234 C CA . ILE A 1 404 ? 15.544 -5.383 12.383 1.00 94.19 404 ILE A CA 1
ATOM 3235 C C . ILE A 1 404 ? 14.992 -3.961 12.441 1.00 94.19 404 ILE A C 1
ATOM 3237 O O . ILE A 1 404 ? 14.487 -3.447 11.447 1.00 94.19 404 ILE A O 1
ATOM 3241 N N . VAL A 1 405 ? 15.091 -3.325 13.609 1.00 93.31 405 VAL A N 1
ATOM 3242 C CA . VAL A 1 405 ? 14.623 -1.949 13.825 1.00 93.31 405 VAL A CA 1
ATOM 3243 C C . VAL A 1 405 ? 15.822 -1.050 14.093 1.00 93.31 405 VAL A C 1
ATOM 3245 O O . VAL A 1 405 ? 16.474 -1.170 15.135 1.00 93.31 405 VAL A O 1
ATOM 3248 N N . VAL A 1 406 ? 16.094 -0.144 13.156 1.00 91.94 406 VAL A N 1
ATOM 3249 C CA . VAL A 1 406 ? 17.133 0.885 13.275 1.00 91.94 406 VAL A CA 1
ATOM 3250 C C . VAL A 1 406 ? 16.487 2.160 13.800 1.00 91.94 406 VAL A C 1
ATOM 3252 O O . VAL A 1 406 ? 15.495 2.629 13.249 1.00 91.94 406 VAL A O 1
ATOM 3255 N N . ASP A 1 407 ? 17.021 2.693 14.894 1.00 87.75 407 ASP A N 1
ATOM 3256 C CA . ASP A 1 407 ? 16.532 3.943 15.470 1.00 87.75 407 ASP A CA 1
ATOM 3257 C C . ASP A 1 407 ? 17.110 5.147 14.717 1.00 87.75 407 ASP A C 1
ATOM 3259 O O . ASP A 1 407 ? 18.294 5.151 14.383 1.00 87.75 407 ASP A O 1
ATOM 3263 N N . GLY A 1 408 ? 16.277 6.156 14.460 1.00 86.94 408 GLY A N 1
ATOM 3264 C CA . GLY A 1 408 ? 16.711 7.419 13.860 1.00 86.94 408 GLY A CA 1
ATOM 3265 C C . GLY A 1 408 ? 17.342 7.307 12.466 1.00 86.94 408 GLY A C 1
ATOM 3266 O O . GLY A 1 408 ? 18.369 7.936 12.227 1.00 86.94 408 GLY A O 1
ATOM 3267 N N . LEU A 1 409 ? 16.746 6.530 11.553 1.00 92.12 409 LEU A N 1
ATOM 3268 C CA . LEU A 1 409 ? 17.192 6.429 10.158 1.00 92.12 409 LEU A CA 1
ATOM 3269 C C . LEU A 1 409 ? 16.231 7.167 9.218 1.00 92.12 409 LEU A C 1
ATOM 3271 O O . LEU A 1 409 ? 15.046 6.839 9.154 1.00 92.12 409 LEU A O 1
ATOM 3275 N N . ALA A 1 410 ? 16.745 8.144 8.475 1.00 94.00 410 ALA A N 1
ATOM 3276 C CA . ALA A 1 410 ? 15.975 8.842 7.453 1.00 94.00 410 ALA A CA 1
ATOM 3277 C C . ALA A 1 410 ? 15.908 8.026 6.144 1.00 94.00 410 ALA A C 1
ATOM 3279 O O . ALA A 1 410 ? 16.791 7.217 5.847 1.00 94.00 410 ALA A O 1
ATOM 3280 N N . LEU A 1 411 ? 14.849 8.216 5.349 1.00 94.81 411 LEU A N 1
ATOM 3281 C CA . LEU A 1 411 ? 14.643 7.437 4.118 1.00 94.81 411 LEU A CA 1
ATOM 3282 C C . LEU A 1 411 ? 15.729 7.699 3.060 1.00 94.81 411 LEU A C 1
ATOM 3284 O O . LEU A 1 411 ? 16.127 6.786 2.346 1.00 94.81 411 LEU A O 1
ATOM 3288 N N . ASP A 1 412 ? 16.248 8.921 2.975 1.00 94.75 412 ASP A N 1
ATOM 3289 C CA . ASP A 1 412 ? 17.354 9.292 2.084 1.00 94.75 412 ASP A CA 1
ATOM 3290 C C . ASP A 1 412 ? 18.681 8.615 2.479 1.00 94.75 412 ASP A C 1
ATOM 3292 O O . ASP A 1 412 ? 19.476 8.235 1.617 1.00 94.75 412 ASP A O 1
ATOM 3296 N N . GLN A 1 413 ? 18.902 8.384 3.776 1.00 95.06 413 GLN A N 1
ATOM 3297 C CA . GLN A 1 413 ? 20.016 7.572 4.272 1.00 95.06 413 GLN A CA 1
ATOM 3298 C C . GLN A 1 413 ? 19.835 6.095 3.908 1.00 95.06 413 GLN A C 1
ATOM 3300 O O . GLN A 1 413 ? 20.805 5.426 3.542 1.00 95.06 413 GLN A O 1
ATOM 3305 N N . TRP A 1 414 ? 18.601 5.585 3.983 1.00 94.62 414 TRP A N 1
ATOM 3306 C CA . TRP A 1 414 ? 18.282 4.225 3.552 1.00 94.62 414 TRP A CA 1
ATOM 3307 C C . TRP A 1 414 ? 18.595 4.009 2.065 1.00 94.62 414 TRP A C 1
ATOM 3309 O O . TRP A 1 414 ? 19.217 2.999 1.745 1.00 94.62 414 TRP A O 1
ATOM 3319 N N . VAL A 1 415 ? 18.297 4.972 1.183 1.00 92.50 415 VAL A N 1
ATOM 3320 C CA . VAL A 1 415 ? 18.678 4.913 -0.247 1.00 92.50 415 VAL A CA 1
ATOM 3321 C C . VAL A 1 415 ? 20.181 4.645 -0.418 1.00 92.50 415 VAL A C 1
ATOM 3323 O O . VAL A 1 415 ? 20.580 3.780 -1.201 1.00 92.50 415 VAL A O 1
ATOM 3326 N N . THR A 1 416 ? 21.032 5.317 0.361 1.00 90.25 416 THR A N 1
ATOM 3327 C CA . THR A 1 416 ? 22.489 5.107 0.326 1.00 90.25 416 THR A CA 1
ATOM 3328 C C . THR A 1 416 ? 22.887 3.722 0.847 1.00 90.25 416 THR A C 1
ATOM 3330 O O . THR A 1 416 ? 23.717 3.040 0.242 1.00 90.25 416 THR A O 1
ATOM 3333 N N . ILE A 1 417 ? 22.290 3.274 1.958 1.00 92.88 417 ILE A N 1
ATOM 3334 C CA . ILE A 1 417 ? 22.545 1.942 2.537 1.00 92.88 417 ILE A CA 1
ATOM 3335 C C . ILE A 1 417 ? 22.138 0.843 1.553 1.00 92.88 417 ILE A C 1
ATOM 3337 O O . ILE A 1 417 ? 22.906 -0.093 1.327 1.00 92.88 417 ILE A O 1
ATOM 3341 N N . ARG A 1 418 ? 20.967 0.982 0.929 1.00 91.56 418 ARG A N 1
ATOM 3342 C CA . ARG A 1 418 ? 20.425 0.064 -0.072 1.00 91.56 418 ARG A CA 1
ATOM 3343 C C . ARG A 1 418 ? 21.431 -0.188 -1.191 1.00 91.56 418 ARG A C 1
ATOM 3345 O O . ARG A 1 418 ? 21.759 -1.336 -1.479 1.00 91.56 418 ARG A O 1
ATOM 3352 N N . GLN A 1 419 ? 21.989 0.881 -1.761 1.00 86.06 419 GLN A N 1
ATOM 3353 C CA . GLN A 1 419 ? 22.987 0.782 -2.829 1.00 86.06 419 GLN A CA 1
ATOM 3354 C C . GLN A 1 419 ? 24.252 0.032 -2.387 1.00 86.06 419 GLN A C 1
ATOM 3356 O O . GLN A 1 419 ? 24.827 -0.731 -3.164 1.00 86.06 419 GLN A O 1
ATOM 3361 N N . LEU A 1 420 ? 24.709 0.236 -1.148 1.00 90.38 420 LEU A N 1
ATOM 3362 C CA . LEU A 1 420 ? 25.876 -0.471 -0.613 1.00 90.38 420 LEU A CA 1
ATOM 3363 C C . LEU A 1 420 ? 25.593 -1.960 -0.406 1.00 90.38 420 LEU A C 1
ATOM 3365 O O . LEU A 1 420 ? 26.423 -2.789 -0.774 1.00 90.38 420 LEU A O 1
ATOM 3369 N N . LEU A 1 421 ? 24.424 -2.299 0.137 1.00 92.12 421 LEU A N 1
ATOM 3370 C CA . LEU A 1 421 ? 24.006 -3.683 0.350 1.00 92.12 421 LEU A CA 1
ATOM 3371 C C . LEU A 1 421 ? 23.864 -4.439 -0.979 1.00 92.12 421 LEU A C 1
ATOM 3373 O O . LEU A 1 421 ? 24.399 -5.536 -1.109 1.00 92.12 421 LEU A O 1
ATOM 3377 N N . GLN A 1 422 ? 23.246 -3.828 -1.993 1.00 86.19 422 GLN A N 1
ATOM 3378 C CA . GLN A 1 422 ? 23.132 -4.417 -3.335 1.00 86.19 422 GLN A CA 1
ATOM 3379 C C . GLN A 1 422 ? 24.499 -4.640 -4.004 1.00 86.19 422 GLN A C 1
ATOM 3381 O O . GLN A 1 422 ? 24.692 -5.626 -4.709 1.00 86.19 422 GLN A O 1
ATOM 3386 N N . LYS A 1 423 ? 25.476 -3.749 -3.775 1.00 86.31 423 LYS A N 1
ATOM 3387 C CA . LYS A 1 423 ? 26.855 -3.936 -4.267 1.00 86.31 423 LYS A CA 1
ATOM 3388 C C . LYS A 1 423 ? 27.576 -5.094 -3.576 1.00 86.31 423 LYS A C 1
ATOM 3390 O O . LYS A 1 423 ? 28.444 -5.712 -4.187 1.00 86.31 423 LYS A O 1
ATOM 3395 N N . GLN A 1 424 ? 27.266 -5.349 -2.305 1.00 91.25 424 GLN A N 1
ATOM 3396 C CA . GLN A 1 424 ? 27.864 -6.440 -1.534 1.00 91.25 424 GLN A CA 1
ATOM 3397 C C . GLN A 1 424 ? 27.243 -7.795 -1.880 1.00 91.25 424 GLN A C 1
ATOM 3399 O O . GLN A 1 424 ? 27.966 -8.788 -1.944 1.00 91.25 424 GLN A O 1
ATOM 3404 N N . ASP A 1 425 ? 25.935 -7.831 -2.132 1.00 89.00 425 ASP A N 1
ATOM 3405 C CA . ASP A 1 425 ? 25.220 -9.025 -2.570 1.00 89.00 425 ASP A CA 1
ATOM 3406 C C . ASP A 1 425 ? 24.170 -8.679 -3.633 1.00 89.00 425 ASP A C 1
ATOM 3408 O O . ASP A 1 425 ? 23.074 -8.204 -3.333 1.00 89.00 425 ASP A O 1
ATOM 3412 N N . ALA A 1 426 ? 24.501 -8.972 -4.891 1.00 80.56 426 ALA A N 1
ATOM 3413 C CA . ALA A 1 426 ? 23.610 -8.749 -6.026 1.00 80.56 426 ALA A CA 1
ATOM 3414 C C . ALA A 1 426 ? 22.379 -9.679 -6.033 1.00 80.56 426 ALA A C 1
ATOM 3416 O O . ALA A 1 426 ? 21.448 -9.444 -6.798 1.00 80.56 426 ALA A O 1
ATOM 3417 N N . ASN A 1 427 ? 22.362 -10.733 -5.207 1.00 83.88 427 ASN A N 1
ATOM 3418 C CA . ASN A 1 427 ? 21.221 -11.643 -5.084 1.00 83.88 427 ASN A CA 1
ATOM 3419 C C . ASN A 1 427 ? 20.251 -11.237 -3.967 1.00 83.88 427 ASN A C 1
ATOM 3421 O O . ASN A 1 427 ? 19.210 -11.882 -3.807 1.00 83.88 427 ASN A O 1
ATOM 3425 N N . LEU A 1 428 ? 20.578 -10.200 -3.191 1.00 87.50 428 LEU A N 1
ATOM 3426 C CA . LEU A 1 428 ? 19.726 -9.706 -2.121 1.00 87.50 428 LEU A CA 1
ATOM 3427 C C . LEU A 1 428 ? 18.451 -9.091 -2.709 1.00 87.50 428 LEU A C 1
ATOM 3429 O O . LEU A 1 428 ? 18.479 -8.021 -3.314 1.00 87.50 428 LEU A O 1
ATOM 3433 N N . VAL A 1 429 ? 17.320 -9.769 -2.508 1.00 85.19 429 VAL A N 1
ATOM 3434 C CA . VAL A 1 429 ? 16.001 -9.257 -2.897 1.00 85.19 429 VAL A CA 1
ATOM 3435 C C . VAL A 1 429 ? 15.552 -8.235 -1.863 1.00 85.19 429 VAL A C 1
ATOM 3437 O O . VAL A 1 429 ? 15.445 -8.549 -0.677 1.00 85.19 429 VAL A O 1
ATOM 3440 N N . MET A 1 430 ? 15.272 -7.018 -2.316 1.00 87.38 430 MET A N 1
ATOM 3441 C CA . MET A 1 430 ? 14.795 -5.931 -1.471 1.00 87.38 430 MET A CA 1
ATOM 3442 C C . MET A 1 430 ? 13.369 -5.592 -1.865 1.00 87.38 430 MET A C 1
ATOM 3444 O O . MET A 1 430 ? 13.096 -5.383 -3.034 1.00 87.38 430 MET A O 1
ATOM 3448 N N . ARG A 1 431 ? 12.465 -5.546 -0.886 1.00 87.31 431 ARG A N 1
ATOM 3449 C CA . ARG A 1 431 ? 11.100 -5.051 -1.075 1.00 87.31 431 ARG A CA 1
ATOM 3450 C C . ARG A 1 431 ? 10.917 -3.837 -0.191 1.00 87.31 431 ARG A C 1
ATOM 3452 O O . ARG A 1 431 ? 11.028 -3.943 1.031 1.00 87.31 431 ARG A O 1
ATOM 3459 N N . GLU A 1 432 ? 10.659 -2.697 -0.808 1.00 88.00 432 GLU A N 1
ATOM 3460 C CA . GLU A 1 432 ? 10.589 -1.419 -0.111 1.00 88.00 432 GLU A CA 1
ATOM 3461 C C . GLU A 1 432 ? 9.141 -0.949 0.016 1.00 88.00 432 GLU A C 1
ATOM 3463 O O . GLU A 1 432 ? 8.352 -0.986 -0.925 1.00 88.00 432 GLU A O 1
ATOM 3468 N N . SER A 1 433 ? 8.786 -0.492 1.210 1.00 89.69 433 SER A N 1
ATOM 3469 C CA . SER A 1 433 ? 7.515 0.171 1.484 1.00 89.69 433 SER A CA 1
ATOM 3470 C C . SER A 1 433 ? 7.715 1.174 2.615 1.00 89.69 433 SER A C 1
ATOM 3472 O O . SER A 1 433 ? 8.728 1.135 3.317 1.00 89.69 433 SER A O 1
ATOM 3474 N N . ALA A 1 434 ? 6.759 2.080 2.795 1.00 92.62 434 ALA A N 1
ATOM 3475 C CA . ALA A 1 434 ? 6.773 3.031 3.896 1.00 92.62 434 ALA A CA 1
ATOM 3476 C C . ALA A 1 434 ? 5.503 2.891 4.743 1.00 92.62 434 ALA A C 1
ATOM 3478 O O . ALA A 1 434 ? 4.422 2.604 4.235 1.00 92.62 434 ALA A O 1
ATOM 3479 N N . THR A 1 435 ? 5.657 3.115 6.047 1.00 94.31 435 THR A N 1
ATOM 3480 C CA . THR A 1 435 ? 4.585 3.115 7.048 1.00 94.31 435 THR A CA 1
ATOM 3481 C C . THR A 1 435 ? 4.739 4.344 7.935 1.00 94.31 435 THR A C 1
ATOM 3483 O O . THR A 1 435 ? 5.848 4.830 8.157 1.00 94.31 435 THR A O 1
ATOM 3486 N N . PHE A 1 436 ? 3.635 4.827 8.492 1.00 95.88 436 PHE A N 1
ATOM 3487 C CA . PHE A 1 436 ? 3.642 5.940 9.428 1.00 95.88 436 PHE A CA 1
ATOM 3488 C C . PHE A 1 436 ? 4.068 5.486 10.827 1.00 95.88 436 PHE A C 1
ATOM 3490 O O . PHE A 1 436 ? 3.678 4.415 11.315 1.00 95.88 436 PHE A O 1
ATOM 3497 N N . ALA A 1 437 ? 4.864 6.335 11.475 1.00 94.00 437 ALA A N 1
ATOM 3498 C CA . ALA A 1 437 ? 5.172 6.227 12.891 1.00 94.00 437 ALA A CA 1
ATOM 3499 C C . ALA A 1 437 ? 4.036 6.786 13.756 1.00 94.00 437 ALA A C 1
ATOM 3501 O O . ALA A 1 437 ? 3.197 7.552 13.278 1.00 94.00 437 ALA A O 1
ATOM 3502 N N . TRP A 1 438 ? 4.018 6.419 15.041 1.00 94.19 438 TRP A N 1
ATOM 3503 C CA . TRP A 1 438 ? 3.070 7.027 15.971 1.00 94.19 438 TRP A CA 1
ATOM 3504 C C . TRP A 1 438 ? 3.445 8.473 16.278 1.00 94.19 438 TRP A C 1
ATOM 3506 O O . TRP A 1 438 ? 4.620 8.771 16.437 1.00 94.19 438 TRP A O 1
ATOM 3516 N N . ILE A 1 439 ? 2.455 9.354 16.414 1.00 92.50 439 ILE A N 1
ATOM 3517 C CA . ILE A 1 439 ? 2.641 10.718 16.923 1.00 92.50 439 ILE A CA 1
ATOM 3518 C C . ILE A 1 439 ? 2.423 10.714 18.452 1.00 92.50 439 ILE A C 1
ATOM 3520 O O . ILE A 1 439 ? 1.368 10.250 18.897 1.00 92.50 439 ILE A O 1
ATOM 3524 N N . PRO A 1 440 ? 3.369 11.228 19.269 1.00 91.56 440 PRO A N 1
ATOM 3525 C CA . PRO A 1 440 ? 4.657 11.806 18.872 1.00 91.56 440 PRO A CA 1
ATOM 3526 C C . PRO A 1 440 ? 5.656 10.731 18.417 1.00 91.56 440 PRO A C 1
ATOM 3528 O O . PRO A 1 440 ? 5.712 9.650 19.004 1.00 91.56 440 PRO A O 1
ATOM 3531 N N . THR A 1 441 ? 6.479 11.054 17.412 1.00 91.31 441 THR A N 1
ATOM 3532 C CA . THR A 1 441 ? 7.421 10.135 16.734 1.00 91.31 441 THR A CA 1
ATOM 3533 C C . THR A 1 441 ? 8.676 9.841 17.558 1.00 91.31 441 THR A C 1
ATOM 3535 O O . THR A 1 441 ? 9.784 9.765 17.033 1.00 91.31 441 THR A O 1
ATOM 3538 N N . LEU A 1 442 ? 8.510 9.692 18.871 1.00 93.19 442 LEU A N 1
ATOM 3539 C CA . LEU A 1 442 ? 9.572 9.336 19.800 1.00 93.19 442 LEU A CA 1
ATOM 3540 C C . LEU A 1 442 ? 9.950 7.864 19.628 1.00 93.19 442 LEU A C 1
ATOM 3542 O O . LEU A 1 442 ? 9.091 7.003 19.394 1.00 93.19 442 LEU A O 1
ATOM 3546 N N . THR A 1 443 ? 11.230 7.567 19.831 1.00 90.69 443 THR A N 1
ATOM 3547 C CA . THR A 1 443 ? 11.795 6.215 19.798 1.00 90.69 443 THR A CA 1
ATOM 3548 C C . THR A 1 443 ? 11.035 5.252 20.714 1.00 90.69 443 THR A C 1
ATOM 3550 O O . THR A 1 443 ? 10.637 4.173 20.278 1.00 90.69 443 THR A O 1
ATOM 3553 N N . SER A 1 444 ? 10.762 5.646 21.964 1.00 93.12 444 SER A N 1
ATOM 3554 C CA . SER A 1 444 ? 10.078 4.796 22.951 1.00 93.12 444 SER A CA 1
ATOM 3555 C C . SER A 1 444 ? 8.633 4.464 22.566 1.00 93.12 444 SER A C 1
ATOM 3557 O O . SER A 1 444 ? 8.171 3.350 22.819 1.00 93.12 444 SER A O 1
ATOM 3559 N N . VAL A 1 445 ? 7.930 5.404 21.927 1.00 94.69 445 VAL A N 1
ATOM 3560 C CA . VAL A 1 445 ? 6.548 5.237 21.454 1.00 94.69 445 VAL A CA 1
ATOM 3561 C C . VAL A 1 445 ? 6.524 4.326 20.230 1.00 94.69 445 VAL A C 1
ATOM 3563 O O . VAL A 1 445 ? 5.776 3.345 20.193 1.00 94.69 445 VAL A O 1
ATOM 3566 N N . SER A 1 446 ? 7.367 4.625 19.241 1.00 93.88 446 SER A N 1
ATOM 3567 C CA . SER A 1 446 ? 7.407 3.910 17.966 1.00 93.88 446 SER A CA 1
ATOM 3568 C C . SER A 1 446 ? 7.882 2.472 18.143 1.00 93.88 446 SER A C 1
ATOM 3570 O O . SER A 1 446 ? 7.204 1.549 17.698 1.00 93.88 446 SER A O 1
ATOM 3572 N N . ARG A 1 447 ? 8.993 2.248 18.856 1.00 93.44 447 ARG A N 1
ATOM 3573 C CA . ARG A 1 447 ? 9.549 0.902 19.041 1.00 93.44 447 ARG A CA 1
ATOM 3574 C C . ARG A 1 447 ? 8.645 0.010 19.882 1.00 93.44 447 ARG A C 1
ATOM 3576 O O . ARG A 1 447 ? 8.401 -1.123 19.485 1.00 93.44 447 ARG A O 1
ATOM 3583 N N . GLN A 1 448 ? 8.079 0.498 20.990 1.00 94.81 448 GLN A N 1
ATOM 3584 C CA . GLN A 1 448 ? 7.133 -0.319 21.763 1.00 94.81 448 GLN A CA 1
ATOM 3585 C C . GLN A 1 448 ? 5.869 -0.642 20.971 1.00 94.81 448 GLN A C 1
ATOM 3587 O O . GLN A 1 448 ? 5.375 -1.761 21.068 1.00 94.81 448 GLN A O 1
ATOM 3592 N N . SER A 1 449 ? 5.365 0.288 20.160 1.00 95.75 449 SER A N 1
ATOM 3593 C CA . SER A 1 449 ? 4.228 0.016 19.274 1.00 95.75 449 SER A CA 1
ATOM 3594 C C . SER A 1 449 ? 4.571 -1.049 18.226 1.00 95.75 449 SER A C 1
ATOM 3596 O O . SER A 1 449 ? 3.786 -1.974 18.024 1.00 95.75 449 SER A O 1
ATOM 3598 N N . ILE A 1 450 ? 5.762 -0.959 17.611 1.00 95.62 450 ILE A N 1
ATOM 3599 C CA . ILE A 1 450 ? 6.278 -1.976 16.685 1.00 95.62 450 ILE A CA 1
ATOM 3600 C C . ILE A 1 450 ? 6.381 -3.321 17.396 1.00 95.62 450 ILE A C 1
ATOM 3602 O O . ILE A 1 450 ? 5.845 -4.286 16.895 1.00 95.62 450 ILE A O 1
ATOM 3606 N N . PHE A 1 451 ? 7.020 -3.430 18.559 1.00 95.56 451 PHE A N 1
ATOM 3607 C CA . PHE A 1 451 ? 7.237 -4.738 19.188 1.00 95.56 451 PHE A CA 1
ATOM 3608 C C . PHE A 1 451 ? 5.996 -5.311 19.887 1.00 95.56 451 PHE A C 1
ATOM 3610 O O . PHE A 1 451 ? 5.873 -6.522 20.012 1.00 95.56 451 PHE A O 1
ATOM 3617 N N . SER A 1 452 ? 5.060 -4.478 20.340 1.00 94.62 452 SER A N 1
ATOM 3618 C CA . SER A 1 452 ? 3.815 -4.961 20.957 1.00 94.62 452 SER A CA 1
ATOM 3619 C C . SER A 1 452 ? 2.736 -5.326 19.943 1.00 94.62 452 SER A C 1
ATOM 3621 O O . SER A 1 452 ? 1.821 -6.074 20.282 1.00 94.62 452 SER A O 1
ATOM 3623 N N . GLY A 1 453 ? 2.794 -4.762 18.734 1.00 94.25 453 GLY A N 1
ATOM 3624 C CA . GLY A 1 453 ? 1.691 -4.823 17.779 1.00 94.25 453 GLY A CA 1
ATOM 3625 C C . GLY A 1 453 ? 0.445 -4.049 18.239 1.00 94.25 453 GLY A C 1
ATOM 3626 O O . GLY A 1 453 ? -0.679 -4.401 17.854 1.00 94.25 453 GLY A O 1
ATOM 3627 N N . LYS A 1 454 ? 0.621 -3.044 19.116 1.00 92.88 454 LYS A N 1
ATOM 3628 C CA . LYS A 1 454 ? -0.461 -2.291 19.772 1.00 92.88 454 LYS A CA 1
ATOM 3629 C C . LYS A 1 454 ? -0.257 -0.770 19.701 1.00 92.88 454 LYS A C 1
ATOM 3631 O O . LYS A 1 454 ? 0.880 -0.302 19.700 1.00 92.88 454 LYS A O 1
ATOM 3636 N N . PRO A 1 455 ? -1.349 0.017 19.697 1.00 93.00 455 PRO A N 1
ATOM 3637 C CA . PRO A 1 455 ? -1.299 1.465 19.904 1.00 93.00 455 PRO A CA 1
ATOM 3638 C C . PRO A 1 455 ? -0.704 1.888 21.268 1.00 93.00 455 PRO A C 1
ATOM 3640 O O . PRO A 1 455 ? -0.890 1.166 22.253 1.00 93.00 455 PRO A O 1
ATOM 3643 N N . PRO A 1 456 ? -0.131 3.108 21.384 1.00 92.88 456 PRO A N 1
ATOM 3644 C CA . PRO A 1 456 ? 0.442 3.649 22.627 1.00 92.88 456 PRO A CA 1
ATOM 3645 C C . PRO A 1 456 ? -0.480 3.659 23.846 1.00 92.88 456 PRO A C 1
ATOM 3647 O O . PRO A 1 456 ? -0.017 3.586 24.984 1.00 92.88 456 PRO A O 1
ATOM 3650 N N . LEU A 1 457 ? -1.794 3.697 23.615 1.00 90.69 457 LEU A N 1
ATOM 3651 C CA . LEU A 1 457 ? -2.814 3.631 24.660 1.00 90.69 457 LEU A CA 1
ATOM 3652 C C . LEU A 1 457 ? -2.674 2.391 25.565 1.00 90.69 457 LEU A C 1
ATOM 3654 O O . LEU A 1 457 ? -3.093 2.439 26.718 1.00 90.69 457 LEU A O 1
ATOM 3658 N N . TYR A 1 458 ? -2.090 1.297 25.065 1.00 91.19 458 TYR A N 1
ATOM 3659 C CA . TYR A 1 458 ? -2.033 0.010 25.764 1.00 91.19 458 TYR A CA 1
ATOM 3660 C C . TYR A 1 458 ? -0.743 -0.237 26.557 1.00 91.19 458 TYR A C 1
ATOM 3662 O O . TYR A 1 458 ? -0.593 -1.298 27.161 1.00 91.19 458 TYR A O 1
ATOM 3670 N N . PHE A 1 459 ? 0.181 0.726 26.605 1.00 91.38 459 PHE A N 1
ATOM 3671 C CA . PHE A 1 459 ? 1.390 0.644 27.437 1.00 91.38 459 PHE A CA 1
ATOM 3672 C C . PHE A 1 459 ? 1.725 1.974 28.146 1.00 91.38 459 PHE A C 1
ATOM 3674 O O . PHE A 1 459 ? 2.872 2.426 28.144 1.00 91.38 459 PHE A O 1
ATOM 3681 N N . PRO A 1 460 ? 0.750 2.613 28.823 1.00 90.81 460 PRO A N 1
ATOM 3682 C CA . PRO A 1 460 ? 0.929 3.952 29.388 1.00 90.81 460 PRO A CA 1
ATOM 3683 C C . PRO A 1 460 ? 2.036 4.014 30.450 1.00 90.81 460 PRO A C 1
ATOM 3685 O O . PRO A 1 460 ? 2.715 5.027 30.574 1.00 90.81 460 PRO A O 1
ATOM 3688 N N . SER A 1 461 ? 2.260 2.929 31.199 1.00 91.69 461 SER A N 1
ATOM 3689 C CA . SER A 1 461 ? 3.272 2.874 32.261 1.00 91.69 461 SER A CA 1
ATOM 3690 C C . SER A 1 461 ? 4.712 2.836 31.751 1.00 91.69 461 SER A C 1
ATOM 3692 O O . SER A 1 461 ? 5.624 3.149 32.509 1.00 91.69 461 SER A O 1
ATOM 3694 N N . SER A 1 462 ? 4.935 2.415 30.502 1.00 93.38 462 SER A N 1
ATOM 3695 C CA . SER A 1 462 ? 6.273 2.250 29.925 1.00 93.38 462 SER A CA 1
ATOM 3696 C C . SER A 1 462 ? 6.526 3.146 28.716 1.00 93.38 462 SER A C 1
ATOM 3698 O O . SER A 1 462 ? 7.620 3.080 28.161 1.00 93.38 462 SER A O 1
ATOM 3700 N N . ILE A 1 463 ? 5.576 4.007 28.328 1.00 92.62 463 ILE A N 1
ATOM 3701 C CA . ILE A 1 463 ? 5.619 4.830 27.103 1.00 92.62 463 ILE A CA 1
ATOM 3702 C C . ILE A 1 463 ? 6.892 5.683 26.955 1.00 92.62 463 ILE A C 1
ATOM 3704 O O . ILE A 1 463 ? 7.353 5.906 25.839 1.00 92.62 463 ILE A O 1
ATOM 3708 N N . ASN A 1 464 ? 7.505 6.091 28.069 1.00 91.50 464 ASN A N 1
ATOM 3709 C CA . ASN A 1 464 ? 8.724 6.910 28.099 1.00 91.50 464 ASN A CA 1
ATOM 3710 C C . ASN A 1 464 ? 10.029 6.086 28.135 1.00 91.50 464 ASN A C 1
ATOM 3712 O O . ASN A 1 464 ? 11.091 6.638 28.383 1.00 91.50 464 ASN A O 1
ATOM 3716 N N . SER A 1 465 ? 9.978 4.764 27.942 1.00 91.31 465 SER A N 1
ATOM 3717 C CA . SER A 1 465 ? 11.156 3.884 28.012 1.00 91.31 465 SER A CA 1
ATOM 3718 C C . SER A 1 465 ? 11.116 2.792 26.943 1.00 91.31 465 SER A C 1
ATOM 3720 O O . SER A 1 465 ? 10.053 2.470 26.426 1.00 91.31 465 SER A O 1
ATOM 3722 N N . THR A 1 466 ? 12.252 2.163 26.649 1.00 88.62 466 THR A N 1
ATOM 3723 C CA . THR A 1 466 ? 12.339 0.997 25.743 1.00 88.62 466 THR A CA 1
ATOM 3724 C C . THR A 1 466 ? 12.473 -0.332 26.498 1.00 88.62 466 THR A C 1
ATOM 3726 O O . THR A 1 466 ? 12.564 -1.403 25.904 1.00 88.62 466 THR A O 1
ATOM 3729 N N . ASN A 1 467 ? 12.426 -0.299 27.832 1.00 91.19 467 ASN A N 1
ATOM 3730 C CA . ASN A 1 467 ? 12.742 -1.450 28.688 1.00 91.19 467 ASN A CA 1
ATOM 3731 C C . ASN A 1 467 ? 11.714 -2.589 28.608 1.00 91.19 467 ASN A C 1
ATOM 3733 O O . ASN A 1 467 ? 12.003 -3.714 29.005 1.00 91.19 467 ASN A O 1
ATOM 3737 N N . SER A 1 468 ? 10.507 -2.314 28.107 1.00 93.44 468 SER A N 1
ATOM 3738 C CA . SER A 1 468 ? 9.447 -3.321 27.969 1.00 93.44 468 SER A CA 1
ATOM 3739 C C . SER A 1 468 ? 9.424 -4.017 26.603 1.00 93.44 468 SER A C 1
ATOM 3741 O O . SER A 1 468 ? 8.612 -4.920 26.420 1.00 93.44 468 SER A O 1
ATOM 3743 N N . GLU A 1 469 ? 10.296 -3.645 25.657 1.00 93.69 469 GLU A N 1
ATOM 3744 C CA . GLU A 1 469 ? 10.271 -4.156 24.276 1.00 93.69 469 GLU A CA 1
ATOM 3745 C C . GLU A 1 469 ? 10.354 -5.684 24.195 1.00 93.69 469 GLU A C 1
ATOM 3747 O O . GLU A 1 469 ? 9.498 -6.298 23.565 1.00 93.69 469 GLU A O 1
ATOM 3752 N N . GLU A 1 470 ? 11.315 -6.313 24.882 1.00 94.81 470 GLU A N 1
ATOM 3753 C CA . GLU A 1 470 ? 11.467 -7.777 24.875 1.00 94.81 470 GLU A CA 1
ATOM 3754 C C . GLU A 1 470 ? 10.206 -8.484 25.386 1.00 94.81 470 GLU A C 1
ATOM 3756 O O . GLU A 1 470 ? 9.737 -9.461 24.797 1.00 94.81 470 GLU A O 1
ATOM 3761 N N . LYS A 1 471 ? 9.649 -7.983 26.493 1.00 94.94 471 LYS A N 1
ATOM 3762 C CA . LYS A 1 471 ? 8.443 -8.545 27.104 1.00 94.94 471 LYS A CA 1
ATOM 3763 C C . LYS A 1 471 ? 7.251 -8.425 26.155 1.00 94.94 471 LYS A C 1
ATOM 3765 O O . LYS A 1 471 ? 6.516 -9.396 25.990 1.00 94.94 471 LYS A O 1
ATOM 3770 N N . LEU A 1 472 ? 7.063 -7.250 25.554 1.00 95.06 472 LEU A N 1
ATOM 3771 C CA . LEU A 1 472 ? 5.967 -6.974 24.626 1.00 95.06 472 LEU A CA 1
ATOM 3772 C C . LEU A 1 472 ? 6.091 -7.813 23.347 1.00 95.06 472 LEU A C 1
ATOM 3774 O O . LEU A 1 472 ? 5.095 -8.384 22.911 1.00 95.06 472 LEU A O 1
ATOM 3778 N N . TRP A 1 473 ? 7.307 -7.967 22.815 1.00 95.88 473 TRP A N 1
ATOM 3779 C CA . TRP A 1 473 ? 7.593 -8.808 21.651 1.00 95.88 473 TRP A CA 1
ATOM 3780 C C . TRP A 1 473 ? 7.261 -10.277 21.902 1.00 95.88 473 TRP A C 1
ATOM 3782 O O . TRP A 1 473 ? 6.549 -10.902 21.119 1.00 95.88 473 TRP A O 1
ATOM 3792 N N . LYS A 1 474 ? 7.715 -10.826 23.035 1.00 95.50 474 LYS A N 1
ATOM 3793 C CA . LYS A 1 474 ? 7.390 -12.203 23.430 1.00 95.50 474 LYS A CA 1
ATOM 3794 C C . LYS A 1 474 ? 5.886 -12.394 23.607 1.00 95.50 474 LYS A C 1
ATOM 3796 O O . LYS A 1 474 ? 5.340 -13.360 23.089 1.00 95.50 474 LYS A O 1
ATOM 3801 N N . GLN A 1 475 ? 5.214 -11.454 24.273 1.00 94.12 475 GLN A N 1
ATOM 3802 C CA . GLN A 1 475 ? 3.768 -11.517 24.479 1.00 94.12 475 GLN A CA 1
ATOM 3803 C C . GLN A 1 475 ? 2.988 -11.495 23.155 1.00 94.12 475 GLN A C 1
ATOM 3805 O O . GLN A 1 475 ? 2.013 -12.232 23.019 1.00 94.12 475 GLN A O 1
ATOM 3810 N N . PHE A 1 476 ? 3.402 -10.667 22.190 1.00 94.25 476 PHE A N 1
ATOM 3811 C CA . PHE A 1 476 ? 2.773 -10.610 20.871 1.00 94.25 476 PHE A CA 1
ATOM 3812 C C . PHE A 1 476 ? 2.806 -11.980 20.177 1.00 94.25 476 PHE A C 1
ATOM 3814 O O . PHE A 1 476 ? 1.767 -12.475 19.737 1.00 94.25 476 PHE A O 1
ATOM 3821 N N . TRP A 1 477 ? 3.979 -12.614 20.126 1.00 94.00 477 TRP A N 1
ATOM 3822 C CA . TRP A 1 477 ? 4.166 -13.894 19.438 1.00 94.00 477 TRP A CA 1
ATOM 3823 C C . TRP A 1 477 ? 3.553 -15.088 20.165 1.00 94.00 477 TRP A C 1
ATOM 3825 O O . TRP A 1 477 ? 3.041 -15.988 19.505 1.00 94.00 477 TRP A O 1
ATOM 3835 N N . GLU A 1 478 ? 3.520 -15.076 21.499 1.00 93.06 478 GLU A N 1
ATOM 3836 C CA . GLU A 1 478 ? 2.738 -16.055 22.265 1.00 93.06 478 GLU A CA 1
ATOM 3837 C C . GLU A 1 478 ? 1.253 -16.000 21.898 1.00 93.06 478 GLU A C 1
ATOM 3839 O O . GLU A 1 478 ? 0.613 -17.039 21.746 1.00 93.06 478 GLU A O 1
ATOM 3844 N N . GLY A 1 479 ? 0.712 -14.791 21.707 1.00 88.94 479 GLY A N 1
ATOM 3845 C CA . GLY A 1 479 ? -0.659 -14.593 21.233 1.00 88.94 479 GLY A CA 1
ATOM 3846 C C . GLY A 1 479 ? -0.907 -15.131 19.819 1.00 88.94 479 GLY A C 1
ATOM 3847 O O . GLY A 1 479 ? -2.045 -15.444 19.491 1.00 88.94 479 GLY A O 1
ATOM 3848 N N . HIS A 1 480 ? 0.150 -15.291 19.017 1.00 88.81 480 HIS A N 1
ATOM 3849 C CA . HIS A 1 480 ? 0.119 -15.886 17.674 1.00 88.81 480 HIS A CA 1
ATOM 3850 C C . HIS A 1 480 ? 0.630 -17.341 17.670 1.00 88.81 480 HIS A C 1
ATOM 3852 O O . HIS A 1 480 ? 1.023 -17.870 16.635 1.00 88.81 480 HIS A O 1
ATOM 3858 N N . GLY A 1 481 ? 0.640 -18.006 18.831 1.00 88.75 481 GLY A N 1
ATOM 3859 C CA . GLY A 1 481 ? 0.896 -19.444 18.939 1.00 88.75 481 GLY A CA 1
ATOM 3860 C C . GLY A 1 481 ? 2.367 -19.873 18.921 1.00 88.75 481 GLY A C 1
ATOM 3861 O O . GLY A 1 481 ? 2.631 -21.075 18.974 1.00 88.75 481 GLY A O 1
ATOM 3862 N N . LEU A 1 482 ? 3.331 -18.946 18.894 1.00 89.56 482 LEU A N 1
ATOM 3863 C CA . LEU A 1 482 ? 4.753 -19.287 19.024 1.00 89.56 482 LEU A CA 1
ATOM 3864 C C . LEU A 1 482 ? 5.153 -19.491 20.490 1.00 89.56 482 LEU A C 1
ATOM 3866 O O . LEU A 1 482 ? 4.719 -18.773 21.392 1.00 89.56 482 LEU A O 1
ATOM 3870 N N . SER A 1 483 ? 6.044 -20.453 20.737 1.00 89.12 483 SER A N 1
ATOM 3871 C CA . SER A 1 483 ? 6.632 -20.657 22.063 1.00 89.12 483 SER A CA 1
ATOM 3872 C C . SER A 1 483 ? 7.588 -19.519 22.416 1.00 89.12 483 SER A C 1
ATOM 3874 O O . SER A 1 483 ? 8.373 -19.072 21.582 1.00 89.12 483 SER A O 1
ATOM 3876 N N . ARG A 1 484 ? 7.640 -19.121 23.696 1.00 87.56 484 ARG A N 1
ATOM 3877 C CA . ARG A 1 484 ? 8.647 -18.159 24.193 1.00 87.56 484 ARG A CA 1
ATOM 3878 C C . ARG A 1 484 ? 10.087 -18.564 23.897 1.00 87.56 484 ARG A C 1
ATOM 3880 O O . ARG A 1 484 ? 10.948 -17.691 23.848 1.00 87.56 484 ARG A O 1
ATOM 3887 N N . LEU A 1 485 ? 10.356 -19.864 23.779 1.00 88.88 485 LEU A N 1
ATOM 3888 C CA . LEU A 1 485 ? 11.694 -20.384 23.488 1.00 88.88 485 LEU A CA 1
ATOM 3889 C C . LEU A 1 485 ? 12.106 -20.151 22.029 1.00 88.88 485 LEU A C 1
ATOM 3891 O O . LEU A 1 485 ? 13.299 -20.091 21.749 1.00 88.88 485 LEU A O 1
ATOM 3895 N N . ASP A 1 486 ? 11.131 -19.966 21.137 1.00 90.31 486 ASP A N 1
ATOM 3896 C CA . ASP A 1 486 ? 11.343 -19.732 19.706 1.00 90.31 486 ASP A CA 1
ATOM 3897 C C . ASP A 1 486 ? 11.415 -18.232 19.368 1.00 90.31 486 ASP A C 1
ATOM 3899 O O . ASP A 1 486 ? 11.667 -17.855 18.224 1.00 90.31 486 ASP A O 1
ATOM 3903 N N . VAL A 1 487 ? 11.223 -17.358 20.366 1.00 93.19 487 VAL A N 1
ATOM 3904 C CA . VAL A 1 487 ? 11.199 -15.901 20.203 1.00 93.19 487 VAL A CA 1
ATOM 3905 C C . VAL A 1 487 ? 12.400 -15.272 20.902 1.00 93.19 487 VAL A C 1
ATOM 3907 O O . VAL A 1 487 ? 12.500 -15.244 22.132 1.00 93.19 487 VAL A O 1
ATOM 3910 N N . ALA A 1 488 ? 13.295 -14.698 20.101 1.00 93.38 488 ALA A N 1
ATOM 3911 C CA . ALA A 1 488 ? 14.448 -13.946 20.575 1.00 93.38 488 ALA A CA 1
ATOM 3912 C C . ALA A 1 488 ? 14.248 -12.435 20.395 1.00 93.38 488 ALA A C 1
ATOM 3914 O O . ALA A 1 488 ? 13.564 -11.975 19.480 1.00 93.38 488 ALA A O 1
ATOM 3915 N N . TYR A 1 489 ? 14.888 -11.667 21.272 1.00 93.69 489 TYR A N 1
ATOM 3916 C CA . TYR A 1 489 ? 15.037 -10.222 21.159 1.00 93.69 489 TYR A CA 1
ATOM 3917 C C . TYR A 1 489 ? 16.472 -9.867 21.542 1.00 93.69 489 TYR A C 1
ATOM 3919 O O . TYR A 1 489 ? 17.004 -10.386 22.523 1.00 93.69 489 TYR A O 1
ATOM 3927 N N . GLN A 1 490 ? 17.092 -8.980 20.771 1.00 91.81 490 GLN A N 1
ATOM 3928 C CA . GLN A 1 490 ? 18.421 -8.464 21.060 1.00 91.81 490 GLN A CA 1
ATOM 3929 C C . GLN A 1 490 ? 18.471 -6.973 20.735 1.00 91.81 490 GLN A C 1
ATOM 3931 O O . GLN A 1 490 ? 18.070 -6.550 19.651 1.00 91.81 490 GLN A O 1
ATOM 3936 N N . ARG A 1 491 ? 19.000 -6.176 21.669 1.00 86.00 491 ARG A N 1
ATOM 3937 C CA . ARG A 1 491 ? 19.227 -4.739 21.488 1.00 86.00 491 ARG A CA 1
ATOM 3938 C C . ARG A 1 491 ? 20.709 -4.488 21.206 1.00 86.00 491 ARG A C 1
ATOM 3940 O O . ARG A 1 491 ? 21.564 -4.953 21.953 1.00 86.00 491 ARG A O 1
ATOM 3947 N N . GLY A 1 492 ? 21.007 -3.770 20.122 1.00 71.31 492 GLY A N 1
ATOM 3948 C CA . GLY A 1 492 ? 22.379 -3.516 19.657 1.00 71.31 492 GLY A CA 1
ATOM 3949 C C . GLY A 1 492 ? 23.120 -2.372 20.363 1.00 71.31 492 GLY A C 1
ATOM 3950 O O . GLY A 1 492 ? 24.306 -2.189 20.114 1.00 71.31 492 GLY A O 1
ATOM 3951 N N . LEU A 1 493 ? 22.455 -1.600 21.231 1.00 57.84 493 LEU A N 1
ATOM 3952 C CA . LEU A 1 493 ? 23.020 -0.434 21.921 1.00 57.84 493 LEU A CA 1
ATOM 3953 C C . LEU A 1 493 ? 22.585 -0.441 23.404 1.00 57.84 493 LEU A C 1
ATOM 3955 O O . LEU A 1 493 ? 21.485 -0.903 23.725 1.00 57.84 493 LEU A O 1
ATOM 3959 N N . GLY A 1 494 ? 23.492 -0.013 24.295 1.00 50.62 494 GLY A N 1
ATOM 3960 C CA . GLY A 1 494 ? 23.375 -0.067 25.763 1.00 50.62 494 GLY A CA 1
ATOM 3961 C C . GLY A 1 494 ? 22.153 0.658 26.336 1.00 50.62 494 GLY A C 1
ATOM 3962 O O . GLY A 1 494 ? 21.436 1.331 25.605 1.00 50.62 494 GLY A O 1
ATOM 3963 N N . ASP A 1 495 ? 21.902 0.470 27.634 1.00 39.25 495 ASP A N 1
ATOM 3964 C CA . ASP A 1 495 ? 20.750 0.994 28.387 1.00 39.25 495 ASP A CA 1
ATOM 3965 C C . ASP A 1 495 ? 20.579 2.520 28.241 1.00 39.25 495 ASP A C 1
ATOM 3967 O O . ASP A 1 495 ? 21.085 3.300 29.041 1.00 39.25 495 ASP A O 1
ATOM 3971 N N . GLY A 1 496 ? 19.904 2.958 27.178 1.00 43.62 496 GLY A N 1
ATOM 3972 C CA . GLY A 1 496 ? 19.593 4.358 26.921 1.00 43.62 496 GLY A CA 1
ATOM 3973 C C . GLY A 1 496 ? 18.253 4.717 27.542 1.00 43.62 496 GLY A C 1
ATOM 3974 O O . GLY A 1 496 ? 17.207 4.412 26.964 1.00 43.62 496 GLY A O 1
ATOM 3975 N N . ASP A 1 497 ? 18.286 5.359 28.708 1.00 38.31 497 ASP A N 1
ATOM 3976 C CA . ASP A 1 497 ? 17.157 6.147 29.196 1.00 38.31 497 ASP A CA 1
ATOM 3977 C C . ASP A 1 497 ? 16.836 7.230 28.154 1.00 38.31 497 ASP A C 1
ATOM 3979 O O . ASP A 1 497 ? 17.733 7.920 27.663 1.00 38.31 497 ASP A O 1
ATOM 3983 N N . ALA A 1 498 ? 15.561 7.354 27.780 1.00 38.34 498 ALA A N 1
ATOM 3984 C CA . ALA A 1 498 ? 15.111 8.437 26.915 1.00 38.34 498 ALA A CA 1
ATOM 3985 C C . ALA A 1 498 ? 15.301 9.762 27.670 1.00 38.34 498 ALA A C 1
ATOM 3987 O O . ALA A 1 498 ? 14.697 9.952 28.728 1.00 38.34 498 ALA A O 1
ATOM 3988 N N . ALA A 1 499 ? 16.176 10.630 27.157 1.00 34.38 499 ALA A N 1
ATOM 3989 C CA . ALA A 1 499 ? 16.357 11.989 27.664 1.00 34.38 499 ALA A CA 1
ATOM 3990 C C . ALA A 1 499 ? 15.209 12.903 27.222 1.00 34.38 499 ALA A C 1
ATOM 3992 O O . ALA A 1 499 ? 14.774 12.771 26.053 1.00 34.38 499 ALA A O 1
#

Foldseek 3Di:
DDFLLCVVCVVQQPPPAQAAEEECQLCLCLDQVSVLVSVVNQEDEDEDDPPVVVVVCCVPPRVVCVVVVHGGRYYYYYHDPPDDSVVDDPVNVVRHHYYYDAVCVQQVQADRVQVSQDDSVQRRQVSVLCVVPPDHRDDDLVNLCSCCCRRLVDNLVPQQAQQSVLLSLLSQLVDLDQDGPSSLVSSCVSNCVHPRCPQFPSVQSSNDSLSVLLQVQLLLLVVLVVLLCVPPDDDDDDPDDRPGTHDSDHPCVDPSNLVSVLVCLLLVVHPADDRPRDDDDPPDSSLSNHDDPDPSSLVVSLVVLLVVLVVLQDALPDDLSSVFVSLSSLLSNVLSLVVDDDPVSVVVNVVVVVVSVVRVVSSCVSRVSSLQSRALCPAQELLSQVVNVLVCCVVVVPVDDDDDDDPPDGSNNVVVVVVVVCVVPVPDRDDDTDHDADPVNDPLQRQLSNQQSDHPVVPVVRSQANVCSLVSNLVNVVVSVDDSVSDDDDDPDDGDRRD